Protein 3IQ1 (pdb70)

Secondary structure (DSSP, 8-state):
-B-TTSSBHHHHHHHHHHHHHHHHHHHHH--HHHHHHH--STTHHHHHHHHHHHHHHHHHHHHHHHHHHHHTT-----HHHHHHH-SSPP-----STTT--HHHHHHHHHHHHHHHHHHHHHHHT-HHHHH--HHHHHHHHHH--HHHH-/----B-TTSSBHHHHHHHHHHHHHHHHHHHHH--HHHHHHH--STTHHHHHHHHHHHHHHHHHHHHHHHHHHHHTT-----HHHHHHH-SSPP-----STTT--HHHHHHHHHHHHHHHHHHHHHHHT-HHHHH--HHHHHHHHHH--HHHH-/--B-TTSSBHHHHHHHHHHHHHHHHHHHHH--HHHHHHH--STTHHHHHHHHHHHHHHHHHHHHHHHHHHHHTT-----HHHHHHH-SSPP-----STTT--HHHHHHHHHHHHHHHHHHHHHHHT-HHHHH--HHHHHHHHHH--TTTT-/----B-TTSSBHHHHHHHHHHHHHHHHHHHHH--HHHHHHH--STTHHHHHHHHHHHHHHHHHHHHHHHHHHHHTT-----HHHHHHH-SSPP-----STTT--HHHHHHHHHHHHHHHHHHHHHHHT-HHHHH--HHHHHHHHHH--HHHH-

Sequence (607 aa):
ATNLIGLDTTQQSQKLANALNNLLANYQVFYNTRGYHWNIQGKEFFEELHAKFEEIYTDLQLKIDELAERILTLSARPHSFSGYLKAAQIKEHTDSIDGRSSQGLVDGFSSILLHQQQRDILELAGETGDEGTSSALSDYIREQEKLVWLNAWLKSNAATNLIGLDTTQSQKKLANALNNLLANYQVFYNTRGYHWNIQGKEEFFELHAKFEEIYTDLQLKIDELAERILTLSARPHSFSSGYLKAAQIKEHTDSIDGRSSQGLVDGFSILLHQQRDILELAGETGDEGTSSALSDYIREQEKLVWLNAWLKAATNLLIGLDTTQSQKKLANNALNNLLANYQVFYNTRGYHWNIQGKEFFELHAKFEEIYTDLQLKIDDELAERILTLSARPHSFSGYLKAAQIKEHTDSIDGRSSSQGLVDGFSILLHQQRDILELAGEETGDEGTSSALSDYIREQEKLVWLNNAWLKSNAATNLIGLDTTQSQQKKLANNALNNLLANYQVFYNTRGYHWNIQGKEEFFELHAKFEEIYTDLQLKIDDEELAERILTLSARPHSFSGYLKAAQIKEHTDSIDGRSSSQGLVDGFSILLHQQRDILLELAGETGDEGTSSALSDYIREQEKLVWLNNAWLK

CATH classification: 1.20.1260.10

B-factor: mean 11.02, std 6.68, range [2.0, 85.85]

Nearest PDB structures (foldseek):
  2vxx-assembly1_B  TM=9.257E-01  e=6.513E-07  Synechococcus elongatus
  1moj-assembly1_A  TM=9.254E-01  e=8.373E-07  Halobacterium salinarum
  6lkp-assembly1_C  TM=9.364E-01  e=1.077E-06  Leptolyngbya sp. O-77
  4cyb-assembly1_H  TM=9.209E-01  e=8.451E-06  Streptomyces coelicolor
  4dyu-assembly1_K  TM=8.733E-01  e=7.714E-05  Yersinia pestis KIM10+

Foldseek 3Di:
DPDPVRFRLVLLVVLLVLLLLLLLLLVLLCLLVQQLVQADDPCNVVSVVVSCVVNVVSVVLSVVSQVVSVVSVHHHDDNVVSCVRYPLDRDHNDHYLLVSVSLLVSLVVSLVSLVVSLVSCVVRVVVVSNVSCVSNVVSVVVSVSVVVVD/DDDAADPVGAGLVLLVVLLVLLQLLLLLLVLLCLLVQQLVQADDPCNVVSVVVSVVVNVVSVVLSVVSQVSSVVSVHHHDDPVVSVVRYPLDRDHNDHYDLVSVSLLVSLVVSLVSLVVSLVSCVVRVVVVSNVSCVSNVVSVVVSCSVVVND/DQADPVGAGLVLLVVLLVLLQLLLLLLVLLCLLVQQLVQADDPCNVVSVVVSVVVNVVSVVLSVVSQVSSVVSVHHHDDNVVSCVRYPLDRDHDDHYLLVSVSLLVSLVVSLVSLVVSLVSCVVRVVVVSNVSVVSNVVSVVVSCSVVVND/DDDAADPVGAGLVLLVVLLVLLQLLLLLLVLLCLLVQQLVQADDPCNVVSVVVSVVVNVVSVVLSVVSCVSSVVSVHHHDDNVVSCVRYPLDHDHNPHYDLVSVSLLVSLVVSLVSLVVSLVSCVVRVVVVSNVSCVSNVVSVVVSVSVVVND

Solvent-accessible surface area: 30563 Å² total

Radius of gyration: 36.98 Å; Cα contacts (8 Å, |Δi|>4): 720; chains: 4; bounding box: 99×73×89 Å

Structure (mmCIF, N/CA/C/O backbone):
data_3IQ1
#
_entry.id   3IQ1
#
_cell.length_a   93.816
_cell.length_b   93.816
_cell.length_c   225.561
_cell.angle_alpha   90.00
_cell.angle_beta   90.00
_cell.angle_gamma   120.00
#
_symmetry.space_group_name_H-M   'H 3'
#
loop_
_entity.id
_entity.type
_entity.pdbx_description
1 polymer 'DPS family protein'
2 non-polymer 'CHLORIDE ION'
3 water water
#
loop_
_atom_site.group_PDB
_atom_site.id
_atom_site.type_symbol
_atom_site.label_atom_id
_atom_site.label_alt_id
_atom_site.label_comp_id
_atom_site.label_asym_id
_atom_site.label_entity_id
_atom_site.label_seq_id
_atom_site.pdbx_PDB_ins_code
_atom_site.Cartn_x
_atom_site.Cartn_y
_atom_site.Cartn_z
_atom_site.occupancy
_atom_site.B_iso_or_equiv
_atom_site.auth_seq_id
_atom_site.auth_comp_id
_atom_site.auth_asym_id
_atom_site.auth_atom_id
_atom_site.pdbx_PDB_model_num
ATOM 9 N N . ALA A 1 5 ? 94.223 42.371 248.433 1.00 28.93 2 ALA A N 1
ATOM 10 C CA . ALA A 1 5 ? 94.188 42.763 249.825 1.00 26.59 2 ALA A CA 1
ATOM 11 C C . ALA A 1 5 ? 92.938 42.315 250.651 1.00 24.72 2 ALA A C 1
ATOM 12 O O . ALA A 1 5 ? 92.826 42.617 251.855 1.00 26.38 2 ALA A O 1
ATOM 14 N N . THR A 1 6 ? 91.986 41.674 250.008 1.00 18.31 3 THR A N 1
ATOM 15 C CA . THR A 1 6 ? 90.724 41.313 250.682 1.00 14.45 3 THR A CA 1
ATOM 16 C C . THR A 1 6 ? 90.393 39.878 250.388 1.00 11.95 3 THR A C 1
ATOM 17 O O . THR A 1 6 ? 90.952 39.272 249.472 1.00 10.48 3 THR A O 1
ATOM 21 N N . ASN A 1 7 ? 89.400 39.356 251.102 1.00 9.82 4 ASN A N 1
ATOM 22 C CA . ASN A 1 7 ? 88.935 37.993 250.868 1.00 9.12 4 ASN A CA 1
ATOM 23 C C . ASN A 1 7 ? 87.977 37.968 249.639 1.00 8.04 4 ASN A C 1
ATOM 24 O O . ASN A 1 7 ? 87.780 38.971 248.924 1.00 8.09 4 ASN A O 1
ATOM 29 N N . LEU A 1 8 ? 87.368 36.814 249.402 1.00 9.44 5 LEU A N 1
ATOM 30 C CA . LEU A 1 8 ? 86.572 36.615 248.207 1.00 9.69 5 LEU A CA 1
ATOM 31 C C . LEU A 1 8 ? 85.453 37.641 248.091 1.00 10.47 5 LEU A C 1
ATOM 32 O O . LEU A 1 8 ? 85.149 38.114 246.975 1.00 10.89 5 LEU A O 1
ATOM 37 N N . ILE A 1 9 ? 84.824 37.962 249.212 1.00 9.69 6 ILE A N 1
ATOM 38 C CA . ILE A 1 9 ? 83.704 38.921 249.195 1.00 10.04 6 ILE A CA 1
ATOM 39 C C . ILE A 1 9 ? 84.119 40.384 249.335 1.00 9.58 6 ILE A C 1
ATOM 40 O O . ILE A 1 9 ? 83.253 41.262 249.363 1.00 10.13 6 ILE A O 1
ATOM 45 N N . GLY A 1 10 ? 85.419 40.674 249.393 1.00 8.68 7 GLY A N 1
ATOM 46 C CA . GLY A 1 10 ? 85.891 42.059 249.366 1.00 9.05 7 GLY A CA 1
ATOM 47 C C . GLY A 1 10 ? 86.072 42.700 250.715 1.00 8.95 7 GLY A C 1
ATOM 48 O O . GLY A 1 10 ? 86.218 43.920 250.815 1.00 9.61 7 GLY A O 1
ATOM 49 N N . LEU A 1 11 ? 86.101 41.870 251.761 1.00 8.46 8 LEU A N 1
ATOM 50 C CA . LEU A 1 11 ? 86.355 42.366 253.102 1.00 9.27 8 LEU A CA 1
ATOM 51 C C . LEU A 1 11 ? 87.812 42.065 253.557 1.00 9.76 8 LEU A C 1
ATOM 52 O O . LEU A 1 11 ? 88.479 41.184 253.023 1.00 9.28 8 LEU A O 1
ATOM 57 N N . ASP A 1 12 ? 88.262 42.763 254.603 1.00 10.27 9 ASP A N 1
ATOM 58 C CA . ASP A 1 12 ? 89.579 42.532 255.182 1.00 10.85 9 ASP A CA 1
ATOM 59 C C . ASP A 1 12 ? 89.659 41.114 255.734 1.00 11.59 9 ASP A C 1
ATOM 60 O O . ASP A 1 12 ? 88.764 40.664 256.423 1.00 9.12 9 ASP A O 1
ATOM 65 N N . THR A 1 13 ? 90.728 40.402 255.368 1.00 10.38 10 THR A N 1
ATOM 66 C CA . THR A 1 13 ? 90.894 39.024 255.805 1.00 11.50 10 THR A CA 1
ATOM 67 C C . THR A 1 13 ? 91.063 38.860 257.316 1.00 9.50 10 THR A C 1
ATOM 68 O O . THR A 1 13 ? 90.387 38.039 257.937 1.00 9.90 10 THR A O 1
ATOM 72 N N . THR A 1 14 ? 91.958 39.634 257.919 1.00 8.11 11 THR A N 1
ATOM 73 C CA . THR A 1 14 ? 92.172 39.528 259.347 1.00 8.19 11 THR A CA 1
ATOM 74 C C . THR A 1 14 ? 90.915 39.843 260.148 1.00 9.00 11 THR A C 1
ATOM 75 O O . THR A 1 14 ? 90.549 39.085 261.099 1.00 8.94 11 THR A O 1
ATOM 79 N N . GLN A 1 15 ? 90.216 40.906 259.747 1.00 8.74 12 GLN A N 1
ATOM 80 C CA A GLN A 1 15 ? 88.978 41.313 260.415 0.50 9.00 12 GLN A CA 1
ATOM 81 C CA B GLN A 1 15 ? 89.008 41.247 260.484 0.50 9.40 12 GLN A CA 1
ATOM 82 C C . GLN A 1 15 ? 87.909 40.253 260.239 1.00 9.60 12 GLN A C 1
ATOM 83 O O . GLN A 1 15 ? 87.130 39.974 261.159 1.00 9.69 12 GLN A O 1
ATOM 94 N N . SER A 1 16 ? 87.842 39.690 259.035 1.00 8.32 13 SER A N 1
ATOM 95 C CA . SER A 1 16 ? 86.866 38.650 258.774 1.00 8.35 13 SER A CA 1
ATOM 96 C C . SER A 1 16 ? 87.125 37.362 259.564 1.00 9.90 13 SER A C 1
ATOM 97 O O . SER A 1 16 ? 86.167 36.701 260.040 1.00 8.67 13 SER A O 1
ATOM 100 N N . GLN A 1 17 ? 88.394 36.998 259.709 1.00 9.55 14 GLN A N 1
ATOM 101 C CA . GLN A 1 17 ? 88.719 35.827 260.517 1.00 10.84 14 GLN A CA 1
ATOM 102 C C . GLN A 1 17 ? 88.350 36.075 261.997 1.00 8.89 14 GLN A C 1
ATOM 103 O O . GLN A 1 17 ? 87.877 35.152 262.682 1.00 9.28 14 GLN A O 1
ATOM 109 N N . LYS A 1 18 ? 88.531 37.303 262.477 1.00 7.87 15 LYS A N 1
ATOM 110 C CA . LYS A 1 18 ? 88.210 37.622 263.871 1.00 8.78 15 LYS A CA 1
ATOM 111 C C . LYS A 1 18 ? 86.698 37.505 264.062 1.00 8.10 15 LYS A C 1
ATOM 112 O O . LYS A 1 18 ? 86.228 36.897 265.019 1.00 7.81 15 LYS A O 1
ATOM 118 N N . LEU A 1 19 ? 85.935 38.094 263.142 1.00 8.78 16 LEU A N 1
ATOM 119 C CA . LEU A 1 19 ? 84.473 37.970 263.175 1.00 8.58 16 LEU A CA 1
ATOM 120 C C . LEU A 1 19 ? 84.031 36.512 263.037 1.00 9.19 16 LEU A C 1
ATOM 121 O O . LEU A 1 19 ? 83.127 36.057 263.751 1.00 8.07 16 LEU A O 1
ATOM 126 N N . ALA A 1 20 ? 84.684 35.757 262.159 1.00 8.79 17 ALA A N 1
ATOM 127 C CA . ALA A 1 20 ? 84.285 34.363 261.985 1.00 8.84 17 ALA A CA 1
ATOM 128 C C . ALA A 1 20 ? 84.494 33.552 263.273 1.00 8.67 17 ALA A C 1
ATOM 129 O O . ALA A 1 20 ? 83.674 32.692 263.595 1.00 8.37 17 ALA A O 1
ATOM 131 N N . ASN A 1 21 ? 85.578 33.820 263.992 1.00 8.65 18 ASN A N 1
ATOM 132 C CA . ASN A 1 21 ? 85.840 33.171 265.249 1.00 8.29 18 ASN A CA 1
ATOM 133 C C . ASN A 1 21 ? 84.726 33.452 266.267 1.00 8.03 18 ASN A C 1
ATOM 134 O O . ASN A 1 21 ? 84.269 32.539 266.965 1.00 9.13 18 ASN A O 1
ATOM 139 N N . ALA A 1 22 ? 84.300 34.710 266.365 1.00 8.01 19 ALA A N 1
ATOM 140 C CA . ALA A 1 22 ? 83.254 35.101 267.292 1.00 7.27 19 ALA A CA 1
ATOM 141 C C . ALA A 1 22 ? 81.942 34.447 266.872 1.00 7.34 19 ALA A C 1
ATOM 142 O O . ALA A 1 22 ? 81.130 34.046 267.702 1.00 6.42 19 ALA A O 1
ATOM 144 N N . LEU A 1 23 ? 81.695 34.396 265.579 1.00 6.63 20 LEU A N 1
ATOM 145 C CA . LEU A 1 23 ? 80.458 33.795 265.089 1.00 5.37 20 LEU A CA 1
ATOM 146 C C . LEU A 1 23 ? 80.442 32.298 265.381 1.00 6.13 20 LEU A C 1
ATOM 147 O O . LEU A 1 23 ? 79.407 31.699 265.653 1.00 6.09 20 LEU A O 1
ATOM 152 N N . ASN A 1 24 ? 81.598 31.655 265.304 1.00 5.21 21 ASN A N 1
ATOM 153 C CA . ASN A 1 24 ? 81.703 30.244 265.630 1.00 5.13 21 ASN A CA 1
ATOM 154 C C . ASN A 1 24 ? 81.406 30.031 267.086 1.00 6.98 21 ASN A C 1
ATOM 155 O O . ASN A 1 24 ? 80.729 29.070 267.418 1.00 8.54 21 ASN A O 1
ATOM 160 N N . ASN A 1 25 ? 81.928 30.897 267.986 1.00 6.68 22 ASN A N 1
ATOM 161 C CA . ASN A 1 25 ? 81.566 30.748 269.392 1.00 6.75 22 ASN A CA 1
ATOM 162 C C . ASN A 1 25 ? 80.068 30.931 269.596 1.00 6.48 22 ASN A C 1
ATOM 163 O O . ASN A 1 25 ? 79.451 30.218 270.407 1.00 7.71 22 ASN A O 1
ATOM 168 N N . LEU A 1 26 ? 79.500 31.861 268.845 1.00 4.90 23 LEU A N 1
ATOM 169 C CA . LEU A 1 26 ? 78.035 32.054 268.887 1.00 4.56 23 LEU A CA 1
ATOM 170 C C . LEU A 1 26 ? 77.290 30.780 268.456 1.00 5.48 23 LEU A C 1
ATOM 171 O O . LEU A 1 26 ? 76.312 30.388 269.097 1.00 4.36 23 LEU A O 1
ATOM 176 N N . LEU A 1 27 ? 77.708 30.196 267.326 1.00 5.34 24 LEU A N 1
ATOM 177 C CA . LEU A 1 27 ? 77.170 28.959 266.807 1.00 5.57 24 LEU A CA 1
ATOM 178 C C . LEU A 1 27 ? 77.205 27.837 267.845 1.00 6.18 24 LEU A C 1
ATOM 179 O O . LEU A 1 27 ? 76.232 27.142 267.987 1.00 5.61 24 LEU A O 1
ATOM 184 N N . ALA A 1 28 ? 78.293 27.739 268.617 1.00 6.25 25 ALA A N 1
ATOM 185 C CA . ALA A 1 28 ? 78.418 26.693 269.633 1.00 7.18 25 ALA A CA 1
ATOM 186 C C . ALA A 1 28 ? 77.338 26.884 270.665 1.00 6.60 25 ALA A C 1
ATOM 187 O O . ALA A 1 28 ? 76.706 25.897 271.141 1.00 6.54 25 ALA A O 1
ATOM 189 N N . ASN A 1 29 ? 77.132 28.146 271.043 1.00 6.06 26 ASN A N 1
ATOM 190 C CA . ASN A 1 29 ? 76.092 28.450 272.027 1.00 6.55 26 ASN A CA 1
ATOM 191 C C . ASN A 1 29 ? 74.717 28.121 271.483 1.00 6.67 26 ASN A C 1
ATOM 192 O O . ASN A 1 29 ? 73.926 27.503 272.174 1.00 5.52 26 ASN A O 1
ATOM 197 N N . TYR A 1 30 ? 74.429 28.521 270.234 1.00 6.32 27 TYR A N 1
ATOM 198 C CA . TYR A 1 30 ? 73.142 28.166 269.647 1.00 6.37 27 TYR A CA 1
ATOM 199 C C . TYR A 1 30 ? 72.905 26.667 269.642 1.00 5.65 27 TYR A C 1
ATOM 200 O O . TYR A 1 30 ? 71.772 26.213 269.829 1.00 5.96 27 TYR A O 1
ATOM 209 N N . GLN A 1 31 ? 73.938 25.901 269.326 1.00 4.99 28 GLN A N 1
ATOM 210 C CA . GLN A 1 31 ? 73.769 24.461 269.162 1.00 4.32 28 GLN A CA 1
ATOM 211 C C . GLN A 1 31 ? 73.441 23.786 270.515 1.00 4.35 28 GLN A C 1
ATOM 212 O O . GLN A 1 31 ? 72.460 23.027 270.620 1.00 5.10 28 GLN A O 1
ATOM 218 N N . VAL A 1 32 ? 74.159 24.170 271.579 1.00 5.05 29 VAL A N 1
ATOM 219 C CA . VAL A 1 32 ? 73.865 23.637 272.918 1.00 5.11 29 VAL A CA 1
ATOM 220 C C . VAL A 1 32 ? 72.478 24.089 273.372 1.00 5.12 29 VAL A C 1
ATOM 221 O O . VAL A 1 32 ? 71.709 23.297 273.911 1.00 6.07 29 VAL A O 1
ATOM 225 N N . PHE A 1 33 ? 72.142 25.342 273.090 1.00 5.10 30 PHE A N 1
ATOM 226 C CA . PHE A 1 33 ? 70.832 25.872 273.429 1.00 5.28 30 PHE A CA 1
ATOM 227 C C . PHE A 1 33 ? 69.686 25.186 272.702 1.00 5.99 30 PHE A C 1
ATOM 228 O O . PHE A 1 33 ? 68.657 24.896 273.308 1.00 7.14 30 PHE A O 1
ATOM 236 N N . TYR A 1 34 ? 69.859 24.935 271.419 1.00 5.80 31 TYR A N 1
ATOM 237 C CA . TYR A 1 34 ? 68.895 24.200 270.645 1.00 6.78 31 TYR A CA 1
ATOM 238 C C . TYR A 1 34 ? 68.666 22.818 271.283 1.00 5.11 31 TYR A C 1
ATOM 239 O O . TYR A 1 34 ? 67.521 22.392 271.421 1.00 5.63 31 TYR A O 1
ATOM 256 N N . ASN A 1 36 ? 69.169 21.852 274.335 1.00 6.99 33 ASN A N 1
ATOM 257 C CA . ASN A 1 36 ? 68.479 22.029 275.578 1.00 6.35 33 ASN A CA 1
ATOM 258 C C . ASN A 1 36 ? 66.972 22.247 275.331 1.00 6.66 33 ASN A C 1
ATOM 259 O O . ASN A 1 36 ? 66.096 21.684 276.005 1.00 6.29 33 ASN A O 1
ATOM 264 N N . THR A 1 37 ? 66.658 23.008 274.282 1.00 7.12 34 THR A N 1
ATOM 265 C CA . THR A 1 37 ? 65.271 23.356 274.006 1.00 6.27 34 THR A CA 1
ATOM 266 C C . THR A 1 37 ? 64.527 22.143 273.451 1.00 6.86 34 THR A C 1
ATOM 267 O O . THR A 1 37 ? 63.347 21.959 273.753 1.00 7.45 34 THR A O 1
ATOM 271 N N . ARG A 1 38 ? 65.202 21.291 272.682 1.00 6.35 35 ARG A N 1
ATOM 272 C CA . ARG A 1 38 ? 64.615 19.991 272.280 1.00 6.86 35 ARG A CA 1
ATOM 273 C C . ARG A 1 38 ? 64.248 19.173 273.492 1.00 7.58 35 ARG A C 1
ATOM 274 O O . ARG A 1 38 ? 63.125 18.631 273.596 1.00 7.97 35 ARG A O 1
ATOM 282 N N . GLY A 1 39 ? 65.151 19.131 274.456 1.00 7.89 36 GLY A N 1
ATOM 283 C CA . GLY A 1 39 ? 64.864 18.461 275.689 1.00 8.56 36 GLY A CA 1
ATOM 284 C C . GLY A 1 39 ? 63.673 19.054 276.437 1.00 8.84 36 GLY A C 1
ATOM 285 O O . GLY A 1 39 ? 62.848 18.335 277.038 1.00 8.60 36 GLY A O 1
ATOM 286 N N . TYR A 1 40 ? 63.579 20.372 276.475 1.00 8.76 37 TYR A N 1
ATOM 287 C CA . TYR A 1 40 ? 62.421 21.008 277.120 1.00 8.12 37 TYR A CA 1
ATOM 288 C C . TYR A 1 40 ? 61.121 20.540 276.471 1.00 7.61 37 TYR A C 1
ATOM 289 O O . TYR A 1 40 ? 60.122 20.293 277.160 1.00 8.47 37 TYR A O 1
ATOM 298 N N . HIS A 1 41 ? 61.111 20.485 275.144 1.00 7.59 38 HIS A N 1
ATOM 299 C CA . HIS A 1 41 ? 59.971 20.019 274.341 1.00 7.29 38 HIS A CA 1
ATOM 300 C C . HIS A 1 41 ? 59.605 18.607 274.670 1.00 8.14 38 HIS A C 1
ATOM 301 O O . HIS A 1 41 ? 58.445 18.284 274.856 1.00 7.82 38 HIS A O 1
ATOM 308 N N . TRP A 1 42 ? 60.605 17.733 274.678 1.00 6.88 39 TRP A N 1
ATOM 309 C CA . TRP A 1 42 ? 60.345 16.307 274.959 1.00 7.89 39 TRP A CA 1
ATOM 310 C C . TRP A 1 42 ? 59.880 16.047 276.395 1.00 8.44 39 TRP A C 1
ATOM 311 O O . TRP A 1 42 ? 58.966 15.236 276.597 1.00 8.73 39 TRP A O 1
ATOM 322 N N . ASN A 1 43 ? 60.494 16.719 277.369 1.00 7.58 40 ASN A N 1
ATOM 323 C CA . ASN A 1 43 ? 60.369 16.312 278.764 1.00 8.96 40 ASN A CA 1
ATOM 324 C C . ASN A 1 43 ? 59.357 17.042 279.633 1.00 8.17 40 ASN A C 1
ATOM 325 O O . ASN A 1 43 ? 59.173 16.690 280.779 1.00 9.06 40 ASN A O 1
ATOM 330 N N . ILE A 1 44 ? 58.722 18.059 279.082 1.00 7.73 41 ILE A N 1
ATOM 331 C CA . ILE A 1 44 ? 57.708 18.813 279.808 1.00 6.92 41 ILE A CA 1
ATOM 332 C C . ILE A 1 44 ? 56.583 17.877 280.299 1.00 7.05 41 ILE A C 1
ATOM 333 O O . ILE A 1 44 ? 56.153 16.952 279.577 1.00 7.28 41 ILE A O 1
ATOM 338 N N . GLN A 1 45 ? 56.131 18.129 281.528 1.00 7.45 42 GLN A N 1
ATOM 339 C CA . GLN A 1 45 ? 55.004 17.416 282.136 1.00 8.21 42 GLN A CA 1
ATOM 340 C C . GLN A 1 45 ? 54.094 18.442 282.795 1.00 8.00 42 GLN A C 1
ATOM 341 O O . GLN A 1 45 ? 54.506 19.572 283.056 1.00 8.53 42 GLN A O 1
ATOM 347 N N . GLY A 1 46 ? 52.881 18.021 283.077 1.00 7.31 43 GLY A N 1
ATOM 348 C CA . GLY A 1 46 ? 51.949 18.885 283.747 1.00 8.42 43 GLY A CA 1
ATOM 349 C C . GLY A 1 46 ? 50.972 19.554 282.820 1.00 8.17 43 GLY A C 1
ATOM 350 O O . GLY A 1 46 ? 51.003 19.329 281.608 1.00 6.23 43 GLY A O 1
ATOM 351 N N . LYS A 1 47 ? 50.119 20.398 283.396 1.00 8.31 44 LYS A N 1
ATOM 352 C CA . LYS A 1 47 ? 48.988 20.958 282.631 1.00 9.13 44 LYS A CA 1
ATOM 353 C C . LYS A 1 47 ? 49.424 21.916 281.572 1.00 10.07 44 LYS A C 1
ATOM 354 O O . LYS A 1 47 ? 48.633 22.273 280.705 1.00 12.10 44 LYS A O 1
ATOM 360 N N . GLU A 1 48 ? 50.688 22.343 281.629 1.00 10.30 45 GLU A N 1
ATOM 361 C CA . GLU A 1 48 ? 51.265 23.117 280.519 1.00 12.03 45 GLU A CA 1
ATOM 362 C C . GLU A 1 48 ? 51.765 22.266 279.361 1.00 10.09 45 GLU A C 1
ATOM 363 O O . GLU A 1 48 ? 52.285 22.829 278.397 1.00 10.54 45 GLU A O 1
ATOM 369 N N . PHE A 1 49 ? 51.584 20.931 279.410 1.00 8.83 46 PHE A N 1
ATOM 370 C CA . PHE A 1 49 ? 52.116 20.062 278.392 1.00 8.31 46 PHE A CA 1
ATOM 371 C C . PHE A 1 49 ? 51.853 20.518 276.939 1.00 9.75 46 PHE A C 1
ATOM 372 O O . PHE A 1 49 ? 52.791 20.632 276.182 1.00 10.04 46 PHE A O 1
ATOM 380 N N . PHE A 1 50 ? 50.607 20.679 276.542 1.00 9.87 47 PHE A N 1
ATOM 381 C CA . PHE A 1 50 ? 50.322 20.933 275.118 1.00 10.34 47 PHE A CA 1
ATOM 382 C C . PHE A 1 50 ? 50.846 22.286 274.695 1.00 10.04 47 PHE A C 1
ATOM 383 O O . PHE A 1 50 ? 51.453 22.432 273.622 1.00 10.25 47 PHE A O 1
ATOM 391 N N . GLU A 1 51 ? 50.628 23.274 275.540 1.00 9.45 48 GLU A N 1
ATOM 392 C CA A GLU A 1 51 ? 51.028 24.613 275.169 0.50 9.55 48 GLU A CA 1
ATOM 393 C CA B GLU A 1 51 ? 51.037 24.660 275.263 0.50 9.69 48 GLU A CA 1
ATOM 394 C C . GLU A 1 51 ? 52.538 24.740 275.072 1.00 9.32 48 GLU A C 1
ATOM 395 O O . GLU A 1 51 ? 53.034 25.328 274.094 1.00 9.49 48 GLU A O 1
ATOM 406 N N . LEU A 1 52 ? 53.237 24.221 276.053 1.00 8.27 49 LEU A N 1
ATOM 407 C CA . LEU A 1 52 ? 54.696 24.308 276.037 1.00 9.33 49 LEU A CA 1
ATOM 408 C C . LEU A 1 52 ? 55.360 23.309 275.093 1.00 9.47 49 LEU A C 1
ATOM 409 O O . LEU A 1 52 ? 56.379 23.630 274.489 1.00 9.23 49 LEU A O 1
ATOM 414 N N . HIS A 1 53 ? 54.797 22.120 274.891 1.00 9.82 50 HIS A N 1
ATOM 415 C CA . HIS A 1 53 ? 55.363 21.199 273.908 1.00 10.60 50 HIS A CA 1
ATOM 416 C C . HIS A 1 53 ? 55.358 21.951 272.556 1.00 10.52 50 HIS A C 1
ATOM 417 O O . HIS A 1 53 ? 56.346 21.956 271.810 1.00 12.15 50 HIS A O 1
ATOM 424 N N . ALA A 1 54 ? 54.274 22.670 272.275 1.00 10.06 51 ALA A N 1
ATOM 425 C CA . ALA A 1 54 ? 54.184 23.412 271.022 1.00 10.43 51 ALA A CA 1
ATOM 426 C C . ALA A 1 54 ? 55.111 24.623 271.005 1.00 10.91 51 ALA A C 1
ATOM 427 O O . ALA A 1 54 ? 55.774 24.891 269.995 1.00 10.41 51 ALA A O 1
ATOM 429 N N . LYS A 1 55 ? 55.128 25.384 272.100 1.00 10.87 52 LYS A N 1
ATOM 430 C CA . LYS A 1 55 ? 55.912 26.617 272.172 1.00 9.68 52 LYS A CA 1
ATOM 431 C C . LYS A 1 55 ? 57.425 26.332 272.082 1.00 8.95 52 LYS A C 1
ATOM 432 O O . LYS A 1 55 ? 58.157 27.023 271.371 1.00 8.64 52 LYS A O 1
ATOM 438 N N . PHE A 1 56 ? 57.865 25.273 272.751 1.00 7.25 53 PHE A N 1
ATOM 439 C CA . PHE A 1 56 ? 59.273 24.889 272.694 1.00 7.53 53 PHE A CA 1
ATOM 440 C C . PHE A 1 56 ? 59.660 24.474 271.263 1.00 6.67 53 PHE A C 1
ATOM 441 O O . PHE A 1 56 ? 60.782 24.796 270.805 1.00 6.19 53 PHE A O 1
ATOM 449 N N . GLU A 1 57 ? 58.757 23.787 270.554 1.00 5.78 54 GLU A N 1
ATOM 450 C CA . GLU A 1 57 ? 59.023 23.419 269.188 1.00 6.77 54 GLU A CA 1
ATOM 451 C C . GLU A 1 57 ? 59.158 24.692 268.306 1.00 6.20 54 GLU A C 1
ATOM 452 O O . GLU A 1 57 ? 60.028 24.779 267.443 1.00 6.23 54 GLU A O 1
ATOM 458 N N . GLU A 1 58 ? 58.253 25.643 268.486 1.00 6.67 55 GLU A N 1
ATOM 459 C CA . GLU A 1 58 ? 58.344 26.894 267.743 1.00 6.65 55 GLU A CA 1
ATOM 460 C C . GLU A 1 58 ? 59.721 27.560 267.955 1.00 6.97 55 GLU A C 1
ATOM 461 O O . GLU A 1 58 ? 60.362 27.999 267.000 1.00 7.50 55 GLU A O 1
ATOM 467 N N . ILE A 1 59 ? 60.169 27.568 269.208 1.00 7.41 56 ILE A N 1
ATOM 468 C CA . ILE A 1 59 ? 61.403 28.247 269.608 1.00 6.01 56 ILE A CA 1
ATOM 469 C C . ILE A 1 59 ? 62.580 27.498 269.006 1.00 7.24 56 ILE A C 1
ATOM 470 O O . ILE A 1 59 ? 63.411 28.132 268.363 1.00 7.91 56 ILE A O 1
ATOM 475 N N . TYR A 1 60 ? 62.636 26.156 269.100 1.00 6.95 57 TYR A N 1
ATOM 476 C CA . TYR A 1 60 ? 63.791 25.454 268.540 1.00 7.15 57 TYR A CA 1
ATOM 477 C C . TYR A 1 60 ? 63.791 25.462 267.013 1.00 8.03 57 TYR A C 1
ATOM 478 O O . TYR A 1 60 ? 64.865 25.409 266.424 1.00 8.71 57 TYR A O 1
ATOM 487 N N . THR A 1 61 ? 62.617 25.530 266.400 1.00 7.40 58 THR A N 1
ATOM 488 C CA . THR A 1 61 ? 62.520 25.622 264.959 1.00 8.23 58 THR A CA 1
ATOM 489 C C . THR A 1 61 ? 63.206 26.916 264.465 1.00 8.89 58 THR A C 1
ATOM 490 O O . THR A 1 61 ? 63.951 26.909 263.455 1.00 10.00 58 THR A O 1
ATOM 494 N N . ASP A 1 62 ? 62.903 28.022 265.127 1.00 8.91 59 ASP A N 1
ATOM 495 C CA . ASP A 1 62 ? 63.503 29.307 264.816 1.00 9.82 59 ASP A CA 1
ATOM 496 C C . ASP A 1 62 ? 65.021 29.272 265.088 1.00 9.56 59 ASP A C 1
ATOM 497 O O . ASP A 1 62 ? 65.821 29.805 264.296 1.00 11.53 59 ASP A O 1
ATOM 502 N N . LEU A 1 63 ? 65.430 28.653 266.202 1.00 7.56 60 LEU A N 1
ATOM 503 C CA . LEU A 1 63 ? 66.888 28.496 266.444 1.00 7.51 60 LEU A CA 1
ATOM 504 C C . LEU A 1 63 ? 67.567 27.736 265.330 1.00 8.64 60 LEU A C 1
ATOM 505 O O . LEU A 1 63 ? 68.707 28.072 264.948 1.00 9.33 60 LEU A O 1
ATOM 510 N N . GLN A 1 64 ? 66.933 26.701 264.805 1.00 9.01 61 GLN A N 1
ATOM 511 C CA . GLN A 1 64 ? 67.550 25.888 263.755 1.00 10.29 61 GLN A CA 1
ATOM 512 C C . GLN A 1 64 ? 67.814 26.721 262.504 1.00 9.76 61 GLN A C 1
ATOM 513 O O . GLN A 1 64 ? 68.864 26.565 261.848 1.00 10.78 61 GLN A O 1
ATOM 519 N N . LEU A 1 65 ? 66.860 27.579 262.176 1.00 8.84 62 LEU A N 1
ATOM 520 C CA . LEU A 1 65 ? 67.009 28.476 261.038 1.00 9.15 62 LEU A CA 1
ATOM 521 C C . LEU A 1 65 ? 68.225 29.380 261.234 1.00 9.19 62 LEU A C 1
ATOM 522 O O . LEU A 1 65 ? 68.983 29.590 260.290 1.00 9.32 62 LEU A O 1
ATOM 527 N N . LYS A 1 66 ? 68.386 29.892 262.442 1.00 7.46 63 LYS A N 1
ATOM 528 C CA . LYS A 1 66 ? 69.506 30.794 262.767 1.00 6.62 63 LYS A CA 1
ATOM 529 C C . LYS A 1 66 ? 70.823 30.055 262.701 1.00 5.01 63 LYS A C 1
ATOM 530 O O . LYS A 1 66 ? 71.851 30.621 262.266 1.00 5.28 63 LYS A O 1
ATOM 536 N N . ILE A 1 67 ? 70.842 28.817 263.182 1.00 5.88 64 ILE A N 1
ATOM 537 C CA . ILE A 1 67 ? 72.026 27.985 263.097 1.00 6.49 64 ILE A CA 1
ATOM 538 C C . ILE A 1 67 ? 72.517 27.852 261.632 1.00 8.11 64 ILE A C 1
ATOM 539 O O . ILE A 1 67 ? 73.756 27.989 261.337 1.00 7.95 64 ILE A O 1
ATOM 544 N N . ASP A 1 68 ? 71.558 27.578 260.727 1.00 8.16 65 ASP A N 1
ATOM 545 C CA . ASP A 1 68 ? 71.883 27.401 259.320 1.00 9.65 65 ASP A CA 1
ATOM 546 C C . ASP A 1 68 ? 72.509 28.701 258.776 1.00 8.76 65 ASP A C 1
ATOM 547 O O . ASP A 1 68 ? 73.548 28.699 258.063 1.00 8.43 65 ASP A O 1
ATOM 552 N N . GLU A 1 69 ? 71.847 29.798 259.081 1.00 7.11 66 GLU A N 1
ATOM 553 C CA . GLU A 1 69 ? 72.329 31.122 258.599 1.00 8.42 66 GLU A CA 1
ATOM 554 C C . GLU A 1 69 ? 73.672 31.477 259.181 1.00 8.43 66 GLU A C 1
ATOM 555 O O . GLU A 1 69 ? 74.518 32.091 258.509 1.00 9.31 66 GLU A O 1
ATOM 561 N N . LEU A 1 70 ? 73.889 31.136 260.439 1.00 7.57 67 LEU A N 1
ATOM 562 C CA . LEU A 1 70 ? 75.194 31.428 261.066 1.00 8.47 67 LEU A CA 1
ATOM 563 C C . LEU A 1 70 ? 76.307 30.672 260.402 1.00 7.00 67 LEU A C 1
ATOM 564 O O . LEU A 1 70 ? 77.366 31.247 260.050 1.00 7.20 67 LEU A O 1
ATOM 569 N N . ALA A 1 71 ? 76.105 29.374 260.192 1.00 7.33 68 ALA A N 1
ATOM 570 C CA . ALA A 1 71 ? 77.115 28.568 259.587 1.00 6.96 68 ALA A CA 1
ATOM 571 C C . ALA A 1 71 ? 77.438 29.123 258.204 1.00 6.51 68 ALA A C 1
ATOM 572 O O . ALA A 1 71 ? 78.609 29.159 257.785 1.00 7.12 68 ALA A O 1
ATOM 574 N N . GLU A 1 72 ? 76.400 29.558 257.504 1.00 6.70 69 GLU A N 1
ATOM 575 C CA . GLU A 1 72 ? 76.567 30.060 256.139 1.00 7.04 69 GLU A CA 1
ATOM 576 C C . GLU A 1 72 ? 77.259 31.391 256.136 1.00 6.26 69 GLU A C 1
ATOM 577 O O . GLU A 1 72 ? 78.018 31.628 255.243 1.00 6.71 69 GLU A O 1
ATOM 583 N N . ARG A 1 73 ? 77.050 32.205 257.164 1.00 5.91 70 ARG A N 1
ATOM 584 C CA . ARG A 1 73 ? 77.766 33.480 257.259 1.00 4.96 70 ARG A CA 1
ATOM 585 C C . ARG A 1 73 ? 79.251 33.226 257.497 1.00 5.39 70 ARG A C 1
ATOM 586 O O . ARG A 1 73 ? 80.102 33.878 256.910 1.00 4.71 70 ARG A O 1
ATOM 594 N N . ILE A 1 74 ? 79.569 32.219 258.337 1.00 4.10 71 ILE A N 1
ATOM 595 C CA . ILE A 1 74 ? 80.950 31.848 258.579 1.00 4.32 71 ILE A CA 1
ATOM 596 C C . ILE A 1 74 ? 81.639 31.428 257.282 1.00 3.44 71 ILE A C 1
ATOM 597 O O . ILE A 1 74 ? 82.779 31.831 257.026 1.00 4.62 71 ILE A O 1
ATOM 602 N N . LEU A 1 75 ? 80.968 30.570 256.506 1.00 4.73 72 LEU A N 1
ATOM 603 C CA . LEU A 1 75 ? 81.429 30.124 255.217 1.00 3.90 72 LEU A CA 1
ATOM 604 C C . LEU A 1 75 ? 81.607 31.296 254.249 1.00 4.23 72 LEU A C 1
ATOM 605 O O . LEU A 1 75 ? 82.582 31.331 253.482 1.00 5.17 72 LEU A O 1
ATOM 610 N N . THR A 1 76 ? 80.709 32.247 254.328 1.00 2.68 73 THR A N 1
ATOM 611 C CA . THR A 1 76 ? 80.710 33.429 253.467 1.00 3.62 73 THR A CA 1
ATOM 612 C C . THR A 1 76 ? 81.930 34.286 253.752 1.00 5.16 73 THR A C 1
ATOM 613 O O . THR A 1 76 ? 82.460 34.950 252.819 1.00 4.06 73 THR A O 1
ATOM 617 N N . LEU A 1 77 ? 82.393 34.256 255.006 1.00 4.10 74 LEU A N 1
ATOM 618 C CA . LEU A 1 77 ? 83.598 34.988 255.431 1.00 3.85 74 LEU A CA 1
ATOM 619 C C . LEU A 1 77 ? 84.879 34.178 255.155 1.00 3.70 74 LEU A C 1
ATOM 620 O O . LEU A 1 77 ? 85.939 34.522 255.642 1.00 4.82 74 LEU A O 1
ATOM 625 N N . SER A 1 78 ? 84.770 33.098 254.398 1.00 5.36 75 SER A N 1
ATOM 626 C CA . SER A 1 78 ? 85.875 32.213 254.066 1.00 5.71 75 SER A CA 1
ATOM 627 C C . SER A 1 78 ? 86.455 31.524 255.297 1.00 5.96 75 SER A C 1
ATOM 628 O O . SER A 1 78 ? 87.672 31.383 255.417 1.00 7.11 75 SER A O 1
ATOM 631 N N . ALA A 1 79 ? 85.594 31.143 256.242 1.00 5.26 76 ALA A N 1
ATOM 632 C CA . ALA A 1 79 ? 86.047 30.438 257.419 1.00 5.55 76 ALA A CA 1
ATOM 633 C C . ALA A 1 79 ? 85.296 29.123 257.539 1.00 5.70 76 ALA A C 1
ATOM 634 O O . ALA A 1 79 ? 84.405 28.833 256.749 1.00 7.03 76 ALA A O 1
ATOM 636 N N . ARG A 1 80 ? 85.738 28.297 258.492 1.00 6.56 77 ARG A N 1
ATOM 637 C CA . ARG A 1 80 ? 85.190 26.959 258.696 1.00 7.09 77 ARG A CA 1
ATOM 638 C C . ARG A 1 80 ? 84.191 26.988 259.858 1.00 5.84 77 ARG A C 1
ATOM 639 O O . ARG A 1 80 ? 84.561 27.346 260.960 1.00 6.79 77 ARG A O 1
ATOM 647 N N . PRO A 1 81 ? 82.944 26.667 259.604 1.00 6.26 78 PRO A N 1
ATOM 648 C CA . PRO A 1 81 ? 81.997 26.594 260.689 1.00 7.59 78 PRO A CA 1
ATOM 649 C C . PRO A 1 81 ? 82.260 25.332 261.511 1.00 6.61 78 PRO A C 1
ATOM 650 O O . PRO A 1 81 ? 82.428 24.254 260.944 1.00 6.80 78 PRO A O 1
ATOM 662 N N . HIS A 1 83 ? 81.319 22.105 263.343 1.00 6.57 80 HIS A N 1
ATOM 663 C CA . HIS A 1 83 ? 80.304 21.157 262.864 1.00 6.23 80 HIS A CA 1
ATOM 664 C C . HIS A 1 83 ? 80.424 19.780 263.529 1.00 7.48 80 HIS A C 1
ATOM 665 O O . HIS A 1 83 ? 80.176 18.738 262.908 1.00 7.21 80 HIS A O 1
ATOM 672 N N . SER A 1 84 ? 80.771 19.797 264.804 1.00 7.20 81 SER A N 1
ATOM 673 C CA . SER A 1 84 ? 80.750 18.568 265.620 1.00 6.75 81 SER A CA 1
ATOM 674 C C . SER A 1 84 ? 80.256 18.938 267.028 1.00 7.65 81 SER A C 1
ATOM 675 O O . SER A 1 84 ? 80.578 20.016 267.533 1.00 7.61 81 SER A O 1
ATOM 678 N N . PHE A 1 85 ? 79.499 18.018 267.628 1.00 7.76 82 PHE A N 1
ATOM 679 C CA . PHE A 1 85 ? 79.128 18.123 269.042 1.00 7.79 82 PHE A CA 1
ATOM 680 C C . PHE A 1 85 ? 80.343 18.350 269.965 1.00 7.41 82 PHE A C 1
ATOM 681 O O . PHE A 1 85 ? 80.324 19.173 270.852 1.00 8.34 82 PHE A O 1
ATOM 689 N N . SER A 1 86 ? 81.443 17.638 269.717 1.00 7.78 83 SER A N 1
ATOM 690 C CA . SER A 1 86 ? 82.588 17.788 270.588 1.00 8.19 83 SER A CA 1
ATOM 691 C C . SER A 1 86 ? 83.178 19.186 270.472 1.00 8.71 83 SER A C 1
ATOM 692 O O . SER A 1 86 ? 83.564 19.732 271.475 1.00 8.85 83 SER A O 1
ATOM 695 N N . GLY A 1 87 ? 83.226 19.754 269.269 1.00 8.25 84 GLY A N 1
ATOM 696 C CA . GLY A 1 87 ? 83.654 21.143 269.115 1.00 8.35 84 GLY A CA 1
ATOM 697 C C . GLY A 1 87 ? 82.750 22.117 269.809 1.00 8.74 84 GLY A C 1
ATOM 698 O O . GLY A 1 87 ? 83.196 23.005 270.534 1.00 10.15 84 GLY A O 1
ATOM 699 N N . TYR A 1 88 ? 81.448 21.938 269.627 1.00 8.49 85 TYR A N 1
ATOM 700 C CA . TYR A 1 88 ? 80.509 22.823 270.299 1.00 9.05 85 TYR A CA 1
ATOM 701 C C . TYR A 1 88 ? 80.625 22.796 271.821 1.00 8.59 85 TYR A C 1
ATOM 702 O O . TYR A 1 88 ? 80.525 23.828 272.470 1.00 8.18 85 TYR A O 1
ATOM 711 N N . LEU A 1 89 ? 80.780 21.608 272.392 1.00 9.16 86 LEU A N 1
ATOM 712 C CA . LEU A 1 89 ? 80.839 21.484 273.848 1.00 9.43 86 LEU A CA 1
ATOM 713 C C . LEU A 1 89 ? 82.087 22.162 274.395 1.00 10.27 86 LEU A C 1
ATOM 714 O O . LEU A 1 89 ? 82.056 22.746 275.487 1.00 11.36 86 LEU A O 1
ATOM 719 N N . LYS A 1 90 ? 83.174 22.124 273.646 1.00 10.45 87 LYS A N 1
ATOM 720 C CA . LYS A 1 90 ? 84.390 22.830 274.058 1.00 11.91 87 LYS A CA 1
ATOM 721 C C . LYS A 1 90 ? 84.245 24.343 274.059 1.00 10.75 87 LYS A C 1
ATOM 722 O O . LYS A 1 90 ? 84.837 25.031 274.909 1.00 12.60 87 LYS A O 1
ATOM 728 N N . ALA A 1 91 ? 83.510 24.871 273.077 1.00 10.43 88 ALA A N 1
ATOM 729 C CA . ALA A 1 91 ? 83.393 26.306 272.859 1.00 9.83 88 ALA A CA 1
ATOM 730 C C . ALA A 1 91 ? 82.233 27.003 273.588 1.00 10.83 88 ALA A C 1
ATOM 731 O O . ALA A 1 91 ? 82.333 28.235 273.851 1.00 11.87 88 ALA A O 1
ATOM 733 N N . ALA A 1 92 ? 81.156 26.282 273.881 1.00 9.96 89 ALA A N 1
ATOM 734 C CA . ALA A 1 92 ? 79.942 26.904 274.388 1.00 9.77 89 ALA A CA 1
ATOM 735 C C . ALA A 1 92 ? 80.090 27.410 275.816 1.00 10.53 89 ALA A C 1
ATOM 736 O O . ALA A 1 92 ? 80.802 26.798 276.627 1.00 10.92 89 ALA A O 1
ATOM 738 N N . GLN A 1 93 ? 79.428 28.514 276.098 1.00 10.59 90 GLN A N 1
ATOM 739 C CA . GLN A 1 93 ? 79.217 29.009 277.437 1.00 10.61 90 GLN A CA 1
ATOM 740 C C . GLN A 1 93 ? 77.906 28.488 278.036 1.00 10.79 90 GLN A C 1
ATOM 741 O O . GLN A 1 93 ? 77.816 28.183 279.174 1.00 10.69 90 GLN A O 1
ATOM 747 N N . ILE A 1 94 ? 76.884 28.404 277.214 1.00 9.69 91 ILE A N 1
ATOM 748 C CA . ILE A 1 94 ? 75.602 27.829 277.662 1.00 9.30 91 ILE A CA 1
ATOM 749 C C . ILE A 1 94 ? 75.888 26.382 278.018 1.00 10.48 91 ILE A C 1
ATOM 750 O O . ILE A 1 94 ? 76.584 25.682 277.257 1.00 11.77 91 ILE A O 1
ATOM 755 N N . LYS A 1 95 ? 75.439 25.980 279.203 1.00 10.30 92 LYS A N 1
ATOM 756 C CA . LYS A 1 95 ? 75.656 24.638 279.710 1.00 11.66 92 LYS A CA 1
ATOM 757 C C . LYS A 1 95 ? 74.598 23.675 279.208 1.00 10.76 92 LYS A C 1
ATOM 758 O O . LYS A 1 95 ? 73.447 24.073 278.985 1.00 11.25 92 LYS A O 1
ATOM 764 N N . GLU A 1 96 ? 74.947 22.387 279.133 1.00 10.60 93 GLU A N 1
ATOM 765 C CA . GLU A 1 96 ? 73.908 21.364 278.863 1.00 9.81 93 GLU A CA 1
ATOM 766 C C . GLU A 1 96 ? 72.888 21.364 280.014 1.00 10.24 93 GLU A C 1
ATOM 767 O O . GLU A 1 96 ? 73.270 21.371 281.209 1.00 12.61 93 GLU A O 1
ATOM 773 N N . HIS A 1 97 ? 71.607 21.408 279.678 1.00 10.65 94 HIS A N 1
ATOM 774 C CA . HIS A 1 97 ? 70.548 21.404 280.682 1.00 10.43 94 HIS A CA 1
ATOM 775 C C . HIS A 1 97 ? 69.670 20.224 280.424 1.00 11.37 94 HIS A C 1
ATOM 776 O O . HIS A 1 97 ? 69.016 20.160 279.390 1.00 12.64 94 HIS A O 1
ATOM 783 N N . THR A 1 98 ? 69.737 19.239 281.318 1.00 10.35 95 THR A N 1
ATOM 784 C CA . THR A 1 98 ? 68.983 17.985 281.149 1.00 9.64 95 THR A CA 1
ATOM 785 C C . THR A 1 98 ? 67.946 17.859 282.241 1.00 9.89 95 THR A C 1
ATOM 786 O O . THR A 1 98 ? 68.107 18.424 283.333 1.00 9.46 95 THR A O 1
ATOM 790 N N . ASP A 1 99 ? 66.924 17.048 281.957 1.00 10.36 96 ASP A N 1
ATOM 791 C CA . ASP A 1 99 ? 65.888 16.656 282.884 1.00 10.48 96 ASP A CA 1
ATOM 792 C C . ASP A 1 99 ? 65.149 17.846 283.478 1.00 11.25 96 ASP A C 1
ATOM 793 O O . ASP A 1 99 ? 64.751 17.846 284.638 1.00 11.41 96 ASP A O 1
ATOM 798 N N . SER A 1 100 ? 64.913 18.844 282.632 1.00 10.62 97 SER A N 1
ATOM 799 C CA . SER A 1 100 ? 64.005 19.926 283.000 1.00 9.95 97 SER A CA 1
ATOM 800 C C . SER A 1 100 ? 62.581 19.522 282.539 1.00 10.34 97 SER A C 1
ATOM 801 O O . SER A 1 100 ? 62.290 19.467 281.338 1.00 11.33 97 SER A O 1
ATOM 804 N N . ILE A 1 101 ? 61.701 19.269 283.509 1.00 9.78 98 ILE A N 1
ATOM 805 C CA . ILE A 1 101 ? 60.368 18.707 283.231 1.00 10.20 98 ILE A CA 1
ATOM 806 C C . ILE A 1 101 ? 59.253 19.671 283.605 1.00 9.51 98 ILE A C 1
ATOM 807 O O . ILE A 1 101 ? 58.060 19.360 283.464 1.00 9.10 98 ILE A O 1
ATOM 812 N N . ASP A 1 102 ? 59.636 20.816 284.175 1.00 9.86 99 ASP A N 1
ATOM 813 C CA . ASP A 1 102 ? 58.713 21.804 284.717 1.00 10.64 99 ASP A CA 1
ATOM 814 C C . ASP A 1 102 ? 58.729 23.050 283.835 1.00 10.61 99 ASP A C 1
ATOM 815 O O . ASP A 1 102 ? 59.820 23.490 283.409 1.00 9.87 99 ASP A O 1
ATOM 820 N N . GLY A 1 103 ? 57.555 23.587 283.497 1.00 10.26 100 GLY A N 1
ATOM 821 C CA . GLY A 1 103 ? 57.464 24.791 282.678 1.00 9.60 100 GLY A CA 1
ATOM 822 C C . GLY A 1 103 ? 58.376 25.946 283.131 1.00 9.44 100 GLY A C 1
ATOM 823 O O . GLY A 1 103 ? 59.133 26.498 282.318 1.00 8.78 100 GLY A O 1
ATOM 824 N N . ARG A 1 104 ? 58.335 26.304 284.399 1.00 8.09 101 ARG A N 1
ATOM 825 C CA . ARG A 1 104 ? 59.138 27.443 284.845 1.00 9.01 101 ARG A CA 1
ATOM 826 C C . ARG A 1 104 ? 60.641 27.205 284.686 1.00 8.53 101 ARG A C 1
ATOM 827 O O . ARG A 1 104 ? 61.387 28.086 284.253 1.00 8.07 101 ARG A O 1
ATOM 835 N N . SER A 1 105 ? 61.112 26.003 285.028 1.00 7.66 102 SER A N 1
ATOM 836 C CA . SER A 1 105 ? 62.521 25.675 284.903 1.00 9.60 102 SER A CA 1
ATOM 837 C C . SER A 1 105 ? 63.007 25.814 283.449 1.00 8.57 102 SER A C 1
ATOM 838 O O . SER A 1 105 ? 64.061 26.417 283.160 1.00 9.36 102 SER A O 1
ATOM 841 N N . SER A 1 106 ? 62.207 25.290 282.552 1.00 6.82 103 SER A N 1
ATOM 842 C CA . SER A 1 106 ? 62.572 25.300 281.133 1.00 6.39 103 SER A CA 1
ATOM 843 C C . SER A 1 106 ? 62.491 26.727 280.588 1.00 6.11 103 SER A C 1
ATOM 844 O O . SER A 1 106 ? 63.362 27.160 279.841 1.00 7.25 103 SER A O 1
ATOM 855 N N . GLN A 1 108 ? 62.747 29.550 282.254 1.00 7.15 105 GLN A N 1
ATOM 856 C CA . GLN A 1 108 ? 63.863 30.322 282.844 1.00 7.67 105 GLN A CA 1
ATOM 857 C C . GLN A 1 108 ? 65.170 29.991 282.114 1.00 7.92 105 GLN A C 1
ATOM 858 O O . GLN A 1 108 ? 66.001 30.865 281.855 1.00 7.47 105 GLN A O 1
ATOM 864 N N . GLY A 1 109 ? 65.335 28.712 281.785 1.00 7.51 106 GLY A N 1
ATOM 865 C CA . GLY A 1 109 ? 66.469 28.258 281.019 1.00 6.98 106 GLY A CA 1
ATOM 866 C C . GLY A 1 109 ? 66.560 29.018 279.691 1.00 7.56 106 GLY A C 1
ATOM 867 O O . GLY A 1 109 ? 67.640 29.476 279.259 1.00 6.73 106 GLY A O 1
ATOM 868 N N . LEU A 1 110 ? 65.441 29.142 278.998 1.00 6.92 107 LEU A N 1
ATOM 869 C CA . LEU A 1 110 ? 65.396 29.923 277.767 1.00 6.31 107 LEU A CA 1
ATOM 870 C C . LEU A 1 110 ? 65.773 31.397 277.998 1.00 6.13 107 LEU A C 1
ATOM 871 O O . LEU A 1 110 ? 66.584 31.940 277.243 1.00 5.93 107 LEU A O 1
ATOM 876 N N . VAL A 1 111 ? 65.230 32.026 279.039 1.00 5.61 108 VAL A N 1
ATOM 877 C CA . VAL A 1 111 ? 65.575 33.406 279.337 1.00 6.63 108 VAL A CA 1
ATOM 878 C C . VAL A 1 111 ? 67.056 33.578 279.544 1.00 5.83 108 VAL A C 1
ATOM 879 O O . VAL A 1 111 ? 67.653 34.499 278.976 1.00 4.80 108 VAL A O 1
ATOM 883 N N . ASP A 1 112 ? 67.654 32.688 280.305 1.00 6.52 109 ASP A N 1
ATOM 884 C CA . ASP A 1 112 ? 69.065 32.795 280.618 1.00 6.71 109 ASP A CA 1
ATOM 885 C C . ASP A 1 112 ? 69.951 32.573 279.394 1.00 6.37 109 ASP A C 1
ATOM 886 O O . ASP A 1 112 ? 70.935 33.320 279.186 1.00 7.47 109 ASP A O 1
ATOM 891 N N . GLY A 1 113 ? 69.548 31.621 278.544 1.00 6.72 110 GLY A N 1
ATOM 892 C CA . GLY A 1 113 ? 70.286 31.321 277.331 1.00 6.96 110 GLY A CA 1
ATOM 893 C C . GLY A 1 113 ? 70.214 32.466 276.343 1.00 6.51 110 GLY A C 1
ATOM 894 O O . GLY A 1 113 ? 71.200 32.877 275.768 1.00 7.29 110 GLY A O 1
ATOM 895 N N . PHE A 1 114 ? 69.019 33.018 276.166 1.00 8.38 111 PHE A N 1
ATOM 896 C CA . PHE A 1 114 ? 68.885 34.158 275.252 1.00 7.95 111 PHE A CA 1
ATOM 897 C C . PHE A 1 114 ? 69.673 35.348 275.727 1.00 9.07 111 PHE A C 1
ATOM 898 O O . PHE A 1 114 ? 70.165 36.150 274.923 1.00 8.53 111 PHE A O 1
ATOM 906 N N A SER A 1 115 ? 69.825 35.485 277.060 0.50 9.01 112 SER A N 1
ATOM 907 N N B SER A 1 115 ? 69.797 35.516 277.030 0.50 8.85 112 SER A N 1
ATOM 908 C CA A SER A 1 115 ? 70.640 36.563 277.654 0.50 9.20 112 SER A CA 1
ATOM 909 C CA B SER A 1 115 ? 70.509 36.667 277.488 0.50 8.88 112 SER A CA 1
ATOM 910 C C A SER A 1 115 ? 72.030 36.529 277.074 0.50 7.68 112 SER A C 1
ATOM 911 C C B SER A 1 115 ? 72.021 36.549 277.095 0.50 7.52 112 SER A C 1
ATOM 912 O O A SER A 1 115 ? 72.593 37.553 276.671 0.50 7.23 112 SER A O 1
ATOM 913 O O B SER A 1 115 ? 72.640 37.564 276.754 0.50 7.20 112 SER A O 1
ATOM 918 N N . ILE A 1 116 ? 72.574 35.319 277.046 1.00 7.28 113 ILE A N 1
ATOM 919 C CA . ILE A 1 116 ? 73.915 35.054 276.477 1.00 6.72 113 ILE A CA 1
ATOM 920 C C . ILE A 1 116 ? 73.975 35.291 274.985 1.00 5.31 113 ILE A C 1
ATOM 921 O O . ILE A 1 116 ? 74.898 35.968 274.504 1.00 7.15 113 ILE A O 1
ATOM 926 N N . LEU A 1 117 ? 73.016 34.746 274.238 1.00 3.64 114 LEU A N 1
ATOM 927 C CA . LEU A 1 117 ? 72.994 35.025 272.782 1.00 3.85 114 LEU A CA 1
ATOM 928 C C . LEU A 1 117 ? 72.941 36.526 272.517 1.00 4.09 114 LEU A C 1
ATOM 929 O O . LEU A 1 117 ? 73.674 37.051 271.651 1.00 3.85 114 LEU A O 1
ATOM 934 N N . LEU A 1 118 ? 72.025 37.250 273.179 1.00 3.91 115 LEU A N 1
ATOM 935 C CA . LEU A 1 118 ? 71.911 38.693 272.956 1.00 4.14 115 LEU A CA 1
ATOM 936 C C . LEU A 1 118 ? 73.237 39.424 273.266 1.00 5.05 115 LEU A C 1
ATOM 937 O O . LEU A 1 118 ? 73.661 40.259 272.473 1.00 5.83 115 LEU A O 1
ATOM 942 N N . HIS A 1 119 ? 73.856 39.141 274.418 1.00 5.68 116 HIS A N 1
ATOM 943 C CA . HIS A 1 119 ? 75.140 39.744 274.779 1.00 7.56 116 HIS A CA 1
ATOM 944 C C . HIS A 1 119 ? 76.189 39.510 273.691 1.00 7.37 116 HIS A C 1
ATOM 945 O O . HIS A 1 119 ? 76.897 40.450 273.298 1.00 5.69 116 HIS A O 1
ATOM 952 N N . GLN A 1 120 ? 76.313 38.273 273.229 1.00 6.29 117 GLN A N 1
ATOM 953 C CA A GLN A 1 120 ? 77.330 37.906 272.241 0.50 6.03 117 GLN A CA 1
ATOM 954 C CA B GLN A 1 120 ? 77.363 37.921 272.258 0.50 5.51 117 GLN A CA 1
ATOM 955 C C . GLN A 1 120 ? 77.045 38.561 270.926 1.00 6.04 117 GLN A C 1
ATOM 956 O O . GLN A 1 120 ? 77.935 39.016 270.220 1.00 5.59 117 GLN A O 1
ATOM 967 N N . GLN A 1 121 ? 75.756 38.586 270.564 1.00 3.71 118 GLN A N 1
ATOM 968 C CA . GLN A 1 121 ? 75.341 39.190 269.301 1.00 3.73 118 GLN A CA 1
ATOM 969 C C . GLN A 1 121 ? 75.628 40.685 269.296 1.00 4.71 118 GLN A C 1
ATOM 970 O O . GLN A 1 121 ? 76.016 41.216 268.292 1.00 3.80 118 GLN A O 1
ATOM 976 N N . ARG A 1 122 ? 75.389 41.356 270.411 1.00 4.02 119 ARG A N 1
ATOM 977 C CA . ARG A 1 122 ? 75.659 42.796 270.495 1.00 4.03 119 ARG A CA 1
ATOM 978 C C . ARG A 1 122 ? 77.181 43.044 270.336 1.00 3.28 119 ARG A C 1
ATOM 979 O O . ARG A 1 122 ? 77.560 44.028 269.694 1.00 4.15 119 ARG A O 1
ATOM 987 N N . ASP A 1 123 ? 78.014 42.217 270.950 1.00 3.79 120 ASP A N 1
ATOM 988 C CA . ASP A 1 123 ? 79.475 42.377 270.810 1.00 4.65 120 ASP A CA 1
ATOM 989 C C . ASP A 1 123 ? 79.908 42.215 269.358 1.00 4.80 120 ASP A C 1
ATOM 990 O O . ASP A 1 123 ? 80.759 42.958 268.856 1.00 5.84 120 ASP A O 1
ATOM 995 N N . ILE A 1 124 ? 79.336 41.219 268.672 1.00 5.06 121 ILE A N 1
ATOM 996 C CA . ILE A 1 124 ? 79.673 40.949 267.271 1.00 5.01 121 ILE A CA 1
ATOM 997 C C . ILE A 1 124 ? 79.205 42.117 266.413 1.00 5.35 121 ILE A C 1
ATOM 998 O O . ILE A 1 124 ? 79.896 42.605 265.511 1.00 6.61 121 ILE A O 1
ATOM 1003 N N . LEU A 1 125 ? 77.999 42.597 266.698 1.00 5.80 122 LEU A N 1
ATOM 1004 C CA . LEU A 1 125 ? 77.470 43.761 265.974 1.00 5.67 122 LEU A CA 1
ATOM 1005 C C . LEU A 1 125 ? 78.410 44.958 266.091 1.00 6.31 122 LEU A C 1
ATOM 1006 O O . LEU A 1 125 ? 78.719 45.655 265.110 1.00 6.05 122 LEU A O 1
ATOM 1011 N N . GLU A 1 126 ? 78.916 45.188 267.298 1.00 6.56 123 GLU A N 1
ATOM 1012 C CA . GLU A 1 126 ? 79.787 46.313 267.502 1.00 6.24 123 GLU A CA 1
ATOM 1013 C C . GLU A 1 126 ? 81.064 46.164 266.708 1.00 7.37 123 GLU A C 1
ATOM 1014 O O . GLU A 1 126 ? 81.504 47.091 266.041 1.00 7.76 123 GLU A O 1
ATOM 1020 N N . LEU A 1 127 ? 81.652 44.983 266.766 1.00 7.33 124 LEU A N 1
ATOM 1021 C CA . LEU A 1 127 ? 82.894 44.758 266.021 1.00 7.50 124 LEU A CA 1
ATOM 1022 C C . LEU A 1 127 ? 82.682 44.858 264.518 1.00 8.06 124 LEU A C 1
ATOM 1023 O O . LEU A 1 127 ? 83.494 45.447 263.818 1.00 7.21 124 LEU A O 1
ATOM 1028 N N . ALA A 1 128 ? 81.593 44.264 264.020 1.00 7.38 125 ALA A N 1
ATOM 1029 C CA . ALA A 1 128 ? 81.314 44.320 262.587 1.00 7.08 125 ALA A CA 1
ATOM 1030 C C . ALA A 1 128 ? 81.115 45.758 262.136 1.00 8.74 125 ALA A C 1
ATOM 1031 O O . ALA A 1 128 ? 81.507 46.119 261.035 1.00 8.20 125 ALA A O 1
ATOM 1033 N N . GLY A 1 129 ? 80.445 46.557 262.953 1.00 8.56 126 GLY A N 1
ATOM 1034 C CA . GLY A 1 129 ? 80.241 47.954 262.631 1.00 9.63 126 GLY A CA 1
ATOM 1035 C C . GLY A 1 129 ? 81.536 48.719 262.552 1.00 10.92 126 GLY A C 1
ATOM 1036 O O . GLY A 1 129 ? 81.702 49.570 261.679 1.00 11.61 126 GLY A O 1
ATOM 1037 N N . GLU A 1 130 ? 82.438 48.414 263.469 1.00 11.46 127 GLU A N 1
ATOM 1038 C CA . GLU A 1 130 ? 83.746 49.051 263.538 1.00 11.98 127 GLU A CA 1
ATOM 1039 C C . GLU A 1 130 ? 84.555 48.828 262.274 1.00 11.36 127 GLU A C 1
ATOM 1040 O O . GLU A 1 130 ? 85.308 49.725 261.866 1.00 10.82 127 GLU A O 1
ATOM 1046 N N . THR A 1 131 ? 84.378 47.652 261.663 1.00 11.34 128 THR A N 1
ATOM 1047 C CA . THR A 1 131 ? 85.207 47.234 260.554 1.00 12.14 128 THR A CA 1
ATOM 1048 C C . THR A 1 131 ? 84.488 47.339 259.194 1.00 11.87 128 THR A C 1
ATOM 1049 O O . THR A 1 131 ? 85.095 47.054 258.176 1.00 14.01 128 THR A O 1
ATOM 1053 N N . GLY A 1 132 ? 83.219 47.753 259.201 1.00 8.59 129 GLY A N 1
ATOM 1054 C CA . GLY A 1 132 ? 82.396 47.892 258.008 1.00 9.67 129 GLY A CA 1
ATOM 1055 C C . GLY A 1 132 ? 81.843 46.595 257.421 1.00 9.41 129 GLY A C 1
ATOM 1056 O O . GLY A 1 132 ? 81.539 46.516 256.217 1.00 9.88 129 GLY A O 1
ATOM 1057 N N . ASP A 1 133 ? 81.761 45.545 258.236 1.00 8.25 130 ASP A N 1
ATOM 1058 C CA . ASP A 1 133 ? 81.192 44.295 257.777 1.00 6.58 130 ASP A CA 1
ATOM 1059 C C . ASP A 1 133 ? 79.669 44.409 257.935 1.00 6.73 130 ASP A C 1
ATOM 1060 O O . ASP A 1 133 ? 79.091 43.958 258.912 1.00 6.32 130 ASP A O 1
ATOM 1065 N N . GLU A 1 134 ? 79.022 45.018 256.945 1.00 6.80 131 GLU A N 1
ATOM 1066 C CA . GLU A 1 134 ? 77.596 45.237 256.998 1.00 7.87 131 GLU A CA 1
ATOM 1067 C C . GLU A 1 134 ? 76.755 43.958 256.969 1.00 7.13 131 GLU A C 1
ATOM 1068 O O . GLU A 1 134 ? 75.641 43.895 257.559 1.00 6.53 131 GLU A O 1
ATOM 1074 N N . GLY A 1 135 ? 77.218 42.982 256.207 1.00 5.72 132 GLY A N 1
ATOM 1075 C CA . GLY A 1 135 ? 76.487 41.700 256.111 1.00 5.88 132 GLY A CA 1
ATOM 1076 C C . GLY A 1 135 ? 76.388 41.007 257.444 1.00 6.25 132 GLY A C 1
ATOM 1077 O O . GLY A 1 135 ? 75.330 40.462 257.810 1.00 6.91 132 GLY A O 1
ATOM 1078 N N . THR A 1 136 ? 77.462 41.009 258.211 1.00 5.34 133 THR A N 1
ATOM 1079 C CA . THR A 1 136 ? 77.438 40.416 259.556 1.00 5.25 133 THR A CA 1
ATOM 1080 C C . THR A 1 136 ? 76.612 41.283 260.524 1.00 5.83 133 THR A C 1
ATOM 1081 O O . THR A 1 136 ? 75.833 40.777 261.343 1.00 5.50 133 THR A O 1
ATOM 1085 N N . SER A 1 137 ? 76.781 42.620 260.446 1.00 4.64 134 SER A N 1
ATOM 1086 C CA A SER A 1 137 ? 76.004 43.558 261.235 0.50 5.53 134 SER A CA 1
ATOM 1087 C CA B SER A 1 137 ? 76.021 43.529 261.284 0.50 5.83 134 SER A CA 1
ATOM 1088 C C . SER A 1 137 ? 74.527 43.312 261.069 1.00 5.46 134 SER A C 1
ATOM 1089 O O . SER A 1 137 ? 73.769 43.268 262.058 1.00 6.48 134 SER A O 1
ATOM 1094 N N . ALA A 1 138 ? 74.108 43.199 259.811 1.00 5.69 135 ALA A N 1
ATOM 1095 C CA . ALA A 1 138 ? 72.679 43.041 259.483 1.00 6.23 135 ALA A CA 1
ATOM 1096 C C . ALA A 1 138 ? 72.111 41.759 260.064 1.00 6.08 135 ALA A C 1
ATOM 1097 O O . ALA A 1 138 ? 70.986 41.750 260.552 1.00 7.71 135 ALA A O 1
ATOM 1099 N N . LEU A 1 139 ? 72.888 40.686 260.019 1.00 4.53 136 LEU A N 1
ATOM 1100 C CA . LEU A 1 139 ? 72.454 39.411 260.623 1.00 5.70 136 LEU A CA 1
ATOM 1101 C C . LEU A 1 139 ? 72.271 39.575 262.114 1.00 5.70 136 LEU A C 1
ATOM 1102 O O . LEU A 1 139 ? 71.266 39.129 262.683 1.00 4.82 136 LEU A O 1
ATOM 1115 N N . SER A 1 141 ? 71.716 42.292 263.791 1.00 5.27 138 SER A N 1
ATOM 1116 C CA . SER A 1 141 ? 70.612 43.190 264.011 1.00 5.55 138 SER A CA 1
ATOM 1117 C C . SER A 1 141 ? 69.277 42.417 263.997 1.00 6.06 138 SER A C 1
ATOM 1118 O O . SER A 1 141 ? 68.407 42.592 264.868 1.00 4.78 138 SER A O 1
ATOM 1121 N N . ASP A 1 142 ? 69.099 41.584 262.971 1.00 5.42 139 ASP A N 1
ATOM 1122 C CA . ASP A 1 142 ? 67.890 40.775 262.872 1.00 4.83 139 ASP A CA 1
ATOM 1123 C C . ASP A 1 142 ? 67.746 39.857 264.126 1.00 6.01 139 ASP A C 1
ATOM 1124 O O . ASP A 1 142 ? 66.663 39.730 264.713 1.00 6.04 139 ASP A O 1
ATOM 1129 N N . TYR A 1 143 ? 68.827 39.185 264.493 1.00 4.46 140 TYR A N 1
ATOM 1130 C CA . TYR A 1 143 ? 68.739 38.211 265.602 1.00 5.69 140 TYR A CA 1
ATOM 1131 C C . TYR A 1 143 ? 68.386 38.981 266.878 1.00 5.87 140 TYR A C 1
ATOM 1132 O O . TYR A 1 143 ? 67.593 38.513 267.693 1.00 6.27 140 TYR A O 1
ATOM 1141 N N . ILE A 1 144 ? 69.057 40.111 267.134 1.00 4.90 141 ILE A N 1
ATOM 1142 C CA . ILE A 1 144 ? 68.836 40.863 268.358 1.00 4.40 141 ILE A CA 1
ATOM 1143 C C . ILE A 1 144 ? 67.403 41.319 268.440 1.00 5.49 141 ILE A C 1
ATOM 1144 O O . ILE A 1 144 ? 66.750 41.178 269.475 1.00 4.57 141 ILE A O 1
ATOM 1149 N N . ARG A 1 145 ? 66.900 41.924 267.376 1.00 5.76 142 ARG A N 1
ATOM 1150 C CA . ARG A 1 145 ? 65.545 42.475 267.457 1.00 5.33 142 ARG A CA 1
ATOM 1151 C C . ARG A 1 145 ? 64.502 41.372 267.710 1.00 5.56 142 ARG A C 1
ATOM 1152 O O . ARG A 1 145 ? 63.550 41.589 268.496 1.00 5.14 142 ARG A O 1
ATOM 1160 N N . GLU A 1 146 ? 64.688 40.203 267.096 1.00 6.07 143 GLU A N 1
ATOM 1161 C CA . GLU A 1 146 ? 63.767 39.109 267.270 1.00 5.86 143 GLU A CA 1
ATOM 1162 C C . GLU A 1 146 ? 63.804 38.538 268.676 1.00 5.37 143 GLU A C 1
ATOM 1163 O O . GLU A 1 146 ? 62.760 38.285 269.307 1.00 5.31 143 GLU A O 1
ATOM 1169 N N . GLN A 1 147 ? 65.020 38.386 269.193 1.00 4.77 144 GLN A N 1
ATOM 1170 C CA . GLN A 1 147 ? 65.214 37.752 270.481 1.00 4.37 144 GLN A CA 1
ATOM 1171 C C . GLN A 1 147 ? 64.904 38.642 271.633 1.00 5.19 144 GLN A C 1
ATOM 1172 O O . GLN A 1 147 ? 64.499 38.158 272.680 1.00 5.59 144 GLN A O 1
ATOM 1178 N N . GLU A 1 148 ? 65.111 39.944 271.478 1.00 5.04 145 GLU A N 1
ATOM 1179 C CA . GLU A 1 148 ? 64.616 40.912 272.453 1.00 5.47 145 GLU A CA 1
ATOM 1180 C C . GLU A 1 148 ? 63.119 40.791 272.641 1.00 5.48 145 GLU A C 1
ATOM 1181 O O . GLU A 1 148 ? 62.664 40.706 273.780 1.00 5.18 145 GLU A O 1
ATOM 1187 N N . LYS A 1 149 ? 62.380 40.699 271.532 1.00 4.89 146 LYS A N 1
ATOM 1188 C CA . LYS A 1 149 ? 60.947 40.508 271.589 1.00 5.36 146 LYS A CA 1
ATOM 1189 C C . LYS A 1 149 ? 60.598 39.211 272.360 1.00 5.57 146 LYS A C 1
ATOM 1190 O O . LYS A 1 149 ? 59.698 39.185 273.200 1.00 4.49 146 LYS A O 1
ATOM 1196 N N . LEU A 1 150 ? 61.268 38.141 271.993 1.00 5.29 147 LEU A N 1
ATOM 1197 C CA . LEU A 1 150 ? 61.035 36.864 272.642 1.00 5.71 147 LEU A CA 1
ATOM 1198 C C . LEU A 1 150 ? 61.312 36.884 274.128 1.00 6.21 147 LEU A C 1
ATOM 1199 O O . LEU A 1 150 ? 60.533 36.333 274.919 1.00 5.72 147 LEU A O 1
ATOM 1204 N N . VAL A 1 151 ? 62.399 37.548 274.520 1.00 7.11 148 VAL A N 1
ATOM 1205 C CA . VAL A 1 151 ? 62.718 37.667 275.929 1.00 7.28 148 VAL A CA 1
ATOM 1206 C C . VAL A 1 151 ? 61.636 38.411 276.697 1.00 8.17 148 VAL A C 1
ATOM 1207 O O . VAL A 1 151 ? 61.275 38.018 277.825 1.00 8.89 148 VAL A O 1
ATOM 1211 N N . TRP A 1 152 ? 61.026 39.432 276.097 1.00 8.92 149 TRP A N 1
ATOM 1212 C CA . TRP A 1 152 ? 59.893 40.093 276.728 1.00 8.87 149 TRP A CA 1
ATOM 1213 C C . TRP A 1 152 ? 58.761 39.090 276.967 1.00 9.31 149 TRP A C 1
ATOM 1214 O O . TRP A 1 152 ? 58.217 38.972 278.091 1.00 8.80 149 TRP A O 1
ATOM 1233 N N . LEU A 1 154 ? 58.798 35.693 277.076 1.00 8.75 151 LEU A N 1
ATOM 1234 C CA . LEU A 1 154 ? 59.149 34.627 278.008 1.00 8.64 151 LEU A CA 1
ATOM 1235 C C . LEU A 1 154 ? 59.042 35.152 279.447 1.00 8.88 151 LEU A C 1
ATOM 1236 O O . LEU A 1 154 ? 58.508 34.499 280.331 1.00 8.55 151 LEU A O 1
ATOM 1241 N N . ASN A 1 155 ? 59.577 36.348 279.682 1.00 8.74 152 ASN A N 1
ATOM 1242 C CA . ASN A 1 155 ? 59.539 36.965 280.995 1.00 8.26 152 ASN A CA 1
ATOM 1243 C C . ASN A 1 155 ? 58.099 37.307 281.393 1.00 8.54 152 ASN A C 1
ATOM 1244 O O . ASN A 1 155 ? 57.774 37.273 282.590 1.00 9.45 152 ASN A O 1
ATOM 1249 N N . ALA A 1 156 ? 57.234 37.663 280.434 1.00 8.22 153 ALA A N 1
ATOM 1250 C CA . ALA A 1 156 ? 55.841 37.993 280.763 1.00 8.07 153 ALA A CA 1
ATOM 1251 C C . ALA A 1 156 ? 55.152 36.744 281.292 1.00 7.63 153 ALA A C 1
ATOM 1252 O O . ALA A 1 156 ? 54.418 36.793 282.290 1.00 7.50 153 ALA A O 1
ATOM 1254 N N . TRP A 1 157 ? 55.420 35.610 280.642 1.00 7.60 154 TRP A N 1
ATOM 1255 C CA . TRP A 1 157 ? 54.871 34.330 281.055 1.00 7.59 154 TRP A CA 1
ATOM 1256 C C . TRP A 1 157 ? 55.304 33.989 282.485 1.00 8.75 154 TRP A C 1
ATOM 1257 O O . TRP A 1 157 ? 54.526 33.438 283.270 1.00 9.96 154 TRP A O 1
ATOM 1268 N N . LEU A 1 158 ? 56.563 34.318 282.806 1.00 9.13 155 LEU A N 1
ATOM 1269 C CA . LEU A 1 158 ? 57.138 33.996 284.109 1.00 8.93 155 LEU A CA 1
ATOM 1270 C C . LEU A 1 158 ? 56.686 34.907 285.248 1.00 10.31 155 LEU A C 1
ATOM 1271 O O . LEU A 1 158 ? 56.986 34.641 286.431 1.00 8.97 155 LEU A O 1
ATOM 1276 N N . LYS A 1 159 ? 55.999 36.008 284.927 1.00 10.94 156 LYS A N 1
ATOM 1277 C CA . LYS A 1 159 ? 55.603 36.955 285.958 1.00 13.66 156 LYS A CA 1
ATOM 1278 C C . LYS A 1 159 ? 54.580 36.343 286.872 1.00 14.27 156 LYS A C 1
ATOM 1279 O O . LYS A 1 159 ? 54.536 36.758 288.031 1.00 17.85 156 LYS A O 1
ATOM 1286 N N . SER B 1 1 ? 32.986 59.049 213.311 1.00 23.26 -2 SER B N 1
ATOM 1287 C CA . SER B 1 1 ? 34.356 58.735 212.846 1.00 21.29 -2 SER B CA 1
ATOM 1288 C C . SER B 1 1 ? 34.276 58.456 211.347 1.00 20.48 -2 SER B C 1
ATOM 1289 O O . SER B 1 1 ? 33.299 57.840 210.851 1.00 20.80 -2 SER B O 1
ATOM 1291 N N . ASN B 1 2 ? 35.301 58.889 210.629 1.00 16.66 -1 ASN B N 1
ATOM 1292 C CA . ASN B 1 2 ? 35.409 58.584 209.203 1.00 15.50 -1 ASN B CA 1
ATOM 1293 C C . ASN B 1 2 ? 35.713 57.112 209.023 1.00 13.63 -1 ASN B C 1
ATOM 1294 O O . ASN B 1 2 ? 36.401 56.492 209.848 1.00 13.91 -1 ASN B O 1
ATOM 1299 N N . ALA B 1 3 ? 35.203 56.530 207.956 1.00 12.08 0 ALA B N 1
ATOM 1300 C CA . ALA B 1 3 ? 35.596 55.185 207.592 1.00 10.19 0 ALA B CA 1
ATOM 1301 C C . ALA B 1 3 ? 37.080 55.155 207.270 1.00 10.53 0 ALA B C 1
ATOM 1302 O O . ALA B 1 3 ? 37.631 56.123 206.739 1.00 8.00 0 ALA B O 1
ATOM 1312 N N . ALA B 1 5 ? 40.459 52.430 205.936 1.00 8.82 2 ALA B N 1
ATOM 1313 C CA . ALA B 1 5 ? 40.730 51.200 205.173 1.00 8.45 2 ALA B CA 1
ATOM 1314 C C . ALA B 1 5 ? 41.102 50.019 206.071 1.00 8.17 2 ALA B C 1
ATOM 1315 O O . ALA B 1 5 ? 40.805 48.867 205.768 1.00 7.15 2 ALA B O 1
ATOM 1317 N N . THR B 1 6 ? 41.821 50.348 207.146 1.00 8.86 3 THR B N 1
ATOM 1318 C CA . THR B 1 6 ? 42.245 49.340 208.146 1.00 8.29 3 THR B CA 1
ATOM 1319 C C . THR B 1 6 ? 41.769 49.758 209.502 1.00 8.31 3 THR B C 1
ATOM 1320 O O . THR B 1 6 ? 41.471 50.908 209.741 1.00 9.20 3 THR B O 1
ATOM 1324 N N . ASN B 1 7 ? 41.562 48.769 210.354 1.00 7.46 4 ASN B N 1
ATOM 1325 C CA . ASN B 1 7 ? 41.035 49.008 211.700 1.00 7.12 4 ASN B CA 1
ATOM 1326 C C . ASN B 1 7 ? 42.190 49.194 212.692 1.00 6.26 4 ASN B C 1
ATOM 1327 O O . ASN B 1 7 ? 43.349 49.175 212.309 1.00 5.96 4 ASN B O 1
ATOM 1332 N N . LEU B 1 8 ? 41.856 49.384 213.952 1.00 6.51 5 LEU B N 1
ATOM 1333 C CA . LEU B 1 8 ? 42.858 49.702 214.980 1.00 6.49 5 LEU B CA 1
ATOM 1334 C C . LEU B 1 8 ? 43.918 48.614 215.113 1.00 6.32 5 LEU B C 1
ATOM 1335 O O . LEU B 1 8 ? 45.099 48.914 215.409 1.00 6.87 5 LEU B O 1
ATOM 1340 N N . ILE B 1 9 ? 43.542 47.360 214.884 1.00 6.92 6 ILE B N 1
ATOM 1341 C CA . ILE B 1 9 ? 44.500 46.272 215.010 1.00 5.86 6 ILE B CA 1
ATOM 1342 C C . ILE B 1 9 ? 45.260 46.017 213.693 1.00 6.44 6 ILE B C 1
ATOM 1343 O O . ILE B 1 9 ? 46.086 45.098 213.626 1.00 8.10 6 ILE B O 1
ATOM 1348 N N . GLY B 1 10 ? 45.001 46.828 212.673 1.00 6.85 7 GLY B N 1
ATOM 1349 C CA . GLY B 1 10 ? 45.742 46.750 211.427 1.00 7.55 7 GLY B CA 1
ATOM 1350 C C . GLY B 1 10 ? 45.214 45.790 210.363 1.00 7.89 7 GLY B C 1
ATOM 1351 O O . GLY B 1 10 ? 45.911 45.541 209.361 1.00 9.76 7 GLY B O 1
ATOM 1352 N N . LEU B 1 11 ? 44.018 45.254 210.577 1.00 7.05 8 LEU B N 1
ATOM 1353 C CA . LEU B 1 11 ? 43.336 44.373 209.606 1.00 7.67 8 LEU B CA 1
ATOM 1354 C C . LEU B 1 11 ? 42.456 45.175 208.683 1.00 8.07 8 LEU B C 1
ATOM 1355 O O . LEU B 1 11 ? 42.109 46.332 208.974 1.00 10.41 8 LEU B O 1
ATOM 1360 N N . ASP B 1 12 ? 42.182 44.619 207.501 1.00 7.81 9 ASP B N 1
ATOM 1361 C CA . ASP B 1 12 ? 41.258 45.284 206.559 1.00 8.40 9 ASP B CA 1
ATOM 1362 C C . ASP B 1 12 ? 39.901 45.504 207.221 1.00 7.28 9 ASP B C 1
ATOM 1363 O O . ASP B 1 12 ? 39.280 44.585 207.796 1.00 8.42 9 ASP B O 1
ATOM 1368 N N . THR B 1 13 ? 39.385 46.706 207.092 1.00 6.82 10 THR B N 1
ATOM 1369 C CA . THR B 1 13 ? 38.119 47.029 207.738 1.00 6.92 10 THR B CA 1
ATOM 1370 C C . THR B 1 13 ? 36.927 46.207 207.206 1.00 7.73 10 THR B C 1
ATOM 1371 O O . THR B 1 13 ? 36.134 45.667 207.978 1.00 8.08 10 THR B O 1
ATOM 1375 N N . THR B 1 14 ? 36.775 46.139 205.895 1.00 7.94 11 THR B N 1
ATOM 1376 C CA . THR B 1 14 ? 35.637 45.427 205.312 1.00 8.14 11 THR B CA 1
ATOM 1377 C C . THR B 1 14 ? 35.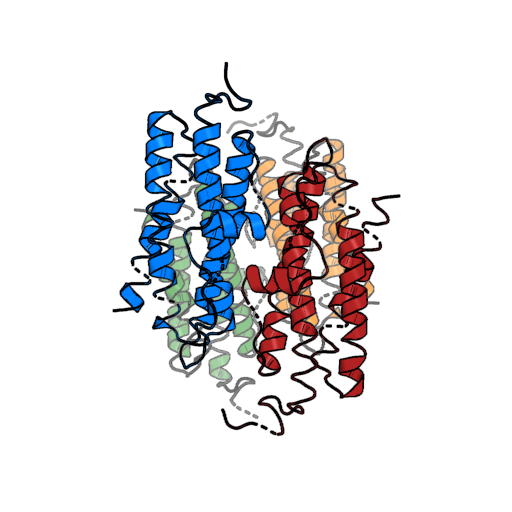635 43.968 205.659 1.00 8.06 11 THR B C 1
ATOM 1378 O O . THR B 1 14 ? 34.598 43.386 206.021 1.00 7.98 11 THR B O 1
ATOM 1382 N N . GLN B 1 15 ? 36.794 43.348 205.562 1.00 7.74 12 GLN B N 1
ATOM 1383 C CA . GLN B 1 15 ? 36.870 41.924 205.850 1.00 7.65 12 GLN B CA 1
ATOM 1384 C C . GLN B 1 15 ? 36.641 41.670 207.320 1.00 7.31 12 GLN B C 1
ATOM 1385 O O . GLN B 1 15 ? 36.016 40.677 207.700 1.00 7.42 12 GLN B O 1
ATOM 1391 N N . SER B 1 16 ? 37.114 42.582 208.170 1.00 6.54 13 SER B N 1
ATOM 1392 C CA . SER B 1 16 ? 36.945 42.434 209.589 1.00 6.31 13 SER B CA 1
ATOM 1393 C C . SER B 1 16 ? 35.469 42.571 209.966 1.00 6.88 13 SER B C 1
ATOM 1394 O O . SER B 1 16 ? 34.969 41.844 210.839 1.00 6.92 13 SER B O 1
ATOM 1397 N N . GLN B 1 17 ? 34.775 43.496 209.301 1.00 7.55 14 GLN B N 1
ATOM 1398 C CA . GLN B 1 17 ? 33.360 43.659 209.596 1.00 7.63 14 GLN B CA 1
ATOM 1399 C C . GLN B 1 17 ? 32.540 42.427 209.149 1.00 6.87 14 GLN B C 1
ATOM 1400 O O . GLN B 1 17 ? 31.587 42.027 209.828 1.00 6.11 14 GLN B O 1
ATOM 1406 N N . LYS B 1 18 ? 32.912 41.791 208.041 1.00 5.53 15 LYS B N 1
ATOM 1407 C CA A LYS B 1 18 ? 32.237 40.568 207.621 0.50 6.47 15 LYS B CA 1
ATOM 1408 C CA B LYS B 1 18 ? 32.231 40.568 207.621 0.50 6.55 15 LYS B CA 1
ATOM 1409 C C . LYS B 1 18 ? 32.442 39.475 208.659 1.00 6.41 15 LYS B C 1
ATOM 1410 O O . LYS B 1 18 ? 31.491 38.757 209.035 1.00 5.16 15 LYS B O 1
ATOM 1421 N N . LEU B 1 19 ? 33.691 39.338 209.109 1.00 5.51 16 LEU B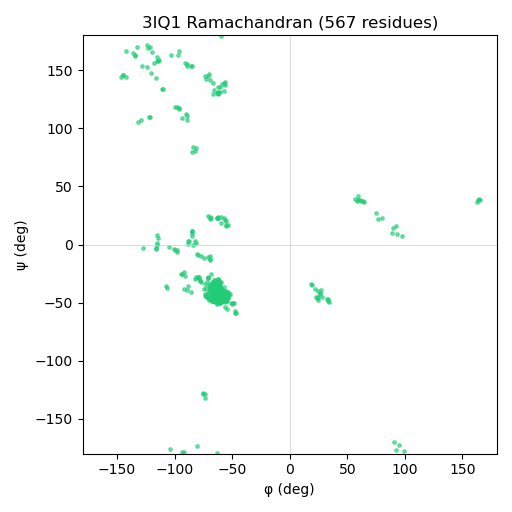 N 1
ATOM 1422 C CA . LEU B 1 19 ? 33.998 38.368 210.180 1.00 4.67 16 LEU B CA 1
ATOM 1423 C C . LEU B 1 19 ? 33.247 38.662 211.452 1.00 5.57 16 LEU B C 1
ATOM 1424 O O . LEU B 1 19 ? 32.701 37.751 212.073 1.00 5.92 16 LEU B O 1
ATOM 1429 N N . ALA B 1 20 ? 33.142 39.928 211.793 1.00 6.42 17 ALA B N 1
ATOM 1430 C CA . ALA B 1 20 ? 32.448 40.321 213.038 1.00 5.97 17 ALA B CA 1
ATOM 1431 C C . ALA B 1 20 ? 30.977 40.010 212.943 1.00 5.81 17 ALA B C 1
ATOM 1432 O O . ALA B 1 20 ? 30.387 39.554 213.928 1.00 7.20 17 ALA B O 1
ATOM 1434 N N . ASN B 1 21 ? 30.392 40.239 211.775 1.00 6.57 18 ASN B N 1
ATOM 1435 C CA . ASN B 1 21 ? 28.984 39.867 211.539 1.00 5.85 18 ASN B CA 1
ATOM 1436 C C . ASN B 1 21 ? 28.727 38.362 211.787 1.00 6.33 18 ASN B C 1
ATOM 1437 O O . ASN B 1 21 ? 27.756 37.979 212.503 1.00 7.00 18 ASN B O 1
ATOM 1442 N N . ALA B 1 22 ? 29.618 37.526 211.275 1.00 6.26 19 ALA B N 1
ATOM 1443 C CA . ALA B 1 22 ? 29.498 36.076 211.446 1.00 5.50 19 ALA B CA 1
ATOM 1444 C C . ALA B 1 22 ? 29.727 35.675 212.911 1.00 4.29 19 ALA B C 1
ATOM 1445 O O . ALA B 1 22 ? 29.001 34.807 213.447 1.00 5.79 19 ALA B O 1
ATOM 1447 N N . LEU B 1 23 ? 30.711 36.329 213.554 1.00 4.45 20 LEU B N 1
ATOM 1448 C CA . LEU B 1 23 ? 30.952 36.123 214.954 1.00 4.32 20 LEU B CA 1
ATOM 1449 C C . LEU B 1 23 ? 29.740 36.520 215.838 1.00 4.26 20 LEU B C 1
ATOM 1450 O O . LEU B 1 23 ? 29.470 35.897 216.857 1.00 5.00 20 LEU B O 1
ATOM 1455 N N . ASN B 1 24 ? 29.075 37.594 215.483 1.00 3.70 21 ASN B N 1
ATOM 1456 C CA . ASN B 1 24 ? 27.896 38.020 216.187 1.00 3.89 21 ASN B CA 1
ATOM 1457 C C . ASN B 1 24 ? 26.787 37.015 216.033 1.00 4.75 21 ASN B C 1
ATOM 1458 O O . ASN B 1 24 ? 26.057 36.748 217.013 1.00 4.30 21 ASN B O 1
ATOM 1463 N N . ASN B 1 25 ? 26.633 36.417 214.851 1.00 5.66 22 ASN B N 1
ATOM 1464 C CA . ASN B 1 25 ? 25.597 35.346 214.713 1.00 5.86 22 ASN B CA 1
ATOM 1465 C C . ASN B 1 25 ? 25.959 34.143 215.564 1.00 6.05 22 ASN B C 1
ATOM 1466 O O . ASN B 1 25 ? 25.132 33.501 216.180 1.00 6.03 22 ASN B O 1
ATOM 1471 N N . LEU B 1 26 ? 27.245 33.850 215.632 1.00 5.69 23 LEU B N 1
ATOM 1472 C CA . LEU B 1 26 ? 27.711 32.781 216.507 1.00 5.48 23 LEU B CA 1
ATOM 1473 C C . LEU B 1 26 ? 27.382 33.075 217.970 1.00 5.22 23 LEU B C 1
ATOM 1474 O O . LEU B 1 26 ? 26.941 32.196 218.697 1.00 4.83 23 LEU B O 1
ATOM 1479 N N . LEU B 1 27 ? 27.671 34.291 218.407 1.00 5.29 24 LEU B N 1
ATOM 1480 C CA . LEU B 1 27 ? 27.402 34.757 219.776 1.00 5.39 24 LEU B CA 1
ATOM 1481 C C . LEU B 1 27 ? 25.925 34.601 220.112 1.00 5.73 24 LEU B C 1
ATOM 1482 O O . LEU B 1 27 ? 25.596 34.131 221.192 1.00 5.37 24 LEU B O 1
ATOM 1487 N N . ALA B 1 28 ? 25.047 34.955 219.183 1.00 5.93 25 ALA B N 1
ATOM 1488 C CA . ALA B 1 28 ? 23.600 34.735 219.361 1.00 6.03 25 ALA B CA 1
ATOM 1489 C C . ALA B 1 28 ? 23.242 33.290 219.643 1.00 6.16 25 ALA B C 1
ATOM 1490 O O . ALA B 1 28 ? 22.452 33.002 220.544 1.00 6.33 25 ALA B O 1
ATOM 1492 N N . ASN B 1 29 ? 23.841 32.382 218.863 1.00 6.10 26 ASN B N 1
ATOM 1493 C CA . ASN B 1 29 ? 23.642 30.979 219.087 1.00 5.94 26 ASN B CA 1
ATOM 1494 C C . ASN B 1 29 ? 24.160 30.564 220.454 1.00 5.97 26 ASN B C 1
ATOM 1495 O O . ASN B 1 29 ? 23.502 29.801 221.154 1.00 5.79 26 ASN B O 1
ATOM 1500 N N . TYR B 1 30 ? 25.363 30.999 220.817 1.00 5.79 27 TYR B N 1
ATOM 1501 C CA . TYR B 1 30 ? 25.873 30.697 222.146 1.00 5.47 27 TYR B CA 1
ATOM 1502 C C . TYR B 1 30 ? 24.947 31.107 223.256 1.00 5.42 27 TYR B C 1
ATOM 1503 O O . TYR B 1 30 ? 24.808 30.396 224.267 1.00 5.41 27 TYR B O 1
ATOM 1512 N N . GLN B 1 31 ? 24.364 32.279 223.126 1.00 4.39 28 GLN B N 1
ATOM 1513 C CA . GLN B 1 31 ? 23.603 32.891 224.209 1.00 3.61 28 GLN B CA 1
ATOM 1514 C C . GLN B 1 31 ? 22.304 32.081 224.406 1.00 5.49 28 GLN B C 1
ATOM 1515 O O . GLN B 1 31 ? 21.967 31.717 225.551 1.00 5.21 28 GLN B O 1
ATOM 1521 N N . VAL B 1 32 ? 21.593 31.779 223.308 1.00 4.74 29 VAL B N 1
ATOM 1522 C CA . VAL B 1 32 ? 20.409 30.930 223.404 1.00 5.50 29 VAL B CA 1
ATOM 1523 C C . VAL B 1 32 ? 20.747 29.541 223.927 1.00 5.34 29 VAL B C 1
ATOM 1524 O O . VAL B 1 32 ? 20.052 29.008 224.801 1.00 5.89 29 VAL B O 1
ATOM 1528 N N . PHE B 1 33 ? 21.862 28.986 223.489 1.00 6.66 30 PHE B N 1
ATOM 1529 C CA . PHE B 1 33 ? 22.269 27.674 223.930 1.00 5.77 30 PHE B CA 1
ATOM 1530 C C . PHE B 1 33 ? 22.625 27.668 225.429 1.00 6.42 30 PHE B C 1
ATOM 1531 O O . PHE B 1 33 ? 22.297 26.709 226.149 1.00 6.47 30 PHE B O 1
ATOM 1539 N N . TYR B 1 34 ? 23.347 28.700 225.878 1.00 6.37 31 TYR B N 1
ATOM 1540 C CA . TYR B 1 34 ? 23.665 28.833 227.266 1.00 6.00 31 TYR B CA 1
ATOM 1541 C C . TYR B 1 34 ? 22.375 28.832 228.120 1.00 5.37 31 TYR B C 1
ATOM 1542 O O . TYR B 1 34 ? 22.287 28.134 229.154 1.00 5.82 31 TYR B O 1
ATOM 1559 N N . ASN B 1 36 ? 19.416 27.657 227.298 1.00 6.94 33 ASN B N 1
ATOM 1560 C CA . ASN B 1 36 ? 18.861 26.303 227.301 1.00 5.96 33 ASN B CA 1
ATOM 1561 C C . ASN B 1 36 ? 19.542 25.377 228.307 1.00 6.82 33 ASN B C 1
ATOM 1562 O O . ASN B 1 36 ? 18.888 24.585 228.999 1.00 6.61 33 ASN B O 1
ATOM 1567 N N . THR B 1 37 ? 20.874 25.473 228.394 1.00 6.01 34 THR B N 1
ATOM 1568 C CA . THR B 1 37 ? 21.678 24.645 229.268 1.00 6.49 34 THR B CA 1
ATOM 1569 C C . THR B 1 37 ? 21.443 25.003 230.742 1.00 4.72 34 THR B C 1
ATOM 1570 O O . THR B 1 37 ? 21.425 24.099 231.604 1.00 6.85 34 THR B O 1
ATOM 1574 N N . ARG B 1 38 ? 21.224 26.299 231.046 1.00 5.86 35 ARG B N 1
ATOM 1575 C CA . ARG B 1 38 ? 20.837 26.686 232.373 1.00 6.88 35 ARG B CA 1
ATOM 1576 C C . ARG B 1 38 ? 19.508 26.009 232.732 1.00 7.05 35 ARG B C 1
ATOM 1577 O O . ARG B 1 38 ? 19.357 25.474 233.846 1.00 6.48 35 ARG B O 1
ATOM 1585 N N . GLY B 1 39 ? 18.555 26.007 231.791 1.00 7.31 36 GLY B N 1
ATOM 1586 C CA . GLY B 1 39 ? 17.289 25.322 231.993 1.00 7.33 36 GLY B CA 1
ATOM 1587 C C . GLY B 1 39 ? 17.507 23.825 232.247 1.00 8.30 36 GLY B C 1
ATOM 1588 O O . GLY B 1 39 ? 16.870 23.211 233.094 1.00 8.25 36 GLY B O 1
ATOM 1589 N N . TYR B 1 40 ? 18.383 23.213 231.469 1.00 7.80 37 TYR B N 1
ATOM 1590 C CA . TYR B 1 40 ? 18.634 21.786 231.654 1.00 7.63 37 TYR B CA 1
ATOM 1591 C C . TYR B 1 40 ? 19.108 21.482 233.077 1.00 7.53 37 TYR B C 1
ATOM 1592 O O . TYR B 1 40 ? 18.684 20.471 233.683 1.00 9.45 37 TYR B O 1
ATOM 1601 N N . HIS B 1 41 ? 20.032 22.316 233.573 1.00 7.65 38 HIS B N 1
ATOM 1602 C CA . HIS B 1 41 ? 20.542 22.279 234.948 1.00 7.23 38 HIS B CA 1
ATOM 1603 C C . HIS B 1 41 ? 19.453 22.398 235.972 1.00 7.92 38 HIS B C 1
ATOM 1604 O O . HIS B 1 41 ? 19.374 21.608 236.895 1.00 8.31 38 HIS B O 1
ATOM 1611 N N . TRP B 1 42 ? 18.639 23.439 235.858 1.00 7.36 39 TRP B N 1
ATOM 1612 C CA . TRP B 1 42 ? 17.567 23.681 236.822 1.00 7.22 39 TRP B CA 1
ATOM 1613 C C . TRP B 1 42 ? 16.518 22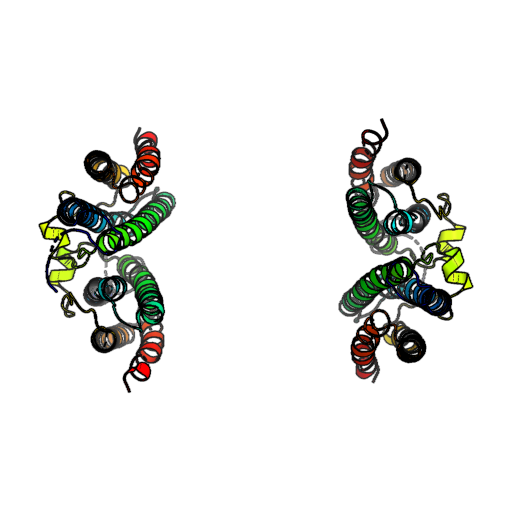.610 236.843 1.00 7.95 39 TRP B C 1
ATOM 1614 O O . TRP B 1 42 ? 16.011 22.264 237.932 1.00 8.16 39 TRP B O 1
ATOM 1625 N N . ASN B 1 43 ? 16.136 22.109 235.665 1.00 7.98 40 ASN B N 1
ATOM 1626 C CA . ASN B 1 43 ? 14.919 21.304 235.520 1.00 9.10 40 ASN B CA 1
ATOM 1627 C C . ASN B 1 43 ? 15.047 19.781 235.473 1.00 7.43 40 ASN B C 1
ATOM 1628 O O . ASN B 1 43 ? 14.040 19.077 235.438 1.00 8.15 40 ASN B O 1
ATOM 1633 N N . ILE B 1 44 ? 16.263 19.294 235.469 1.00 8.56 41 ILE B N 1
ATOM 1634 C CA . ILE B 1 44 ? 16.503 17.844 235.500 1.00 7.73 41 ILE B CA 1
ATOM 1635 C C . ILE B 1 44 ? 15.843 17.164 236.713 1.00 7.67 41 ILE B C 1
ATOM 1636 O O . ILE B 1 44 ? 15.845 17.699 237.806 1.00 7.32 41 ILE B O 1
ATOM 1641 N N . GLN B 1 45 ? 15.231 16.022 236.475 1.00 8.47 42 GLN B N 1
ATOM 1642 C CA . GLN B 1 45 ? 14.596 15.187 237.484 1.00 8.85 42 GLN B CA 1
ATOM 1643 C C . GLN B 1 45 ? 15.000 13.750 237.252 1.00 8.95 42 GLN B C 1
ATOM 1644 O O . GLN B 1 45 ? 15.414 13.377 236.137 1.00 9.34 42 GLN B O 1
ATOM 1650 N N . GLY B 1 46 ? 14.816 12.945 238.281 1.00 8.54 43 GLY B N 1
ATOM 1651 C CA . GLY B 1 46 ? 15.069 11.528 238.233 1.00 9.29 43 GLY B CA 1
ATOM 1652 C C . GLY B 1 46 ? 16.462 11.185 238.746 1.00 9.13 43 GLY B C 1
ATOM 1653 O O . GLY B 1 46 ? 17.195 12.046 239.243 1.00 8.09 43 GLY B O 1
ATOM 1654 N N . LYS B 1 47 ? 16.839 9.921 238.591 1.00 10.20 44 LYS B N 1
ATOM 1655 C CA . LYS B 1 47 ? 18.048 9.429 239.248 1.00 10.57 44 LYS B CA 1
ATOM 1656 C C . LYS B 1 47 ? 19.353 9.983 238.703 1.00 10.13 44 LYS B C 1
ATOM 1657 O O . LYS B 1 47 ? 20.384 9.830 239.342 1.00 10.65 44 LYS B O 1
ATOM 1663 N N . GLU B 1 48 ? 19.277 10.682 237.580 1.00 9.64 45 GLU B N 1
ATOM 1664 C CA A GLU B 1 48 ? 20.451 11.371 237.039 0.50 10.34 45 GLU B CA 1
ATOM 1665 C CA B GLU B 1 48 ? 20.390 11.379 236.982 0.50 10.41 45 GLU B CA 1
ATOM 1666 C C . GLU B 1 48 ? 20.621 12.733 237.635 1.00 9.09 45 GLU B C 1
ATOM 1667 O O . GLU B 1 48 ? 21.548 13.432 237.270 1.00 8.93 45 GLU B O 1
ATOM 1678 N N . PHE B 1 49 ? 19.745 13.121 238.573 1.00 9.07 46 PHE B N 1
ATOM 1679 C CA . PHE B 1 49 ? 19.747 14.464 239.090 1.00 8.01 46 PHE B CA 1
ATOM 1680 C C . PHE B 1 49 ? 21.113 15.037 239.497 1.00 7.93 46 PHE B C 1
ATOM 1681 O O . PHE B 1 49 ? 21.476 16.091 239.032 1.00 8.01 46 PHE B O 1
ATOM 1689 N N . PHE B 1 50 ? 21.815 14.380 240.400 1.00 8.88 47 PHE B N 1
ATOM 1690 C CA . PHE B 1 50 ? 23.044 14.938 240.901 1.00 9.26 47 PHE B CA 1
ATOM 1691 C C . PHE B 1 50 ? 24.102 14.998 239.829 1.00 10.01 47 PHE B C 1
ATOM 1692 O O . PHE B 1 50 ? 24.785 16.013 239.679 1.00 10.66 47 PHE B O 1
ATOM 1700 N N . GLU B 1 51 ? 24.215 13.924 239.079 1.00 9.39 48 GLU B N 1
ATOM 1701 C CA . GLU B 1 51 ? 25.214 13.797 238.043 1.00 9.81 48 GLU B CA 1
ATOM 1702 C C . GLU B 1 51 ? 25.057 14.877 236.971 1.00 7.78 48 GLU B C 1
ATOM 1703 O O . GLU B 1 51 ? 26.026 15.564 236.580 1.00 8.72 48 GLU B O 1
ATOM 1709 N N . LEU B 1 52 ? 23.841 15.013 236.472 1.00 7.23 49 LEU B N 1
ATOM 1710 C CA . LEU B 1 52 ? 23.592 15.946 235.382 1.00 6.32 49 LEU B CA 1
ATOM 1711 C C . LEU B 1 52 ? 23.398 17.378 235.845 1.00 7.21 49 LEU B C 1
ATOM 1712 O O . LEU B 1 52 ? 23.764 18.316 235.127 1.00 7.45 49 LEU B O 1
ATOM 1717 N N . HIS B 1 53 ? 22.887 17.597 237.058 1.00 7.91 50 HIS B N 1
ATOM 1718 C CA . HIS B 1 53 ? 22.844 18.959 237.635 1.00 8.87 50 HIS B CA 1
ATOM 1719 C C . HIS B 1 53 ? 24.274 19.491 237.608 1.00 10.12 50 HIS B C 1
ATOM 1720 O O . HIS B 1 53 ? 24.515 20.618 237.152 1.00 11.31 50 HIS B O 1
ATOM 1727 N N . ALA B 1 54 ? 25.217 18.646 237.995 1.00 9.41 51 ALA B N 1
ATOM 1728 C CA . ALA B 1 54 ? 26.617 19.045 238.019 1.00 9.20 51 ALA B CA 1
ATOM 1729 C C . ALA B 1 54 ? 27.216 19.142 236.596 1.00 8.62 51 ALA B C 1
ATOM 1730 O O . ALA B 1 54 ? 27.930 20.120 236.290 1.00 8.86 51 ALA B O 1
ATOM 1732 N N . LYS B 1 55 ? 26.911 18.171 235.730 1.00 9.14 52 LYS B N 1
ATOM 1733 C CA . LYS B 1 55 ? 27.439 18.199 234.352 1.00 7.13 52 LYS B CA 1
ATOM 1734 C C . LYS B 1 55 ? 26.975 19.402 233.549 1.00 7.38 52 LYS B C 1
ATOM 1735 O O . LYS B 1 55 ? 27.770 20.043 232.866 1.00 7.39 52 LYS B O 1
ATOM 1741 N N . PHE B 1 56 ? 25.690 19.707 233.645 1.00 5.74 53 PHE B N 1
ATOM 1742 C CA . PHE B 1 56 ? 25.116 20.846 232.928 1.00 5.47 53 PHE B CA 1
ATOM 1743 C C . PHE B 1 56 ? 25.756 22.143 233.413 1.00 6.67 53 PHE B C 1
ATOM 1744 O O . PHE B 1 56 ? 25.999 23.042 232.609 1.00 7.97 53 PHE B O 1
ATOM 1752 N N . GLU B 1 57 ? 25.993 22.268 234.719 1.00 6.56 54 GLU B N 1
ATOM 1753 C CA . GLU B 1 57 ? 26.711 23.426 235.235 1.00 6.19 54 GLU B CA 1
ATOM 1754 C C . GLU B 1 57 ? 28.137 23.540 234.672 1.00 5.94 54 GLU B C 1
ATOM 1755 O O . GLU B 1 57 ? 28.568 24.630 234.285 1.00 6.66 54 GLU B O 1
ATOM 1761 N N . GLU B 1 58 ? 28.862 22.427 234.598 1.00 7.45 55 GLU B N 1
ATOM 1762 C CA . GLU B 1 58 ? 30.184 22.434 233.978 1.00 8.02 55 GLU B CA 1
ATOM 1763 C C . GLU B 1 58 ? 30.090 22.965 232.549 1.00 6.52 55 GLU B C 1
ATOM 1764 O O . GLU B 1 58 ? 30.891 23.797 232.128 1.00 6.67 55 GLU B O 1
ATOM 1770 N N . ILE B 1 59 ? 29.110 22.469 231.828 1.00 6.10 56 ILE B N 1
ATOM 1771 C CA . ILE B 1 59 ? 28.942 22.800 230.418 1.00 6.24 56 ILE B CA 1
ATOM 1772 C C . ILE B 1 59 ? 28.577 24.281 230.229 1.00 6.43 56 ILE B C 1
ATOM 1773 O O . ILE B 1 59 ? 29.234 24.973 229.442 1.00 6.18 56 ILE B O 1
ATOM 1778 N N . TYR B 1 60 ? 27.586 24.791 230.974 1.00 6.70 57 TYR B N 1
ATOM 1779 C CA . TYR B 1 60 ? 27.269 26.215 230.817 1.00 6.33 57 TYR B CA 1
ATOM 1780 C C . TYR B 1 60 ? 28.345 27.191 231.333 1.00 6.46 57 TYR B C 1
ATOM 1781 O O . TYR B 1 60 ? 28.488 28.297 230.788 1.00 7.91 57 TYR B O 1
ATOM 1790 N N . THR B 1 61 ? 29.159 26.756 232.295 1.00 6.27 58 THR B N 1
ATOM 1791 C CA . THR B 1 61 ? 30.277 27.536 232.802 1.00 7.52 58 THR B CA 1
ATOM 1792 C C . THR B 1 61 ? 31.313 27.723 231.680 1.00 7.18 58 THR B C 1
ATOM 1793 O O . THR B 1 61 ? 31.856 28.826 231.498 1.00 7.61 58 THR B O 1
ATOM 1797 N N . ASP B 1 62 ? 31.605 26.643 230.974 1.00 7.90 59 ASP B N 1
ATOM 1798 C CA . ASP B 1 62 ? 32.555 26.653 229.840 1.00 8.24 59 ASP B CA 1
ATOM 1799 C C . ASP B 1 62 ? 31.955 27.511 228.687 1.00 9.13 59 ASP B C 1
ATOM 1800 O O . ASP B 1 62 ? 32.653 28.309 228.066 1.00 10.51 59 ASP B O 1
ATOM 1805 N N . LEU B 1 63 ? 30.636 27.413 228.438 1.00 7.34 60 LEU B N 1
ATOM 1806 C CA . LEU B 1 63 ? 30.012 28.272 227.415 1.00 6.84 60 LEU B CA 1
ATOM 1807 C C . LEU B 1 63 ? 30.129 29.750 227.742 1.00 7.25 60 LEU B C 1
ATOM 1808 O O . LEU B 1 63 ? 30.354 30.580 226.853 1.00 8.50 60 LEU B O 1
ATOM 1813 N N . GLN B 1 64 ? 30.016 30.069 229.040 1.00 5.61 61 GLN B N 1
ATOM 1814 C CA . GLN B 1 64 ? 30.059 31.449 229.492 1.00 7.20 61 GLN B CA 1
ATOM 1815 C C . GLN B 1 64 ? 31.452 32.013 229.230 1.00 7.03 61 GLN B C 1
ATOM 1816 O O . GLN B 1 64 ? 31.558 33.155 228.754 1.00 8.82 61 GLN B O 1
ATOM 1822 N N . LEU B 1 65 ? 32.475 31.209 229.479 1.00 7.21 62 LEU B N 1
ATOM 1823 C CA . LEU B 1 65 ? 33.860 31.625 229.168 1.00 7.01 62 LEU B CA 1
ATOM 1824 C C . LEU B 1 65 ? 33.972 31.989 227.676 1.00 8.00 62 LEU B C 1
ATOM 1825 O O . LEU B 1 65 ? 34.581 32.999 227.308 1.00 8.85 62 LEU B O 1
ATOM 1830 N N . LYS B 1 66 ? 33.385 31.159 226.834 1.00 6.53 63 LYS B N 1
ATOM 1831 C CA . LYS B 1 66 ? 33.459 31.342 225.368 1.00 6.03 63 LYS B CA 1
ATOM 1832 C C . LYS B 1 66 ? 32.695 32.539 224.922 1.00 5.34 63 LYS B C 1
ATOM 1833 O O . LYS B 1 66 ? 33.149 33.257 224.045 1.00 6.25 63 LYS B O 1
ATOM 1839 N N . ILE B 1 67 ? 31.536 32.796 225.521 1.00 5.16 64 ILE B N 1
ATOM 1840 C CA . ILE B 1 67 ? 30.738 33.958 225.234 1.00 5.06 64 ILE B CA 1
ATOM 1841 C C . ILE B 1 67 ? 31.531 35.240 225.512 1.00 6.18 64 ILE B C 1
ATOM 1842 O O . ILE B 1 67 ? 31.553 36.164 224.686 1.00 4.98 64 ILE B O 1
ATOM 1847 N N . ASP B 1 68 ? 32.231 35.232 226.643 1.00 5.85 65 ASP B N 1
ATOM 1848 C CA . ASP B 1 68 ? 33.064 36.386 227.061 1.00 7.87 65 ASP B CA 1
ATOM 1849 C C . ASP B 1 68 ? 34.150 36.656 225.988 1.00 6.40 65 ASP B C 1
ATOM 1850 O O . ASP B 1 68 ? 34.307 37.786 225.503 1.00 6.12 65 ASP B O 1
ATOM 1855 N N . GLU B 1 69 ? 34.838 35.602 225.600 1.00 5.81 66 GLU B N 1
ATOM 1856 C CA . GLU B 1 69 ? 35.964 35.680 224.657 1.00 5.88 66 GLU B CA 1
ATOM 1857 C C . GLU B 1 69 ? 35.486 36.068 223.255 1.00 6.34 66 GLU B C 1
ATOM 1858 O O . GLU B 1 69 ? 36.155 36.757 222.535 1.00 4.66 66 GLU B O 1
ATOM 1864 N N . LEU B 1 70 ? 34.310 35.592 222.894 1.00 6.71 67 LEU B N 1
ATOM 1865 C CA . LEU B 1 70 ? 33.740 35.918 221.606 1.00 8.37 67 LEU B CA 1
ATOM 1866 C C . LEU B 1 70 ? 33.307 37.377 221.489 1.00 8.30 67 LEU B C 1
ATOM 1867 O O . LEU B 1 70 ? 33.641 38.057 220.519 1.00 7.10 67 LEU B O 1
ATOM 1872 N N . ALA B 1 71 ? 32.606 37.906 222.502 1.00 8.39 68 ALA B N 1
ATOM 1873 C CA . ALA B 1 71 ? 32.260 39.315 222.501 1.00 8.89 68 ALA B CA 1
ATOM 1874 C C . ALA B 1 71 ? 33.527 40.187 222.456 1.00 7.81 68 ALA B C 1
ATOM 1875 O O . ALA B 1 71 ? 33.538 41.169 221.705 1.00 9.18 68 ALA B O 1
ATOM 1877 N N . GLU B 1 72 ? 34.559 39.795 223.188 1.00 8.26 69 GLU B N 1
ATOM 1878 C CA . GLU B 1 72 ? 35.850 40.536 223.199 1.00 7.82 69 GLU B CA 1
ATOM 1879 C C . GLU B 1 72 ? 36.519 40.481 221.810 1.00 7.35 69 GLU B C 1
ATOM 1880 O O . GLU B 1 72 ? 37.125 41.467 221.380 1.00 6.95 69 GLU B O 1
ATOM 1886 N N . ARG B 1 73 ? 36.434 39.353 221.123 1.00 7.15 70 ARG B N 1
ATOM 1887 C CA . ARG B 1 73 ? 36.999 39.260 219.754 1.00 5.27 70 ARG B CA 1
ATOM 1888 C C . ARG B 1 73 ? 36.269 40.229 218.808 1.00 6.72 70 ARG B C 1
ATOM 1889 O O . ARG B 1 73 ? 36.876 40.869 217.998 1.00 6.31 70 ARG B O 1
ATOM 1897 N N . ILE B 1 74 ? 34.947 40.312 218.915 1.00 6.12 71 ILE B N 1
ATOM 1898 C CA . ILE B 1 74 ? 34.150 41.246 218.120 1.00 6.54 71 ILE B CA 1
ATOM 1899 C C . ILE B 1 74 ? 34.588 42.677 218.387 1.00 5.87 71 ILE B C 1
ATOM 1900 O O . ILE B 1 74 ? 34.818 43.475 217.454 1.00 6.84 71 ILE B O 1
ATOM 1905 N N . LEU B 1 75 ? 34.759 43.013 219.660 1.00 5.35 72 LEU B N 1
ATOM 1906 C CA . LEU B 1 75 ? 35.240 44.359 220.041 1.00 5.22 72 LEU B CA 1
ATOM 1907 C C . LEU B 1 75 ? 36.659 44.601 219.469 1.00 6.44 72 LEU B C 1
ATOM 1908 O O . LEU B 1 75 ? 37.000 45.705 219.077 1.00 6.49 72 LEU B O 1
ATOM 1913 N N . THR B 1 76 ? 37.473 43.564 219.467 1.00 4.65 73 THR B N 1
ATOM 1914 C CA . THR B 1 76 ? 38.854 43.601 219.032 1.00 5.05 73 THR B CA 1
ATOM 1915 C C . THR B 1 76 ? 38.920 43.911 217.539 1.00 5.28 73 THR B C 1
ATOM 1916 O O . THR B 1 76 ? 39.818 44.622 217.110 1.00 5.08 73 THR B O 1
ATOM 1920 N N . LEU B 1 77 ? 37.907 43.483 216.813 1.00 4.81 74 LEU B N 1
ATOM 1921 C CA . LEU B 1 77 ? 37.741 43.745 215.384 1.00 4.67 74 LEU B CA 1
ATOM 1922 C C . LEU B 1 77 ? 37.068 45.100 215.112 1.00 6.87 74 LEU B C 1
ATOM 1923 O O . LEU B 1 77 ? 36.709 45.384 213.973 1.00 6.99 74 LEU B O 1
ATOM 1928 N N . SER B 1 78 ? 36.917 45.924 216.156 1.00 8.02 75 SER B N 1
ATOM 1929 C CA . SER B 1 78 ? 36.250 47.256 216.079 1.00 8.17 75 SER B CA 1
ATOM 1930 C C . SER B 1 78 ? 34.821 47.132 215.598 1.00 9.71 75 SER B C 1
ATOM 1931 O O . SER B 1 78 ? 34.347 47.928 214.804 1.00 11.57 75 SER B O 1
ATOM 1934 N N . ALA B 1 79 ? 34.142 46.131 216.105 1.00 8.68 76 ALA B N 1
ATOM 1935 C CA . ALA B 1 79 ? 32.753 45.928 215.818 1.00 9.45 76 ALA B CA 1
ATOM 1936 C C . ALA B 1 79 ? 31.945 45.887 217.125 1.00 11.04 76 ALA B C 1
ATOM 1937 O O . ALA B 1 79 ? 32.496 45.796 218.217 1.00 11.34 76 ALA B O 1
ATOM 1939 N N . ARG B 1 80 ? 30.614 45.937 216.986 1.00 11.28 77 ARG B N 1
ATOM 1940 C CA . ARG B 1 80 ? 29.709 45.960 218.120 1.00 10.97 77 ARG B CA 1
ATOM 1941 C C . ARG B 1 80 ? 29.180 44.571 218.474 1.00 9.70 77 ARG B C 1
ATOM 1942 O O . ARG B 1 80 ? 28.488 43.998 217.669 1.00 10.20 77 ARG B O 1
ATOM 1950 N N . PRO B 1 81 ? 29.467 44.062 219.669 1.00 9.65 78 PRO B N 1
ATOM 1951 C CA . PRO B 1 81 ? 28.852 42.765 219.995 1.00 10.55 78 PRO B CA 1
ATOM 1952 C C . PRO B 1 81 ? 27.374 42.931 220.323 1.00 8.80 78 PRO B C 1
ATOM 1953 O O . PRO B 1 81 ? 27.024 43.826 221.095 1.00 9.96 78 PRO B O 1
ATOM 1965 N N . HIS B 1 83 ? 24.229 42.530 222.343 1.00 8.48 80 HIS B N 1
ATOM 1966 C CA . HIS B 1 83 ? 24.170 42.557 223.794 1.00 8.83 80 HIS B CA 1
ATOM 1967 C C . HIS B 1 83 ? 22.762 42.766 224.309 1.00 10.07 80 HIS B C 1
ATOM 1968 O O . HIS B 1 83 ? 22.539 43.407 225.320 1.00 10.50 80 HIS B O 1
ATOM 1975 N N . SER B 1 84 ? 21.796 42.153 223.632 1.00 9.21 81 SER B N 1
ATOM 1976 C CA . SER B 1 84 ? 20.419 42.099 224.120 1.00 8.68 81 SER B CA 1
ATOM 1977 C C . SER B 1 84 ? 19.775 40.770 223.758 1.00 8.76 81 SER B C 1
ATOM 1978 O O . SER B 1 84 ? 20.036 40.212 222.696 1.00 9.85 81 SER B O 1
ATOM 1981 N N . PHE B 1 85 ? 18.908 40.325 224.660 1.00 8.33 82 PHE B N 1
ATOM 1982 C CA . PHE B 1 85 ? 18.067 39.116 224.438 1.00 8.52 82 PHE B CA 1
ATOM 1983 C C . PHE B 1 85 ? 17.304 39.269 223.138 1.00 9.02 82 PHE B C 1
ATOM 1984 O O . PHE B 1 85 ? 17.199 38.341 222.366 1.00 9.65 82 PHE B O 1
ATOM 1992 N N . SER B 1 86 ? 16.711 40.443 222.870 1.00 8.40 83 SER B N 1
ATOM 1993 C CA A SER B 1 86 ? 15.930 40.624 221.632 0.50 9.51 83 SER B CA 1
ATOM 1994 C CA B SER B 1 86 ? 15.907 40.581 221.653 0.50 8.59 83 SER B CA 1
ATOM 1995 C C . SER B 1 86 ? 16.794 40.392 220.412 1.00 9.50 83 SER B C 1
ATOM 1996 O O . SER B 1 86 ? 16.389 39.725 219.474 1.00 9.67 83 SER B O 1
ATOM 2001 N N . GLY B 1 87 ? 17.990 40.972 220.446 1.00 9.26 84 GLY B N 1
ATOM 2002 C CA . GLY B 1 87 ? 18.944 40.825 219.340 1.00 9.91 84 GLY B CA 1
ATOM 2003 C C . GLY B 1 87 ? 19.322 39.374 219.121 1.00 9.79 84 GLY B C 1
ATOM 2004 O O . GLY B 1 87 ? 19.303 38.891 217.995 1.00 10.61 84 GLY B O 1
ATOM 2005 N N . TYR B 1 88 ? 19.639 38.670 220.195 1.00 9.16 85 TYR B N 1
ATOM 2006 C CA . TYR B 1 88 ? 20.001 37.266 220.088 1.00 8.83 85 TYR B CA 1
ATOM 2007 C C . TYR B 1 88 ? 18.851 36.414 219.556 1.00 8.04 85 TYR B C 1
ATOM 2008 O O . TYR B 1 88 ? 19.078 35.545 218.719 1.00 8.80 85 TYR B O 1
ATOM 2017 N N . LEU B 1 89 ? 17.619 36.646 220.002 1.00 7.64 86 LEU B N 1
ATOM 2018 C CA . LEU B 1 89 ? 16.495 35.867 219.504 1.00 8.32 86 LEU B CA 1
ATOM 2019 C C . LEU B 1 89 ? 16.244 36.088 218.002 1.00 8.34 86 LEU B C 1
ATOM 2020 O O . LEU B 1 89 ? 15.794 35.163 217.318 1.00 11.36 86 LEU B O 1
ATOM 2025 N N . LYS B 1 90 ? 16.486 37.303 217.513 1.00 8.86 87 LYS B N 1
ATOM 2026 C CA . LYS B 1 90 ? 16.366 37.595 216.087 1.00 9.97 87 LYS B CA 1
ATOM 2027 C C . LYS B 1 90 ? 17.396 36.856 215.256 1.00 8.52 87 LYS B C 1
ATOM 2028 O O . LYS B 1 90 ? 17.099 36.431 214.143 1.00 11.40 87 LYS B O 1
ATOM 2034 N N . ALA B 1 91 ? 18.602 36.737 215.771 1.00 7.86 88 ALA B N 1
ATOM 2035 C CA . ALA B 1 91 ? 19.757 36.202 215.000 1.00 6.48 88 ALA B CA 1
ATOM 2036 C C . ALA B 1 91 ? 20.007 34.714 215.142 1.00 7.63 88 ALA B C 1
ATOM 2037 O O . ALA B 1 91 ? 20.626 34.126 214.250 1.00 9.47 88 ALA B O 1
ATOM 2039 N N . ALA B 1 92 ? 19.594 34.086 216.237 1.00 8.12 89 ALA B N 1
ATOM 2040 C CA . ALA B 1 92 ? 19.994 32.705 216.521 1.00 7.62 89 ALA B CA 1
ATOM 2041 C C . ALA B 1 92 ? 19.283 31.684 215.645 1.00 8.91 89 ALA B C 1
ATOM 2042 O O . ALA B 1 92 ? 18.102 31.877 215.304 1.00 9.32 89 ALA B O 1
ATOM 2044 N N . GLN B 1 93 ? 19.994 30.628 215.294 1.00 6.67 90 GLN B N 1
ATOM 2045 C CA . GLN B 1 93 ? 19.450 29.430 214.683 1.00 7.70 90 GLN B CA 1
ATOM 2046 C C . GLN B 1 93 ? 19.029 28.433 215.754 1.00 6.81 90 GLN B C 1
ATOM 204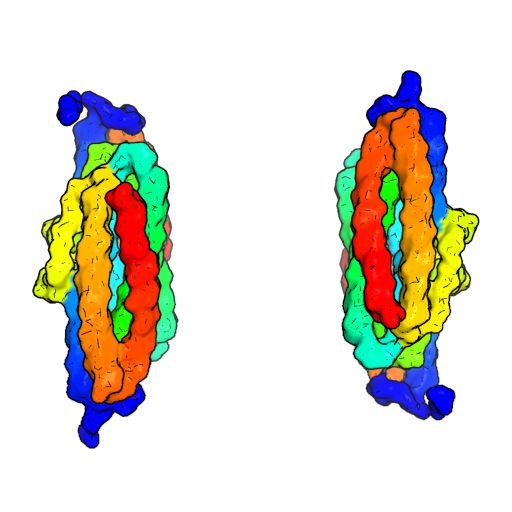7 O O . GLN B 1 93 ? 18.043 27.802 215.638 1.00 7.45 90 GLN B O 1
ATOM 2053 N N . ILE B 1 94 ? 19.815 28.317 216.809 1.00 5.41 91 ILE B N 1
ATOM 2054 C CA . ILE B 1 94 ? 19.429 27.435 217.914 1.00 5.61 91 ILE B CA 1
ATOM 2055 C C . ILE B 1 94 ? 18.115 27.955 218.533 1.00 6.53 91 ILE B C 1
ATOM 2056 O O . ILE B 1 94 ? 17.987 29.155 218.791 1.00 7.31 91 ILE B O 1
ATOM 2061 N N . LYS B 1 95 ? 17.141 27.063 218.712 1.00 6.07 92 LYS B N 1
ATOM 2062 C CA . LYS B 1 95 ? 15.845 27.441 219.261 1.00 7.61 92 LYS B CA 1
ATOM 2063 C C . LYS B 1 95 ? 15.848 27.428 220.783 1.00 6.91 92 LYS B C 1
ATOM 2064 O O . LYS B 1 95 ? 16.532 26.611 221.413 1.00 7.50 92 LYS B O 1
ATOM 2070 N N . GLU B 1 96 ? 14.983 28.233 221.360 1.00 7.20 93 GLU B N 1
ATOM 2071 C CA . GLU B 1 96 ? 14.718 28.114 222.818 1.00 6.95 93 GLU B CA 1
ATOM 2072 C C . GLU B 1 96 ? 14.131 26.738 223.122 1.00 7.06 93 GLU B C 1
ATOM 2073 O O . GLU B 1 96 ? 13.202 26.269 222.438 1.00 8.92 93 GLU B O 1
ATOM 2079 N N . HIS B 1 97 ? 14.702 26.048 224.108 1.00 6.97 94 HIS B N 1
ATOM 2080 C CA . HIS B 1 97 ? 14.299 24.701 224.485 1.00 6.65 94 HIS B CA 1
ATOM 2081 C C . HIS B 1 97 ? 13.927 24.801 225.936 1.00 7.69 94 HIS B C 1
ATOM 2082 O O . HIS B 1 97 ? 14.791 25.054 226.780 1.00 9.82 94 HIS B O 1
ATOM 2089 N N . THR B 1 98 ? 12.648 24.684 226.220 1.00 7.78 95 THR B N 1
ATOM 2090 C CA . THR B 1 98 ? 12.147 24.840 227.585 1.00 7.65 95 THR B CA 1
ATOM 2091 C C . THR B 1 98 ? 11.490 23.536 228.063 1.00 8.21 95 THR B C 1
ATOM 2092 O O . THR B 1 98 ? 11.053 22.689 227.274 1.00 7.14 95 THR B O 1
ATOM 2096 N N . ASP B 1 99 ? 11.449 23.382 229.375 1.00 6.70 96 ASP B N 1
ATOM 2097 C CA . ASP B 1 99 ? 10.816 22.229 230.030 1.00 7.53 96 ASP B CA 1
ATOM 2098 C C . ASP B 1 99 ? 11.371 20.883 229.641 1.00 7.19 96 ASP B C 1
ATOM 2099 O O . ASP B 1 99 ? 10.637 19.895 229.513 1.00 8.70 96 ASP B O 1
ATOM 2104 N N . SER B 1 100 ? 12.689 20.859 229.463 1.00 8.72 97 SER B N 1
ATOM 2105 C CA . SER B 1 100 ? 13.423 19.625 229.288 1.00 8.09 97 SER B CA 1
ATOM 2106 C C . SER B 1 100 ? 13.823 19.150 230.689 1.00 8.80 97 SER B C 1
ATOM 2107 O O . SER B 1 100 ? 14.743 19.729 231.322 1.00 9.64 97 SER B O 1
ATOM 2110 N N . ILE B 1 101 ? 13.194 18.051 231.111 1.00 9.57 98 ILE B N 1
ATOM 2111 C CA . ILE B 1 101 ? 13.344 17.548 232.482 1.00 9.71 98 ILE B CA 1
ATOM 2112 C C . ILE B 1 101 ? 14.004 16.168 232.539 1.00 10.87 98 ILE B C 1
ATOM 2113 O O . ILE B 1 101 ? 14.188 15.570 233.633 1.00 8.99 98 ILE B O 1
ATOM 2118 N N . ASP B 1 102 ? 14.280 15.584 231.380 1.00 11.37 99 ASP B N 1
ATOM 2119 C CA . ASP B 1 102 ? 14.884 14.269 231.371 1.00 11.38 99 ASP B CA 1
ATOM 2120 C C . ASP B 1 102 ? 16.276 14.314 230.746 1.00 9.81 99 ASP B C 1
ATOM 2121 O O . ASP B 1 102 ? 16.545 15.100 229.816 1.00 8.59 99 ASP B O 1
ATOM 2126 N N . GLY B 1 103 ? 17.166 13.509 231.305 1.00 8.09 100 GLY B N 1
ATOM 2127 C CA . GLY B 1 103 ? 18.528 13.462 230.874 1.00 8.13 100 GLY B CA 1
ATOM 2128 C C . GLY B 1 103 ? 18.716 13.320 229.375 1.00 8.48 100 GLY B C 1
ATOM 2129 O O . GLY B 1 103 ? 19.517 14.047 228.783 1.00 7.63 100 GLY B O 1
ATOM 2130 N N . ARG B 1 104 ? 18.042 12.350 228.755 1.00 8.97 101 ARG B N 1
ATOM 2131 C CA . ARG B 1 104 ? 18.268 12.125 227.340 1.00 9.06 101 ARG B CA 1
ATOM 2132 C C . ARG B 1 104 ? 17.840 13.325 226.490 1.00 9.10 101 ARG B C 1
ATOM 2133 O O . ARG B 1 104 ? 18.578 13.722 225.566 1.00 9.56 101 ARG B O 1
ATOM 2141 N N . SER B 1 105 ? 16.665 13.916 226.756 1.00 7.58 102 SER B N 1
ATOM 2142 C CA . SER B 1 105 ? 16.261 15.094 225.953 1.00 9.09 102 SER B CA 1
ATOM 2143 C C . SER B 1 105 ? 17.257 16.249 226.077 1.00 6.76 102 SER B C 1
ATOM 2144 O O . SER B 1 105 ? 17.561 16.916 225.084 1.00 7.97 102 SER B O 1
ATOM 2147 N N . SER B 1 106 ? 17.743 16.467 227.281 1.00 7.03 103 SER B N 1
ATOM 2148 C CA . SER B 1 106 ? 18.681 17.571 227.521 1.00 7.17 103 SER B CA 1
ATOM 2149 C C . SER B 1 106 ? 20.006 17.302 226.874 1.00 6.42 103 SER B C 1
ATOM 2150 O O . SER B 1 106 ? 20.522 18.154 226.161 1.00 7.06 103 SER B O 1
ATOM 2161 N N . GLN B 1 108 ? 20.624 15.233 224.337 1.00 5.74 105 GLN B N 1
ATOM 2162 C CA . GLN B 1 108 ? 20.452 15.343 222.867 1.00 7.38 105 GLN B CA 1
ATOM 2163 C C . GLN B 1 108 ? 20.396 16.794 222.399 1.00 6.72 105 GLN B C 1
ATOM 2164 O O . GLN B 1 108 ? 20.926 17.149 221.334 1.00 7.37 105 GLN B O 1
ATOM 2170 N N . GLY B 1 109 ? 19.748 17.636 223.202 1.00 8.31 106 GLY B N 1
ATOM 2171 C CA . GLY B 1 109 ? 19.708 19.102 222.947 1.00 6.89 106 GLY B CA 1
ATOM 2172 C C . GLY B 1 109 ? 21.105 19.672 222.844 1.00 7.99 106 GLY B C 1
ATOM 2173 O O . GLY B 1 109 ? 21.422 20.436 221.929 1.00 7.02 106 GLY B O 1
ATOM 2174 N N . LEU B 1 110 ? 21.946 19.231 223.742 1.00 7.75 107 LEU B N 1
ATOM 2175 C CA . LEU B 1 110 ? 23.343 19.680 223.750 1.00 6.42 107 LEU B CA 1
ATOM 2176 C C . LEU B 1 110 ? 24.033 19.212 222.497 1.00 6.51 107 LEU B C 1
ATOM 2177 O O . LEU B 1 110 ? 24.723 20.007 221.836 1.00 8.27 107 LEU B O 1
ATOM 2182 N N . VAL B 1 111 ? 23.901 17.926 222.153 1.00 6.69 108 VAL B N 1
ATOM 2183 C CA . VAL B 1 111 ? 24.546 17.419 220.948 1.00 7.45 108 VAL B CA 1
ATOM 2184 C C . VAL B 1 111 ? 24.128 18.250 219.730 1.00 6.58 108 VAL B C 1
ATOM 2185 O O . VAL B 1 111 ? 24.957 18.651 218.876 1.00 7.04 108 VAL B O 1
ATOM 2189 N N . ASP B 1 112 ? 22.832 18.468 219.592 1.00 6.47 109 ASP B N 1
ATOM 2190 C CA . ASP B 1 112 ? 22.332 19.153 218.411 1.00 6.60 109 ASP B CA 1
ATOM 2191 C C . ASP B 1 112 ? 22.801 20.615 218.352 1.00 7.18 109 ASP B C 1
ATOM 2192 O O . ASP B 1 112 ? 23.155 21.100 217.257 1.00 8.24 109 ASP B O 1
ATOM 2197 N N . GLY B 1 113 ? 22.831 21.274 219.498 1.00 6.69 110 GLY B N 1
ATOM 2198 C CA . GLY B 1 113 ? 23.283 22.668 219.608 1.00 7.32 110 GLY B CA 1
ATOM 2199 C C . GLY B 1 113 ? 24.772 22.775 219.278 1.00 7.00 110 GLY B C 1
ATOM 2200 O O . GLY B 1 113 ? 25.214 23.631 218.497 1.00 7.60 110 GLY B O 1
ATOM 2201 N N . PHE B 1 114 ? 25.580 21.888 219.861 1.00 8.97 111 PHE B N 1
ATOM 2202 C CA . PHE B 1 114 ? 27.009 21.878 219.561 1.00 8.98 111 PHE B CA 1
ATOM 2203 C C . PHE B 1 114 ? 27.266 21.589 218.093 1.00 9.39 111 PHE B C 1
ATOM 2204 O O . PHE B 1 114 ? 28.237 22.077 217.498 1.00 9.31 111 PHE B O 1
ATOM 2212 N N . SER B 1 115 ? 26.404 20.793 217.468 1.00 9.71 112 SER B N 1
ATOM 2213 C CA . SER B 1 115 ? 26.616 20.545 216.094 1.00 9.01 112 SER B CA 1
ATOM 2214 C C . SER B 1 115 ? 26.510 21.833 215.219 1.00 8.20 112 SER B C 1
ATOM 2215 O O . SER B 1 115 ? 27.294 22.011 214.281 1.00 8.00 112 SER B O 1
ATOM 2218 N N . ILE B 1 116 ? 25.586 22.732 215.558 1.00 7.06 113 ILE B N 1
ATOM 2219 C CA . ILE B 1 116 ? 25.450 24.078 214.969 1.00 6.68 113 ILE B CA 1
ATOM 2220 C C . ILE B 1 116 ? 26.663 24.971 215.288 1.00 6.18 113 ILE B C 1
ATOM 2221 O O . ILE B 1 116 ? 27.239 25.584 214.401 1.00 7.79 113 ILE B O 1
ATOM 2226 N N . LEU B 1 117 ? 27.076 25.027 216.542 1.00 6.37 114 LEU B N 1
ATOM 2227 C CA . LEU B 1 117 ? 28.260 25.807 216.880 1.00 5.56 114 LEU B CA 1
ATOM 2228 C C . LEU B 1 117 ? 29.459 25.326 216.057 1.00 5.79 114 LEU B C 1
ATOM 2229 O O . LEU B 1 117 ? 30.230 26.116 215.529 1.00 5.98 114 LEU B O 1
ATOM 2234 N N . LEU B 1 118 ? 29.688 24.015 216.007 1.00 6.18 115 LEU B N 1
ATOM 2235 C CA . LEU B 1 118 ? 30.865 23.516 215.294 1.00 5.47 115 LEU B CA 1
ATOM 2236 C C . LEU B 1 118 ? 30.812 23.898 213.831 1.00 7.00 115 LEU B C 1
ATOM 2237 O O . LEU B 1 118 ? 31.806 24.311 213.268 1.00 5.87 115 LEU B O 1
ATOM 2242 N N . HIS B 1 119 ? 29.644 23.727 213.213 1.00 7.39 116 HIS B N 1
ATOM 2243 C CA . HIS B 1 119 ? 29.458 24.014 211.792 1.00 8.31 116 HIS B CA 1
ATOM 2244 C C . HIS B 1 119 ? 29.770 25.491 211.546 1.00 7.84 116 HIS B C 1
ATOM 2245 O O . HIS B 1 119 ? 30.500 25.838 210.591 1.00 7.21 116 HIS B O 1
ATOM 2252 N N . GLN B 1 120 ? 29.235 26.369 212.384 1.00 8.15 117 GLN B N 1
ATOM 2253 C CA . GLN B 1 120 ? 29.418 27.833 212.200 1.00 6.89 117 GLN B CA 1
ATOM 2254 C C . GLN B 1 120 ? 30.855 28.235 212.461 1.00 7.51 117 GLN B C 1
ATOM 2255 O O . GLN B 1 120 ? 31.425 29.045 211.744 1.00 8.17 117 GLN B O 1
ATOM 2261 N N . GLN B 1 121 ? 31.482 27.602 213.471 1.00 5.82 118 GLN B N 1
ATOM 2262 C CA . GLN B 1 121 ? 32.891 27.882 213.782 1.00 4.99 118 GLN B CA 1
ATOM 2263 C C . GLN B 1 121 ? 33.819 27.440 212.655 1.00 6.35 118 GLN B C 1
ATOM 2264 O O . GLN B 1 121 ? 34.749 28.160 212.350 1.00 6.33 118 GLN B O 1
ATOM 2270 N N . ARG B 1 122 ? 33.552 26.309 211.990 1.00 5.89 119 ARG B N 1
ATOM 2271 C CA . ARG B 1 122 ? 34.342 25.885 210.858 1.00 4.76 119 ARG B CA 1
ATOM 2272 C C . ARG B 1 122 ? 34.216 26.867 209.661 1.00 5.05 119 ARG B C 1
ATOM 2273 O O . ARG B 1 122 ? 35.185 27.174 208.974 1.00 6.63 119 ARG B O 1
ATOM 2281 N N . ASP B 1 123 ? 33.007 27.382 209.471 1.00 5.56 120 ASP B N 1
ATOM 2282 C CA . ASP B 1 123 ? 32.815 28.366 208.411 1.00 5.67 120 ASP B CA 1
ATOM 2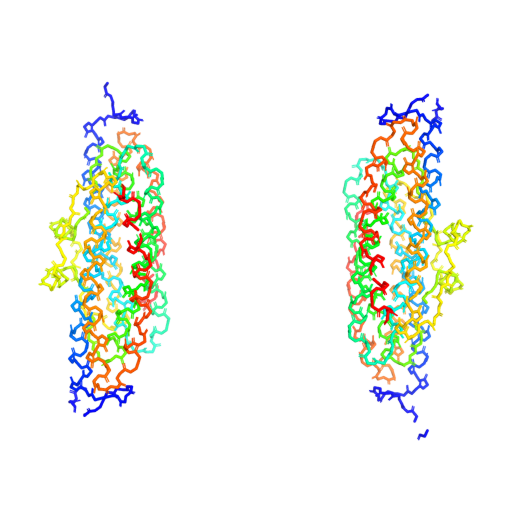283 C C . ASP B 1 123 ? 33.578 29.653 208.677 1.00 6.42 120 ASP B C 1
ATOM 2284 O O . ASP B 1 123 ? 34.236 30.168 207.779 1.00 6.60 120 ASP B O 1
ATOM 2289 N N . ILE B 1 124 ? 33.519 30.123 209.925 1.00 5.80 121 ILE B N 1
ATOM 2290 C CA . ILE B 1 124 ? 34.271 31.301 210.315 1.00 5.36 121 ILE B CA 1
ATOM 2291 C C . ILE B 1 124 ? 35.763 31.059 210.194 1.00 5.62 121 ILE B C 1
ATOM 2292 O O . ILE B 1 124 ? 36.528 31.928 209.734 1.00 6.98 121 ILE B O 1
ATOM 2297 N N . LEU B 1 125 ? 36.226 29.889 210.657 1.00 5.60 122 LEU B N 1
ATOM 2298 C CA . LEU B 1 125 ? 37.636 29.541 210.503 1.00 5.88 122 LEU B CA 1
ATOM 2299 C C . LEU B 1 125 ? 38.088 29.632 209.054 1.00 6.00 122 LEU B C 1
ATOM 2300 O O . LEU B 1 125 ? 39.155 30.172 208.751 1.00 6.05 122 LEU B O 1
ATOM 2305 N N . GLU B 1 126 ? 37.285 29.076 208.164 1.00 6.05 123 GLU B N 1
ATOM 2306 C CA . GLU B 1 126 ? 37.643 29.095 206.738 1.00 6.97 123 GLU B CA 1
ATOM 2307 C C . GLU B 1 126 ? 37.716 30.527 206.214 1.00 6.36 123 GLU B C 1
ATOM 2308 O O . GLU B 1 126 ? 38.655 30.891 205.507 1.00 7.55 123 GLU B O 1
ATOM 2314 N N . LEU B 1 127 ? 36.726 31.349 206.551 1.00 7.15 124 LEU B N 1
ATOM 2315 C CA . LEU B 1 127 ? 36.683 32.745 206.071 1.00 6.54 124 LEU B CA 1
ATOM 2316 C C . LEU B 1 127 ? 37.898 33.504 206.608 1.00 6.84 124 LEU B C 1
ATOM 2317 O O . LEU B 1 127 ? 38.558 34.264 205.898 1.00 7.57 124 LEU B O 1
ATOM 2322 N N . ALA B 1 128 ? 38.188 33.322 207.898 1.00 6.39 125 ALA B N 1
ATOM 2323 C CA . ALA B 1 128 ? 39.294 34.016 208.522 1.00 7.53 125 ALA B CA 1
ATOM 2324 C C . ALA B 1 128 ? 40.616 33.618 207.844 1.00 8.47 125 ALA B C 1
ATOM 2325 O O . ALA B 1 128 ? 41.501 34.437 207.649 1.00 8.49 125 ALA B O 1
ATOM 2327 N N . GLY B 1 129 ? 40.739 32.356 207.488 1.00 9.20 126 GLY B N 1
ATOM 2328 C CA . GLY B 1 129 ? 41.954 31.879 206.800 1.00 11.03 126 GLY B CA 1
ATOM 2329 C C . GLY B 1 129 ? 42.178 32.523 205.439 1.00 11.58 126 GLY B C 1
ATOM 2330 O O . GLY B 1 129 ? 43.327 32.820 205.029 1.00 13.72 126 GLY B O 1
ATOM 2331 N N . GLU B 1 130 ? 41.088 32.775 204.741 1.00 12.06 127 GLU B N 1
ATOM 2332 C CA . GLU B 1 130 ? 41.092 33.370 203.418 1.00 12.22 127 GLU B CA 1
ATOM 2333 C C . GLU B 1 130 ? 41.681 34.754 203.448 1.00 12.38 127 GLU B C 1
ATOM 2334 O O . GLU B 1 130 ? 42.253 35.176 202.456 1.00 11.59 127 GLU B O 1
ATOM 2340 N N . THR B 1 131 ? 41.553 35.476 204.566 1.00 11.38 128 THR B N 1
ATOM 2341 C CA . THR B 1 131 ? 42.124 36.812 204.626 1.00 12.97 128 THR B CA 1
ATOM 2342 C C . THR B 1 131 ? 43.260 36.994 205.608 1.00 12.57 128 THR B C 1
ATOM 2343 O O . THR B 1 131 ? 43.737 38.114 205.804 1.00 14.14 128 THR B O 1
ATOM 2347 N N . GLY B 1 132 ? 43.698 35.916 206.224 1.00 10.40 129 GLY B N 1
ATOM 2348 C CA . GLY B 1 132 ? 44.777 35.965 207.173 1.00 8.93 129 GLY B CA 1
ATOM 2349 C C . GLY B 1 132 ? 44.443 36.549 208.524 1.00 9.50 129 GLY B C 1
ATOM 2350 O O . GLY B 1 132 ? 45.314 37.124 209.191 1.00 9.71 129 GLY B O 1
ATOM 2351 N N . ASP B 1 133 ? 43.183 36.455 208.935 1.00 7.90 130 ASP B N 1
ATOM 2352 C CA . ASP B 1 133 ? 42.803 36.863 210.275 1.00 6.37 130 ASP B CA 1
ATOM 2353 C C . ASP B 1 133 ? 43.149 35.689 211.266 1.00 6.34 130 ASP B C 1
ATOM 2354 O O . ASP B 1 133 ? 42.304 34.906 211.708 1.00 6.24 130 ASP B O 1
ATOM 2359 N N . GLU B 1 134 ? 44.408 35.667 211.673 1.00 5.98 131 GLU B N 1
ATOM 2360 C CA . GLU B 1 134 ? 44.927 34.603 212.516 1.00 7.19 131 GLU B CA 1
ATOM 2361 C C . GLU B 1 134 ? 44.341 34.650 213.930 1.00 6.31 131 GLU B C 1
ATOM 2362 O O . GLU B 1 134 ? 44.093 33.606 214.517 1.00 6.91 131 GLU B O 1
ATOM 2368 N N . GLY B 1 135 ? 44.116 35.838 214.465 1.00 6.54 132 GLY B N 1
ATOM 2369 C CA . GLY B 1 135 ? 43.497 35.925 215.788 1.00 5.54 132 GLY B CA 1
ATOM 2370 C C . GLY B 1 135 ? 42.106 35.307 215.883 1.00 5.47 132 GLY B C 1
ATOM 2371 O O . GLY B 1 135 ? 41.771 34.615 216.834 1.00 6.68 132 GLY B O 1
ATOM 2372 N N . THR B 1 136 ? 41.312 35.522 214.838 1.00 4.64 133 THR B N 1
ATOM 2373 C CA . THR B 1 136 ? 39.990 34.925 214.760 1.00 4.38 133 THR B CA 1
ATOM 2374 C C . THR B 1 136 ? 40.100 33.455 214.489 1.00 5.70 133 THR B C 1
ATOM 2375 O O . THR B 1 136 ? 39.417 32.662 215.126 1.00 5.67 133 THR B O 1
ATOM 2379 N N . SER B 1 137 ? 40.996 33.067 213.566 1.00 5.57 134 SER B N 1
ATOM 2380 C CA A SER B 1 137 ? 41.219 31.651 213.275 0.50 5.36 134 SER B CA 1
ATOM 2381 C CA B SER B 1 137 ? 41.195 31.654 213.265 0.50 6.25 134 SER B CA 1
ATOM 2382 C C . SER B 1 137 ? 41.563 30.858 214.521 1.00 5.47 134 SER B C 1
ATOM 2383 O O . SER B 1 137 ? 41.033 29.765 214.740 1.00 6.18 134 SER B O 1
ATOM 2388 N N . ALA B 1 138 ? 42.479 31.392 215.307 1.00 5.26 135 ALA B N 1
ATOM 2389 C CA . ALA B 1 138 ? 43.002 30.724 216.479 1.00 5.93 135 ALA B CA 1
ATOM 2390 C C . ALA B 1 138 ? 41.883 30.499 217.468 1.00 6.18 135 ALA B C 1
ATOM 2391 O O . ALA B 1 138 ? 41.838 29.507 218.121 1.00 6.26 135 ALA B O 1
ATOM 2393 N N . LEU B 1 139 ? 41.002 31.482 217.632 1.00 5.50 136 LEU B N 1
ATOM 2394 C CA . LEU B 1 139 ? 39.857 31.323 218.538 1.00 5.23 136 LEU B CA 1
ATOM 2395 C C . LEU B 1 139 ? 38.939 30.200 218.089 1.00 4.48 136 LEU B C 1
ATOM 2396 O O . LEU B 1 139 ? 38.528 29.369 218.881 1.00 6.27 136 LEU B O 1
ATOM 2409 N N . SER B 1 141 ? 39.708 27.678 216.246 1.00 5.87 138 SER B N 1
ATOM 2410 C CA . SER B 1 141 ? 40.432 26.438 216.412 1.00 6.45 138 SER B CA 1
ATOM 2411 C C . SER B 1 141 ? 40.282 25.869 217.818 1.00 5.94 138 SER B C 1
ATOM 2412 O O . SER B 1 141 ? 39.993 24.676 218.016 1.00 5.05 138 SER B O 1
ATOM 2415 N N . ASP B 1 142 ? 40.466 26.747 218.786 1.00 6.52 139 ASP B N 1
ATOM 2416 C CA . ASP B 1 142 ? 40.298 26.376 220.189 1.00 6.08 139 ASP B CA 1
ATOM 2417 C C . ASP B 1 142 ? 38.878 25.857 220.420 1.00 5.88 139 ASP B C 1
ATOM 2418 O O . ASP B 1 142 ? 38.691 24.818 221.067 1.00 6.10 139 ASP B O 1
ATOM 2423 N N . TYR B 1 143 ? 37.869 26.583 219.951 1.00 4.50 140 TYR B N 1
ATOM 2424 C CA . TYR B 1 143 ? 36.500 26.198 220.201 1.00 4.93 140 TYR B CA 1
ATOM 2425 C C . TYR B 1 143 ? 36.144 24.867 219.560 1.00 5.52 140 TYR B C 1
ATOM 2426 O O . TYR B 1 143 ? 35.496 24.002 220.166 1.00 6.48 140 TYR B O 1
ATOM 2435 N N . ILE B 1 144 ? 36.604 24.674 218.321 1.00 6.39 141 ILE B N 1
ATOM 2436 C CA . ILE B 1 144 ? 36.312 23.455 217.569 1.00 5.35 141 ILE B CA 1
ATOM 2437 C C . ILE B 1 144 ? 36.934 22.261 218.270 1.00 5.57 141 ILE B C 1
ATOM 2438 O O . ILE B 1 144 ? 36.284 21.235 218.503 1.00 5.33 141 ILE B O 1
ATOM 2443 N N . ARG B 1 145 ? 38.187 22.368 218.676 1.00 5.38 142 ARG B N 1
ATOM 2444 C CA . ARG B 1 145 ? 38.842 21.175 219.188 1.00 4.99 142 ARG B CA 1
ATOM 2445 C C . ARG B 1 145 ? 38.192 20.760 220.532 1.00 5.80 142 ARG B C 1
ATOM 2446 O O . ARG B 1 145 ? 38.078 19.561 220.833 1.00 6.02 142 ARG B O 1
ATOM 2454 N N . GLU B 1 146 ? 37.833 21.747 221.351 1.00 5.39 143 GLU B N 1
ATOM 2455 C CA . GLU B 1 146 ? 37.237 21.481 222.631 1.00 5.61 143 GLU B CA 1
ATOM 2456 C C . GLU B 1 146 ? 35.848 20.858 222.464 1.00 5.00 143 GLU B C 1
ATOM 2457 O O . GLU B 1 146 ? 35.448 19.893 223.190 1.00 5.31 143 GLU B O 1
ATOM 2463 N N . GLN B 1 147 ? 35.102 21.395 221.504 1.00 5.13 144 GLN B N 1
ATOM 2464 C CA . GLN B 1 147 ? 33.699 21.006 221.380 1.0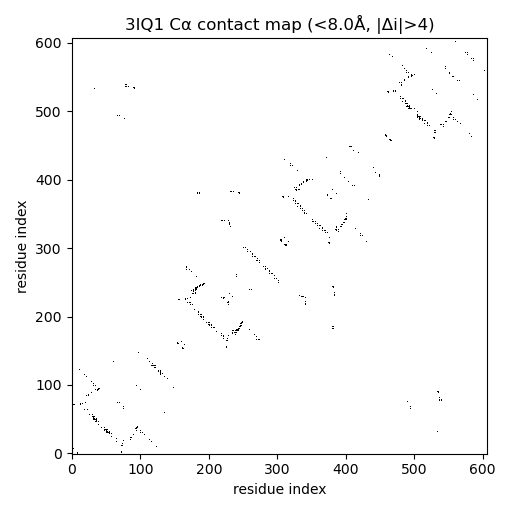0 5.14 144 GLN B CA 1
ATOM 2465 C C . GLN B 1 147 ? 33.559 19.708 220.654 1.00 5.00 144 GLN B C 1
ATOM 2466 O O . GLN B 1 147 ? 32.623 18.939 220.915 1.00 6.28 144 GLN B O 1
ATOM 2472 N N . GLU B 1 148 ? 34.500 19.383 219.777 1.00 5.29 145 GLU B N 1
ATOM 2473 C CA . GLU B 1 148 ? 34.537 18.043 219.182 1.00 5.53 145 GLU B CA 1
ATOM 2474 C C . GLU B 1 148 ? 34.700 16.973 220.271 1.00 5.57 145 GLU B C 1
ATOM 2475 O O . GLU B 1 148 ? 33.974 16.000 220.274 1.00 5.38 145 GLU B O 1
ATOM 2481 N N . LYS B 1 149 ? 35.599 17.210 221.214 1.00 6.26 146 LYS B N 1
ATOM 2482 C CA . LYS B 1 149 ? 35.845 16.301 222.322 1.00 4.66 146 LYS B CA 1
ATOM 2483 C C . LYS B 1 149 ? 34.542 16.145 223.112 1.00 4.79 146 LYS B C 1
ATOM 2484 O O . LYS B 1 149 ? 34.133 15.023 223.448 1.00 5.09 146 LYS B O 1
ATOM 2490 N N . LEU B 1 150 ? 33.881 17.261 223.396 1.00 4.97 147 LEU B N 1
ATOM 2491 C CA . LEU B 1 150 ? 32.672 17.211 224.200 1.00 5.24 147 LEU B CA 1
ATOM 2492 C C . LEU B 1 150 ? 31.593 16.453 223.480 1.00 6.97 147 LEU B C 1
ATOM 2493 O O . LEU B 1 150 ? 30.861 15.652 224.091 1.00 7.72 147 LEU B O 1
ATOM 2498 N N . VAL B 1 151 ? 31.471 16.696 222.178 1.00 6.52 148 VAL B N 1
ATOM 2499 C CA . VAL B 1 151 ? 30.463 15.976 221.401 1.00 7.23 148 VAL B CA 1
ATOM 2500 C C . VAL B 1 151 ? 30.704 14.461 221.454 1.00 6.56 148 VAL B C 1
ATOM 2501 O O . VAL B 1 151 ? 29.736 13.667 221.563 1.00 8.61 148 VAL B O 1
ATOM 2505 N N . TRP B 1 152 ? 31.952 14.011 221.374 1.00 7.48 149 TRP B N 1
ATOM 2506 C CA . TRP B 1 152 ? 32.273 12.600 221.586 1.00 8.81 149 TRP B CA 1
ATOM 2507 C C . TRP B 1 152 ? 31.718 12.089 222.928 1.00 8.52 149 TRP B C 1
ATOM 2508 O O . TRP B 1 152 ? 30.977 11.099 222.983 1.00 9.33 149 TRP B O 1
ATOM 2527 N N . LEU B 1 154 ? 29.333 13.404 225.034 1.00 6.86 151 LEU B N 1
ATOM 2528 C CA . LEU B 1 154 ? 27.891 13.460 225.120 1.00 7.09 151 LEU B CA 1
ATOM 2529 C C . LEU B 1 154 ? 27.283 12.283 224.359 1.00 7.77 151 LEU B C 1
ATOM 2530 O O . LEU B 1 154 ? 26.359 11.615 224.841 1.00 9.69 151 LEU B O 1
ATOM 2535 N N . ASN B 1 155 ? 27.751 12.051 223.138 1.00 7.29 152 ASN B N 1
ATOM 2536 C CA . ASN B 1 155 ? 27.258 10.896 222.322 1.00 6.83 152 ASN B CA 1
ATOM 2537 C C . ASN B 1 155 ? 27.578 9.540 222.966 1.00 7.54 152 ASN B C 1
ATOM 2538 O O . ASN B 1 155 ? 26.775 8.609 222.872 1.00 8.77 152 ASN B O 1
ATOM 2543 N N . ALA B 1 156 ? 28.703 9.458 223.674 1.00 8.55 153 ALA B N 1
ATOM 2544 C CA . ALA B 1 156 ? 29.068 8.229 224.400 1.00 8.06 153 ALA B CA 1
ATOM 2545 C C . ALA B 1 156 ? 28.008 7.956 225.470 1.00 7.59 153 ALA B C 1
ATOM 2546 O O . ALA B 1 156 ? 27.553 6.834 225.594 1.00 7.67 153 ALA B O 1
ATOM 2548 N N . TRP B 1 157 ? 27.626 8.987 226.225 1.00 7.85 154 TRP B N 1
ATOM 2549 C CA . TRP B 1 157 ? 26.644 8.872 227.291 1.00 7.24 154 TRP B CA 1
ATOM 2550 C C . TRP B 1 157 ? 25.307 8.385 226.729 1.00 7.29 154 TRP B C 1
ATOM 2551 O O . TRP B 1 157 ? 24.587 7.567 227.331 1.00 7.32 154 TRP B O 1
ATOM 2562 N N . LEU B 1 158 ? 24.988 8.865 225.530 1.00 7.60 155 LEU B N 1
ATOM 2563 C CA . LEU B 1 158 ? 23.705 8.562 224.895 1.00 8.11 155 LEU B CA 1
ATOM 2564 C C . LEU B 1 158 ? 23.629 7.214 224.232 1.00 9.09 155 LEU B C 1
ATOM 2565 O O . LEU B 1 158 ? 22.541 6.791 223.820 1.00 9.03 155 LEU B O 1
ATOM 2570 N N . LYS B 1 159 ? 24.744 6.512 224.126 1.00 9.75 156 LYS B N 1
ATOM 2571 C CA . LYS B 1 159 ? 24.756 5.186 223.461 1.00 12.38 156 LYS B CA 1
ATOM 2572 C C . LYS B 1 159 ? 24.054 4.103 224.250 1.00 12.73 156 LYS B C 1
ATOM 2573 O O . LYS B 1 159 ? 23.786 4.198 225.446 1.00 13.58 156 LYS B O 1
ATOM 2580 N N . ALA C 1 3 ? -4.422 16.072 248.102 1.00 21.45 0 ALA C N 1
ATOM 2581 C CA . ALA C 1 3 ? -4.897 15.660 249.451 1.00 21.34 0 ALA C CA 1
ATOM 2582 C C . ALA C 1 3 ? -4.354 16.529 250.589 1.00 20.82 0 ALA C C 1
ATOM 2583 O O . ALA C 1 3 ? -4.838 16.433 251.710 1.00 20.47 0 ALA C O 1
ATOM 2593 N N . ALA C 1 5 ? -2.817 20.631 251.703 1.00 18.21 2 ALA C N 1
ATOM 2594 C CA . ALA C 1 5 ? -2.786 22.021 251.345 1.00 16.52 2 ALA C CA 1
ATOM 2595 C C . ALA C 1 5 ? -1.345 22.487 251.299 1.00 15.69 2 ALA C C 1
ATOM 2596 O O . ALA C 1 5 ? -1.115 23.620 250.992 1.00 15.06 2 ALA C O 1
ATOM 2598 N N . THR C 1 6 ? -0.423 21.597 251.633 1.00 14.37 3 THR C N 1
ATOM 2599 C CA . THR C 1 6 ? 1.003 21.926 251.724 1.00 14.30 3 THR C CA 1
ATOM 2600 C C . THR C 1 6 ? 1.820 21.180 250.677 1.00 13.52 3 THR C C 1
ATOM 2601 O O . THR C 1 6 ? 1.376 20.179 250.108 1.00 14.07 3 THR C O 1
ATOM 2605 N N . ASN C 1 7 ? 3.026 21.687 250.415 1.00 10.70 4 ASN C N 1
ATOM 2606 C CA . ASN C 1 7 ? 3.846 21.216 249.323 1.00 10.54 4 ASN C CA 1
ATOM 2607 C C . ASN C 1 7 ? 4.969 20.326 249.886 1.00 9.36 4 ASN C C 1
ATOM 2608 O O . ASN C 1 7 ? 4.995 20.019 251.070 1.00 10.65 4 ASN C O 1
ATOM 2613 N N . LEU C 1 8 ? 5.840 19.894 249.017 1.00 9.95 5 LEU C N 1
ATOM 2614 C CA A LEU C 1 8 ? 6.895 19.001 249.379 0.50 8.97 5 LEU C CA 1
ATOM 2615 C CA B LEU C 1 8 ? 6.917 18.983 249.391 0.50 9.47 5 LEU C CA 1
ATOM 2616 C C . LEU C 1 8 ? 7.705 19.420 250.599 1.00 9.70 5 LEU C C 1
ATOM 2617 O O . LEU C 1 8 ? 8.087 18.581 251.373 1.00 9.57 5 LEU C O 1
ATOM 2626 N N . ILE C 1 9 ? 8.012 20.711 250.691 1.00 9.08 6 ILE C N 1
ATOM 2627 C CA . ILE C 1 9 ? 8.810 21.223 251.793 1.00 9.27 6 ILE C CA 1
ATOM 2628 C C . ILE C 1 9 ? 7.995 21.627 253.023 1.00 9.89 6 ILE C C 1
ATOM 2629 O O . ILE C 1 9 ? 8.557 22.104 254.015 1.00 11.05 6 ILE C O 1
ATOM 2634 N N . GLY C 1 10 ? 6.682 21.461 252.970 1.00 10.62 7 GLY C N 1
ATOM 2635 C CA . GLY C 1 10 ? 5.853 21.637 254.132 1.00 10.11 7 GLY C CA 1
ATOM 2636 C C . GLY C 1 10 ? 5.190 22.996 254.243 1.00 11.30 7 GLY C C 1
ATOM 2637 O O . GLY C 1 10 ? 4.584 23.262 255.262 1.00 11.92 7 GLY C O 1
ATOM 2638 N N . LEU C 1 11 ? 5.293 23.830 253.215 1.00 9.99 8 LEU C N 1
ATOM 2639 C CA . LEU C 1 11 ? 4.698 25.168 253.269 1.00 10.82 8 LEU C CA 1
ATOM 2640 C C . LEU C 1 11 ? 3.333 25.139 252.576 1.00 11.11 8 LEU C C 1
ATOM 2641 O O . LEU C 1 11 ? 3.052 24.267 251.725 1.00 12.33 8 LEU C O 1
ATOM 2646 N N . ASP C 1 12 ? 2.521 26.158 252.837 1.00 11.24 9 ASP C N 1
ATOM 2647 C CA . ASP C 1 12 ? 1.220 26.239 252.161 1.00 10.42 9 ASP C CA 1
ATOM 2648 C C . ASP C 1 12 ? 1.415 26.319 250.652 1.00 10.59 9 ASP C C 1
ATOM 2649 O O . ASP C 1 12 ? 2.224 27.126 250.179 1.00 11.58 9 ASP C O 1
ATOM 2654 N N . THR C 1 13 ? 0.688 25.496 249.895 1.00 11.67 10 THR C N 1
ATOM 2655 C CA . THR C 1 13 ? 0.886 25.431 248.437 1.00 11.58 10 THR C CA 1
ATOM 2656 C C . THR C 1 13 ? 0.448 26.766 247.792 1.00 11.32 10 THR C C 1
ATOM 2657 O O . THR C 1 13 ? 1.137 27.280 246.925 1.00 11.83 10 THR C O 1
ATOM 2661 N N . THR C 1 14 ? -0.707 27.311 248.194 1.00 9.69 11 THR C N 1
ATOM 2662 C CA . THR C 1 14 ? -1.180 28.546 247.560 1.00 9.98 11 THR C CA 1
ATOM 2663 C C . THR C 1 14 ? -0.217 29.696 247.776 1.00 9.68 11 THR C C 1
ATOM 2664 O O . THR C 1 14 ? 0.118 30.402 246.822 1.00 9.80 11 THR C O 1
ATOM 2668 N N . GLN C 1 15 ? 0.229 29.890 249.016 1.00 9.40 12 GLN C N 1
ATOM 2669 C CA . GLN C 1 15 ? 1.148 30.978 249.308 1.00 9.93 12 GLN C CA 1
ATOM 2670 C C . GLN C 1 15 ? 2.475 30.751 248.627 1.00 9.67 12 GLN C C 1
ATOM 2671 O O . GLN C 1 15 ? 3.113 31.687 248.149 1.00 9.51 12 GLN C O 1
ATOM 2677 N N . SER C 1 16 ? 2.895 29.501 248.570 1.00 9.50 13 SER C N 1
ATOM 2678 C CA . SER C 1 16 ? 4.153 29.177 247.885 1.00 8.55 13 SER C CA 1
ATOM 2679 C C . SER C 1 16 ? 4.114 29.479 246.386 1.00 8.33 13 SER C C 1
ATOM 2680 O O . SER C 1 16 ? 5.097 29.982 245.822 1.00 7.11 13 SER C O 1
ATOM 2683 N N . GLN C 1 17 ? 2.984 29.187 245.737 1.00 7.71 14 GLN C N 1
ATOM 2684 C CA . GLN C 1 17 ? 2.810 29.542 244.333 1.00 8.23 14 GLN C CA 1
ATOM 2685 C C . GLN C 1 17 ? 2.782 31.056 244.131 1.00 7.50 14 GLN C C 1
ATOM 2686 O O . GLN C 1 17 ? 3.371 31.533 243.178 1.00 8.33 14 GLN C O 1
ATOM 2692 N N . LYS C 1 18 ? 2.174 31.796 245.050 1.00 8.07 15 LYS C N 1
ATOM 2693 C CA A LYS C 1 18 ? 2.112 33.267 244.975 0.50 9.18 15 LYS C CA 1
ATOM 2694 C CA B LYS C 1 18 ? 2.121 33.261 244.945 0.50 8.57 15 LYS C CA 1
ATOM 2695 C C . LYS C 1 18 ? 3.518 33.838 245.085 1.00 8.82 15 LYS C C 1
ATOM 2696 O O . LYS C 1 18 ? 3.912 34.715 244.307 1.00 10.90 15 LYS C O 1
ATOM 2707 N N . LEU C 1 19 ? 4.281 33.326 246.048 1.00 8.25 16 LEU C N 1
ATOM 2708 C CA . LEU C 1 19 ? 5.655 33.756 246.233 1.00 9.04 16 LEU C CA 1
ATOM 2709 C C . LEU C 1 19 ? 6.520 33.358 245.037 1.00 9.58 16 LEU C C 1
ATOM 2710 O O . LEU C 1 19 ? 7.293 34.156 244.575 1.00 9.57 16 LEU C O 1
ATOM 2715 N N . ALA C 1 20 ? 6.356 32.139 244.531 1.00 9.11 17 ALA C N 1
ATOM 2716 C CA . ALA C 1 20 ? 7.125 31.693 243.351 1.00 8.30 17 ALA C CA 1
ATOM 2717 C C . ALA C 1 20 ? 6.853 32.601 242.132 1.00 8.51 17 ALA C C 1
ATOM 2718 O O . ALA C 1 20 ? 7.760 32.937 241.362 1.00 8.41 17 ALA C O 1
ATOM 2720 N N . ASN C 1 21 ? 5.611 33.002 241.946 1.00 8.18 18 ASN C N 1
ATOM 2721 C CA A ASN C 1 21 ? 5.255 33.910 240.849 0.50 8.49 18 ASN C CA 1
ATOM 2722 C CA B ASN C 1 21 ? 5.309 33.897 240.837 0.50 8.66 18 ASN C CA 1
ATOM 2723 C C . ASN C 1 21 ? 6.005 35.254 240.980 1.00 8.06 18 ASN C C 1
ATOM 2724 O O . ASN C 1 21 ? 6.563 35.776 240.008 1.00 9.72 18 ASN C O 1
ATOM 2733 N N . ALA C 1 22 ? 6.032 35.794 242.191 1.00 8.21 19 ALA C N 1
ATOM 2734 C CA . ALA C 1 22 ? 6.726 37.050 242.444 1.00 6.76 19 ALA C CA 1
ATOM 2735 C C . ALA C 1 22 ? 8.211 36.854 242.226 1.00 7.72 19 ALA C C 1
ATOM 2736 O O . ALA C 1 22 ? 8.888 37.753 241.712 1.00 6.74 19 ALA C O 1
ATOM 2738 N N . LEU C 1 23 ? 8.730 35.720 242.682 1.00 6.91 20 LEU C N 1
ATOM 2739 C CA . LEU C 1 23 ? 10.135 35.428 242.549 1.00 6.74 20 LEU C CA 1
ATOM 2740 C C . LEU C 1 23 ? 10.520 35.262 241.068 1.00 6.07 20 LEU C C 1
ATOM 2741 O O . LEU C 1 23 ? 11.626 35.624 240.664 1.00 6.95 20 LEU C O 1
ATOM 2746 N N . ASN C 1 24 ? 9.621 34.686 240.268 1.00 4.62 21 ASN C N 1
ATOM 2747 C CA . ASN C 1 24 ? 9.841 34.576 238.857 1.00 5.32 21 ASN C CA 1
ATOM 2748 C C . ASN C 1 24 ? 9.907 35.950 238.212 1.00 4.72 21 ASN C C 1
ATOM 2749 O O . ASN C 1 24 ? 10.701 36.183 237.299 1.00 6.33 21 ASN C O 1
ATOM 2754 N N . ASN C 1 25 ? 9.042 36.874 238.627 1.00 5.86 22 ASN C N 1
ATOM 2755 C CA . ASN C 1 25 ? 9.101 38.220 238.033 1.00 6.52 22 ASN C CA 1
ATOM 2756 C C . ASN C 1 25 ? 10.417 38.906 238.451 1.00 7.02 22 ASN C C 1
ATOM 2757 O O . ASN C 1 25 ? 11.001 39.678 237.673 1.00 7.96 22 ASN C O 1
ATOM 2762 N N . LEU C 1 26 ? 10.873 38.624 239.668 1.00 5.97 23 LEU C N 1
ATOM 2763 C CA . LEU C 1 26 ? 12.162 39.123 240.123 1.00 5.87 23 LEU C CA 1
ATOM 2764 C C . LEU C 1 26 ? 13.310 38.559 239.260 1.00 5.74 23 LEU C C 1
ATOM 2765 O O . LEU C 1 26 ? 14.210 39.282 238.829 1.00 4.84 23 LEU C O 1
ATOM 2770 N N . LEU C 1 27 ? 13.272 37.252 239.031 1.00 5.38 24 LEU C N 1
ATOM 2771 C CA . LEU C 1 27 ? 14.223 36.571 238.150 1.00 4.80 24 LEU C CA 1
ATOM 2772 C C . LEU C 1 27 ? 14.292 37.186 236.748 1.00 5.79 24 LEU C C 1
ATOM 2773 O O . LEU C 1 27 ? 15.376 37.390 236.234 1.00 5.09 24 LEU C O 1
ATOM 2778 N N . ALA C 1 28 ? 13.140 37.510 236.166 1.00 5.73 25 ALA C N 1
ATOM 2779 C CA . ALA C 1 28 ? 13.079 38.164 234.863 1.00 6.01 25 ALA C CA 1
ATOM 2780 C C . ALA C 1 28 ? 13.853 39.488 234.895 1.00 6.36 25 ALA C C 1
ATOM 2781 O O . ALA C 1 28 ? 14.606 39.795 233.966 1.00 5.91 25 ALA C O 1
ATOM 2783 N N . ASN C 1 29 ? 13.612 40.286 235.927 1.00 6.37 26 ASN C N 1
ATOM 2784 C CA . ASN C 1 29 ? 14.309 41.553 236.100 1.00 6.51 26 ASN C CA 1
ATOM 2785 C C . ASN C 1 29 ? 15.802 41.323 236.230 1.00 6.29 26 ASN C C 1
ATOM 2786 O O . ASN C 1 29 ? 16.604 42.027 235.574 1.00 5.45 26 ASN C O 1
ATOM 2791 N N . TYR C 1 30 ? 16.205 40.357 237.058 1.00 5.08 27 TYR C N 1
ATOM 2792 C CA . TYR C 1 30 ? 17.636 40.024 237.201 1.00 4.63 27 TYR C CA 1
ATOM 2793 C C . TYR C 1 30 ? 18.283 39.692 235.880 1.00 5.39 27 TYR C C 1
ATOM 2794 O O . TYR C 1 30 ? 19.439 40.083 235.629 1.00 4.81 27 TYR C O 1
ATOM 2803 N N . GLN C 1 31 ? 17.558 38.963 235.043 1.00 4.72 28 GLN C N 1
ATOM 2804 C CA . GLN C 1 31 ? 18.128 38.455 233.821 1.00 5.62 28 GLN C CA 1
ATOM 2805 C C . GLN C 1 31 ? 18.366 39.586 232.825 1.00 5.55 28 GLN C C 1
ATOM 2806 O O . GLN C 1 31 ? 19.457 39.684 232.244 1.00 4.74 28 GLN C O 1
ATOM 2812 N N . VAL C 1 32 ? 17.372 40.450 232.665 1.00 5.66 29 VAL C N 1
ATOM 2813 C CA . VAL C 1 32 ? 17.545 41.606 231.784 1.00 5.74 29 VAL C CA 1
ATOM 2814 C C . VAL C 1 32 ? 18.645 42.516 232.332 1.00 6.42 29 VAL C C 1
ATOM 2815 O O . VAL C 1 32 ? 19.509 42.984 231.577 1.00 6.11 29 VAL C O 1
ATOM 2819 N N . PHE C 1 33 ? 18.651 42.716 233.637 1.00 6.73 30 PHE C N 1
ATOM 2820 C CA . PHE C 1 33 ? 19.654 43.545 234.292 1.00 7.21 30 PHE C CA 1
ATOM 2821 C C . PHE C 1 33 ? 21.082 42.999 234.112 1.00 6.72 30 PHE C C 1
ATOM 2822 O O . PHE C 1 33 ? 22.027 43.767 233.817 1.00 7.14 30 PHE C O 1
ATOM 2830 N N . TYR C 1 34 ? 21.250 41.693 234.260 1.00 5.56 31 TYR C N 1
ATOM 2831 C CA . TYR C 1 34 ? 22.511 41.056 234.048 1.00 5.99 31 TYR C CA 1
ATOM 2832 C C . TYR C 1 34 ? 22.988 41.300 232.596 1.00 5.70 31 TYR C C 1
ATOM 2833 O O . TYR C 1 34 ? 24.136 41.663 232.351 1.00 6.31 31 TYR C O 1
ATOM 2850 N N . ASN C 1 36 ? 22.159 43.722 230.568 1.00 6.09 33 ASN C N 1
ATOM 2851 C CA . ASN C 1 36 ? 22.533 45.149 230.431 1.00 5.26 33 ASN C CA 1
ATOM 2852 C C . ASN C 1 36 ? 23.926 45.351 231.001 1.00 6.16 33 ASN C C 1
ATOM 2853 O O . ASN C 1 36 ? 24.753 46.065 230.414 1.00 6.53 33 ASN C O 1
ATOM 2858 N N . THR C 1 37 ? 24.198 44.728 232.148 1.00 5.50 34 THR C N 1
ATOM 2859 C CA . THR C 1 37 ? 25.492 44.880 232.813 1.00 5.07 34 THR C CA 1
ATOM 2860 C C . THR C 1 37 ? 26.648 44.264 232.007 1.00 6.03 34 THR C C 1
ATOM 2861 O O . THR C 1 37 ? 27.738 44.841 231.952 1.00 7.27 34 THR C O 1
ATOM 2865 N N . ARG C 1 38 ? 26.409 43.116 231.375 1.00 6.77 35 ARG C N 1
ATOM 2866 C CA . ARG C 1 38 ? 27.361 42.567 230.411 1.00 7.36 35 ARG C CA 1
ATOM 2867 C C . ARG C 1 38 ? 27.672 43.556 229.329 1.00 7.53 35 ARG C C 1
ATOM 2868 O O . ARG C 1 38 ? 28.848 43.737 228.952 1.00 7.52 35 ARG C O 1
ATOM 2876 N N . GLY C 1 39 ? 26.627 44.165 228.786 1.00 6.28 36 GLY C N 1
ATOM 2877 C CA . GLY C 1 39 ? 26.789 45.242 227.802 1.00 7.00 36 GLY C CA 1
ATOM 2878 C C . GLY C 1 39 ? 27.624 46.408 228.320 1.00 7.91 36 GLY C C 1
ATOM 2879 O O . GLY C 1 39 ? 28.512 46.949 227.639 1.00 7.88 36 GLY C O 1
ATOM 2880 N N . TYR C 1 40 ? 27.388 46.804 229.553 1.00 7.26 37 TYR C N 1
ATOM 2881 C CA . TYR C 1 40 ? 28.172 47.901 230.128 1.00 7.02 37 TYR C CA 1
ATOM 2882 C C . TYR C 1 40 ? 29.646 47.515 230.155 1.00 7.13 37 TYR C C 1
ATOM 2883 O O . TYR C 1 40 ? 30.528 48.337 229.825 1.00 7.78 37 TYR C O 1
ATOM 2892 N N . HIS C 1 41 ? 29.920 46.268 230.533 1.00 6.89 38 HIS C N 1
ATOM 2893 C CA . HIS C 1 41 ? 31.270 45.760 230.616 1.00 7.03 38 HIS C CA 1
ATOM 2894 C C . HIS C 1 41 ? 31.955 45.750 229.247 1.00 7.37 38 HIS C C 1
ATOM 2895 O O . HIS C 1 41 ? 33.098 46.190 229.106 1.00 8.15 38 HIS C O 1
ATOM 2902 N N . TRP C 1 42 ? 31.294 45.164 228.251 1.00 6.46 39 TRP C N 1
ATOM 2903 C CA . TRP C 1 42 ? 31.862 45.106 226.914 1.00 6.50 39 TRP C CA 1
ATOM 2904 C C . TRP C 1 42 ? 32.100 46.473 226.268 1.00 6.97 39 TRP C C 1
ATOM 2905 O O . TRP C 1 42 ? 33.106 46.651 225.567 1.00 7.89 39 TRP C O 1
ATOM 2916 N N . ASN C 1 43 ? 31.183 47.424 226.474 1.00 6.43 40 ASN C N 1
ATOM 2917 C CA . ASN C 1 43 ? 31.137 48.637 225.665 1.00 6.90 40 ASN C CA 1
ATOM 2918 C C . ASN C 1 43 ? 31.734 49.904 226.268 1.00 6.33 40 ASN C C 1
ATOM 2919 O O . ASN C 1 43 ? 31.802 50.931 225.616 1.00 6.44 40 ASN C O 1
ATOM 2924 N N . ILE C 1 44 ? 32.168 49.819 227.506 1.00 4.94 41 ILE C N 1
ATOM 2925 C CA . ILE C 1 44 ? 32.803 50.990 228.150 1.00 5.15 41 ILE C CA 1
ATOM 2926 C C . ILE C 1 44 ? 34.035 51.452 227.379 1.00 4.38 41 ILE C C 1
ATOM 2927 O O . ILE C 1 44 ? 34.808 50.636 226.839 1.00 3.89 41 ILE C O 1
ATOM 2932 N N . GLN C 1 45 ? 34.177 52.774 227.240 1.00 4.55 42 GLN C N 1
ATOM 2933 C CA . GLN C 1 45 ? 35.318 53.410 226.569 1.00 5.78 42 GLN C CA 1
ATOM 2934 C C . GLN C 1 45 ? 35.759 54.583 227.430 1.00 5.54 42 GLN C C 1
ATOM 2935 O O . GLN C 1 45 ? 34.981 55.045 228.283 1.00 6.88 42 GLN C O 1
ATOM 2941 N N . GLY C 1 46 ? 36.954 55.076 227.137 1.00 5.54 43 GLY C N 1
ATOM 2942 C CA . GLY C 1 46 ? 37.527 56.216 227.879 1.00 6.33 43 GLY C CA 1
ATOM 2943 C C . GLY C 1 46 ? 38.382 55.789 229.045 1.00 6.56 43 GLY C C 1
ATOM 2944 O O . GLY C 1 46 ? 38.668 54.606 229.242 1.00 5.44 43 GLY C O 1
ATOM 2945 N N . LYS C 1 47 ? 38.873 56.773 229.800 1.00 8.63 44 LYS C N 1
ATOM 2946 C CA . LYS C 1 47 ? 39.921 56.509 230.772 1.00 9.72 44 LYS C CA 1
ATOM 2947 C C . LYS C 1 47 ? 39.463 55.688 231.959 1.00 10.49 44 LYS C C 1
ATOM 2948 O O . LYS C 1 47 ? 40.309 55.220 232.715 1.00 12.29 44 LYS C O 1
ATOM 2954 N N . GLU C 1 48 ? 38.144 55.512 232.127 1.00 10.12 45 GLU C N 1
ATOM 2955 C CA . GLU C 1 48 ? 37.588 54.607 233.129 1.00 11.62 45 GLU C CA 1
ATOM 2956 C C . GLU C 1 48 ? 37.579 53.134 232.670 1.00 10.12 45 GLU C C 1
ATOM 2957 O O . GLU C 1 48 ? 37.134 52.224 233.398 1.00 9.86 45 GLU C O 1
ATOM 2963 N N . PHE C 1 49 ? 38.087 52.867 231.479 1.00 9.32 46 PHE C N 1
ATOM 2964 C CA . PHE C 1 49 ? 38.020 51.536 230.901 1.00 9.38 46 PHE C CA 1
ATOM 2965 C C . PHE C 1 49 ? 38.416 50.399 231.824 1.00 9.24 46 PHE C C 1
ATOM 2966 O O . PHE C 1 49 ? 37.646 49.464 232.007 1.00 9.42 46 PHE C O 1
ATOM 2974 N N . PHE C 1 50 ? 39.628 50.430 232.337 1.00 9.12 47 PHE C N 1
ATOM 2975 C CA . PHE C 1 50 ? 40.093 49.273 233.117 1.00 9.01 47 PHE C CA 1
ATOM 2976 C C . PHE C 1 50 ? 39.343 49.142 234.433 1.00 9.14 47 PHE C C 1
ATOM 2977 O O . PHE C 1 50 ? 38.952 48.022 234.855 1.00 8.85 47 PHE C O 1
ATOM 2985 N N . GLU C 1 51 ? 39.131 50.268 235.079 1.00 7.80 48 GLU C N 1
ATOM 2986 C CA . GLU C 1 51 ? 38.436 50.291 236.360 1.00 8.12 48 GLU C CA 1
ATOM 2987 C C . GLU C 1 51 ? 37.029 49.769 236.246 1.00 6.49 48 GLU C C 1
ATOM 2988 O O . GLU C 1 51 ? 36.627 48.907 237.046 1.00 8.08 48 GLU C O 1
ATOM 2994 N N . LEU C 1 52 ? 36.289 50.309 235.272 1.00 4.84 49 LEU C N 1
ATOM 2995 C CA . LEU C 1 52 ? 34.904 49.882 235.104 1.00 5.63 49 LEU C CA 1
ATOM 2996 C C . LEU C 1 52 ? 34.712 48.528 234.402 1.00 5.17 49 LEU C C 1
ATOM 2997 O O . LEU C 1 52 ? 33.752 47.815 234.674 1.00 6.70 49 LEU C O 1
ATOM 3002 N N . HIS C 1 53 ? 35.601 48.164 233.486 1.00 6.10 50 HIS C N 1
ATOM 3003 C CA . HIS C 1 53 ? 35.557 46.853 232.866 1.00 7.91 50 HIS C CA 1
ATOM 3004 C C . HIS C 1 53 ? 35.610 45.853 234.037 1.00 9.27 50 HIS C C 1
ATOM 3005 O O . HIS C 1 53 ? 34.787 44.948 234.112 1.00 10.38 50 HIS C O 1
ATOM 3012 N N . ALA C 1 54 ? 36.527 46.059 234.991 1.00 9.00 51 ALA C N 1
ATOM 3013 C CA . ALA C 1 54 ? 36.638 45.184 236.167 1.00 8.63 51 ALA C CA 1
ATOM 3014 C C . ALA C 1 54 ? 35.432 45.254 237.091 1.00 8.07 51 ALA C C 1
ATOM 3015 O O . ALA C 1 54 ? 34.901 44.225 237.500 1.00 9.76 51 ALA C O 1
ATOM 3017 N N . LYS C 1 55 ? 35.006 46.473 237.428 1.00 8.08 52 LYS C N 1
ATOM 3018 C CA . LYS C 1 55 ? 33.878 46.653 238.304 1.00 6.87 52 LYS C CA 1
ATOM 3019 C C . LYS C 1 55 ? 32.567 46.059 237.760 1.00 5.87 52 LYS C C 1
ATOM 3020 O O . LYS C 1 55 ? 31.834 45.360 238.464 1.00 6.27 52 LYS C O 1
ATOM 3026 N N . PHE C 1 56 ? 32.294 46.303 236.486 1.00 5.58 53 PHE C N 1
ATOM 3027 C CA . PHE C 1 56 ? 31.078 45.733 235.878 1.00 5.26 53 PHE C CA 1
ATOM 3028 C C . PHE C 1 56 ? 31.115 44.191 235.849 1.00 5.98 53 PHE C C 1
ATOM 3029 O O . PHE C 1 56 ? 30.104 43.558 236.101 1.00 6.66 53 PHE C O 1
ATOM 3037 N N . GLU C 1 57 ? 32.277 43.609 235.624 1.00 6.07 54 GLU C N 1
ATOM 3038 C CA . GLU C 1 57 ? 32.441 42.172 235.746 1.00 6.15 54 GLU C CA 1
ATOM 3039 C C . GLU C 1 57 ? 32.163 41.654 237.159 1.00 5.39 54 GLU C C 1
ATOM 3040 O O . GLU C 1 57 ? 31.448 40.628 237.310 1.00 5.93 54 GLU C O 1
ATOM 3046 N N . GLU C 1 58 ? 32.689 42.315 238.175 1.00 4.80 55 GLU C N 1
ATOM 3047 C CA . GLU C 1 58 ? 32.392 41.960 239.561 1.00 6.43 55 GLU C CA 1
ATOM 3048 C C . GLU C 1 58 ? 30.866 41.954 239.802 1.00 5.92 55 GLU C C 1
ATOM 3049 O O . GLU C 1 58 ? 30.326 41.036 240.381 1.00 6.24 55 GLU C O 1
ATOM 3055 N N . ILE C 1 59 ? 30.200 42.998 239.326 1.00 6.01 56 ILE C N 1
ATOM 3056 C CA . ILE C 1 59 ? 28.777 43.148 239.525 1.00 6.24 56 ILE C CA 1
ATOM 3057 C C . ILE C 1 59 ? 27.971 42.088 238.790 1.00 6.29 56 ILE C C 1
ATOM 3058 O O . ILE C 1 59 ? 27.086 41.446 239.398 1.00 7.03 56 ILE C O 1
ATOM 3063 N N . TYR C 1 60 ? 28.236 41.857 237.510 1.00 5.94 57 TYR C N 1
ATOM 3064 C CA . TYR C 1 60 ? 27.407 40.854 236.810 1.00 6.50 57 TYR C CA 1
ATOM 3065 C C . TYR C 1 60 ? 27.737 39.451 237.311 1.00 6.01 57 TYR C C 1
ATOM 3066 O O . TYR C 1 60 ? 26.894 38.589 237.284 1.00 6.41 57 TYR C O 1
ATOM 3075 N N . THR C 1 61 ? 28.973 39.231 237.756 1.00 6.98 58 THR C N 1
ATOM 3076 C CA . THR C 1 61 ? 29.316 37.924 238.374 1.00 7.68 58 THR C CA 1
ATOM 3077 C C . THR C 1 61 ? 28.442 37.612 239.602 1.00 8.81 58 THR C C 1
ATOM 3078 O O . THR C 1 61 ? 27.965 36.480 239.748 1.00 9.18 58 THR C O 1
ATOM 3082 N N . ASP C 1 62 ? 28.268 38.621 240.433 1.00 10.70 59 ASP C N 1
ATOM 3083 C CA . ASP C 1 62 ? 27.470 38.556 241.661 1.00 11.59 59 ASP C CA 1
ATOM 3084 C C . ASP C 1 62 ? 25.991 38.391 241.237 1.00 11.51 59 ASP C C 1
ATOM 3085 O O . ASP C 1 62 ? 25.237 37.558 241.803 1.00 10.91 59 ASP C O 1
ATOM 3090 N N . LEU C 1 63 ? 25.537 39.107 240.199 1.00 9.67 60 LEU C N 1
ATOM 3091 C CA . LEU C 1 63 ? 24.147 38.884 239.733 1.00 8.63 60 LEU C CA 1
ATOM 3092 C C . LEU C 1 63 ? 23.899 37.441 239.254 1.00 10.27 60 LEU C C 1
ATOM 3093 O O . LEU C 1 63 ? 22.804 36.878 239.423 1.00 10.57 60 LEU C O 1
ATOM 3098 N N . GLN C 1 64 ? 24.893 36.862 238.628 1.00 9.47 61 GLN C N 1
ATOM 3099 C CA . GLN C 1 64 ? 24.751 35.545 238.112 1.00 10.19 61 GLN C CA 1
ATOM 3100 C C . GLN C 1 64 ? 24.501 34.483 239.173 1.00 10.70 61 GLN C C 1
ATOM 3101 O O . GLN C 1 64 ? 23.799 33.548 238.958 1.00 11.07 61 GLN C O 1
ATOM 3107 N N . LEU C 1 65 ? 25.190 34.663 240.264 1.00 10.55 62 LEU C N 1
ATOM 3108 C CA . LEU C 1 65 ? 25.084 33.784 241.435 1.00 11.93 62 LEU C CA 1
ATOM 3109 C C . LEU C 1 65 ? 23.670 33.938 242.015 1.00 10.51 62 LEU C C 1
ATOM 3110 O O . LEU C 1 65 ? 23.055 32.966 242.431 1.00 11.30 62 LEU C O 1
ATOM 3115 N N . LYS C 1 66 ? 23.160 35.153 242.004 1.00 9.20 63 LYS C N 1
ATOM 3116 C CA . LYS C 1 66 ? 21.837 35.430 242.600 1.00 8.15 63 LYS C CA 1
ATOM 3117 C C . LYS C 1 66 ? 20.755 34.842 241.707 1.00 8.17 63 LYS C C 1
ATOM 3118 O O . LYS C 1 66 ? 19.743 34.291 242.170 1.00 7.38 63 LYS C O 1
ATOM 3124 N N . ILE C 1 67 ? 20.966 34.916 240.408 1.00 7.62 64 ILE C N 1
ATOM 3125 C CA . ILE C 1 67 ? 20.100 34.265 239.466 1.00 7.48 64 ILE C CA 1
ATOM 3126 C C . ILE C 1 67 ? 19.985 32.744 239.738 1.00 7.91 64 ILE C C 1
ATOM 3127 O O . ILE C 1 67 ? 18.882 32.198 239.747 1.00 8.35 64 ILE C O 1
ATOM 3132 N N . ASP C 1 68 ? 21.136 32.077 239.932 1.00 7.60 65 ASP C N 1
ATOM 3133 C CA A ASP C 1 68 ? 21.260 30.669 240.267 0.50 8.50 65 ASP C CA 1
ATOM 3134 C CA B ASP C 1 68 ? 21.045 30.656 240.135 0.50 8.16 65 ASP C CA 1
ATOM 3135 C C . ASP C 1 68 ? 20.347 30.365 241.469 1.00 7.56 65 ASP C C 1
ATOM 3136 O O . ASP C 1 68 ? 19.489 29.457 241.496 1.00 8.15 65 ASP C O 1
ATOM 3145 N N . GLU C 1 69 ? 20.601 31.147 242.506 1.00 6.94 66 GLU C N 1
ATOM 3146 C CA . GLU C 1 69 ? 19.911 30.889 243.793 1.00 8.62 66 GLU C CA 1
ATOM 3147 C C . GLU C 1 69 ? 18.415 31.151 243.726 1.00 7.72 66 GLU C C 1
ATOM 3148 O O . GLU C 1 69 ? 17.588 30.438 244.369 1.00 7.57 66 GLU C O 1
ATOM 3154 N N . LEU C 1 70 ? 18.027 32.160 242.957 1.00 7.94 67 LEU C N 1
ATOM 3155 C CA . LEU C 1 70 ? 16.607 32.470 242.767 1.00 7.00 67 LEU C CA 1
ATOM 3156 C C . LEU C 1 70 ? 15.874 31.361 242.060 1.00 7.53 67 LEU C C 1
ATOM 3157 O O . LEU C 1 70 ? 14.807 30.944 242.480 1.00 5.94 67 LEU C O 1
ATOM 3162 N N . ALA C 1 71 ? 16.470 30.853 240.987 1.00 7.03 68 ALA C N 1
ATOM 3163 C CA . ALA C 1 71 ? 15.857 29.797 240.215 1.00 6.62 68 ALA C CA 1
ATOM 3164 C C . ALA C 1 71 ? 15.677 28.582 241.114 1.00 4.92 68 ALA C C 1
ATOM 3165 O O . ALA C 1 71 ? 14.630 27.944 241.100 1.00 6.12 68 ALA C O 1
ATOM 3167 N N . GLU C 1 72 ? 16.709 28.272 241.891 1.00 6.06 69 GLU C N 1
ATOM 3168 C CA . GLU C 1 72 ? 16.653 27.143 242.812 1.00 6.88 69 GLU C CA 1
ATOM 3169 C C . GLU C 1 72 ? 15.640 27.353 243.928 1.00 5.85 69 GLU C C 1
ATOM 3170 O O . GLU C 1 72 ? 15.023 26.410 244.329 1.00 5.15 69 GLU C O 1
ATOM 3176 N N . ARG C 1 73 ? 15.482 28.575 244.380 1.00 5.87 70 ARG C N 1
ATOM 3177 C CA . ARG C 1 73 ? 14.412 28.855 245.383 1.00 4.70 70 ARG C CA 1
ATOM 3178 C C . ARG C 1 73 ? 13.037 28.616 244.793 1.00 5.24 70 ARG C C 1
ATOM 3179 O O . ARG C 1 73 ? 12.181 28.057 245.454 1.00 5.43 70 ARG C O 1
ATOM 3187 N N . ILE C 1 74 ? 12.832 29.004 243.534 1.00 5.56 71 ILE C N 1
ATOM 3188 C CA . ILE C 1 74 ? 11.578 28.758 242.832 1.00 6.36 71 ILE C CA 1
ATOM 3189 C C . ILE C 1 74 ? 11.311 27.245 242.731 1.00 5.60 71 ILE C C 1
ATOM 3190 O O . ILE C 1 74 ? 10.203 26.756 243.010 1.00 6.13 71 ILE C O 1
ATOM 3195 N N . LEU C 1 75 ? 12.321 26.488 242.344 1.00 6.16 72 LEU C N 1
ATOM 3196 C CA . LEU C 1 75 ? 12.253 25.017 242.302 1.00 7.11 72 LEU C CA 1
ATOM 3197 C C . LEU C 1 75 ? 11.912 24.414 243.688 1.00 6.77 72 LEU C C 1
ATOM 3198 O O . LEU C 1 75 ? 11.165 23.466 243.795 1.00 6.32 72 LEU C O 1
ATOM 3203 N N . THR C 1 76 ? 12.544 24.949 244.710 1.00 5.70 73 THR C N 1
ATOM 3204 C CA . THR C 1 76 ? 12.387 24.540 246.093 1.00 5.42 73 THR C CA 1
ATOM 3205 C C . THR C 1 76 ? 10.936 24.733 246.572 1.00 5.80 73 THR C C 1
ATOM 3206 O O . THR C 1 76 ? 10.461 23.943 247.360 1.00 6.48 73 THR C O 1
ATOM 3210 N N . LEU C 1 77 ? 10.249 25.746 246.029 1.00 6.05 74 LEU C N 1
ATOM 3211 C CA . LEU C 1 77 ? 8.844 25.996 246.301 1.00 6.42 74 LEU C CA 1
ATOM 3212 C C . LEU C 1 77 ? 7.920 25.164 245.395 1.00 6.73 74 LEU C C 1
ATOM 3213 O O . LEU C 1 77 ? 6.694 25.363 245.381 1.00 7.59 74 LEU C O 1
ATOM 3218 N N . SER C 1 78 ? 8.494 24.188 244.689 1.00 8.44 75 SER C N 1
ATOM 3219 C CA . SER C 1 78 ? 7.748 23.330 243.756 1.00 8.34 75 SER C CA 1
ATOM 3220 C C . SER C 1 78 ? 7.116 24.120 242.618 1.00 9.47 75 SER C C 1
ATOM 3221 O O . SER C 1 78 ? 5.970 23.853 242.232 1.00 11.70 75 SER C O 1
ATOM 3224 N N . ALA C 1 79 ? 7.818 25.131 242.141 1.00 9.41 76 ALA C N 1
ATOM 3225 C CA . ALA C 1 79 ? 7.359 25.923 241.023 1.00 9.64 76 ALA C CA 1
ATOM 3226 C C . ALA C 1 79 ? 8.366 25.875 239.894 1.00 9.33 76 ALA C C 1
ATOM 3227 O O . ALA C 1 79 ? 9.451 25.334 240.024 1.00 11.24 76 ALA C O 1
ATOM 3229 N N . ARG C 1 80 ? 7.948 26.391 238.740 1.00 10.79 77 ARG C N 1
ATOM 3230 C CA . ARG C 1 80 ? 8.767 26.375 237.521 1.00 11.50 77 ARG C CA 1
ATOM 3231 C C . ARG C 1 80 ? 9.471 27.704 237.335 1.00 10.11 77 ARG C C 1
ATOM 3232 O O . ARG C 1 80 ? 8.798 28.721 237.172 1.00 10.98 77 ARG C O 1
ATOM 3240 N N . PRO C 1 81 ? 10.787 27.697 237.329 1.00 9.17 78 PRO C N 1
ATOM 3241 C CA . PRO C 1 81 ? 11.524 28.941 237.076 1.00 10.24 78 PRO C CA 1
ATOM 3242 C C . PRO C 1 81 ? 11.477 29.298 235.604 1.00 8.86 78 PRO C C 1
ATOM 3243 O O . PRO C 1 81 ? 11.712 28.407 234.776 1.00 9.04 78 PRO C O 1
ATOM 3255 N N . HIS C 1 83 ? 12.878 30.244 232.198 1.00 8.22 80 HIS C N 1
ATOM 3256 C CA . HIS C 1 83 ? 14.176 29.869 231.715 1.00 7.05 80 HIS C CA 1
ATOM 3257 C C . HIS C 1 83 ? 14.336 30.075 230.219 1.00 8.18 80 HIS C C 1
ATOM 3258 O O . HIS C 1 83 ? 14.932 29.258 229.509 1.00 9.59 80 HIS C O 1
ATOM 3265 N N . SER C 1 84 ? 13.752 31.180 229.731 1.00 8.22 81 SER C N 1
ATOM 3266 C CA . SER C 1 84 ? 13.930 31.582 228.339 1.00 8.35 81 SER C CA 1
ATOM 3267 C C . SER C 1 84 ? 13.969 33.086 228.242 1.00 8.07 81 SER C C 1
ATOM 3268 O O . SER C 1 84 ? 13.266 33.783 228.996 1.00 7.54 81 SER C O 1
ATOM 3271 N N . PHE C 1 85 ? 14.785 33.571 227.294 1.00 8.15 82 PHE C N 1
ATOM 3272 C CA . PHE C 1 85 ? 14.841 35.015 226.987 1.00 7.57 82 PHE C CA 1
ATOM 3273 C C . PHE C 1 85 ? 13.469 35.557 226.652 1.00 8.52 82 PHE C C 1
ATOM 3274 O O . PHE C 1 85 ? 13.106 36.642 227.095 1.00 8.96 82 PHE C O 1
ATOM 3282 N N . SER C 1 86 ? 12.686 34.817 225.855 1.00 8.19 83 SER C N 1
ATOM 3283 C CA . SER C 1 86 ? 11.384 35.326 225.473 1.00 8.38 83 SER C CA 1
ATOM 3284 C C . SER C 1 86 ? 10.484 35.487 226.716 1.00 8.66 83 SER C C 1
ATOM 3285 O O . SER C 1 86 ? 9.714 36.445 226.820 1.00 9.39 83 SER C O 1
ATOM 3288 N N . GLY C 1 87 ? 10.570 34.536 227.627 1.00 7.48 84 GLY C N 1
ATOM 3289 C CA . GLY C 1 87 ? 9.813 34.618 228.884 1.00 7.83 84 GLY C CA 1
ATOM 3290 C C . GLY C 1 87 ? 10.249 35.802 229.726 1.00 8.81 84 GLY C C 1
ATOM 3291 O O . GLY C 1 87 ? 9.394 36.554 230.188 1.00 9.76 84 GLY C O 1
ATOM 3292 N N . TYR C 1 88 ? 11.544 35.992 229.870 1.00 8.88 85 TYR C N 1
ATOM 3293 C CA . TYR C 1 88 ? 12.040 37.117 230.673 1.00 8.47 85 TYR C CA 1
ATOM 3294 C C . TYR C 1 88 ? 11.631 38.446 230.087 1.00 8.90 85 TYR C C 1
ATOM 3295 O O . TYR C 1 88 ? 11.223 39.347 230.846 1.00 9.48 85 TYR C O 1
ATOM 3304 N N . LEU C 1 89 ? 11.726 38.603 228.750 1.00 8.61 86 LEU C N 1
ATOM 3305 C CA . LEU C 1 89 ? 11.336 39.889 228.146 1.00 9.31 86 LEU C CA 1
ATOM 3306 C C . LEU C 1 89 ? 9.830 40.190 228.343 1.00 9.82 86 LEU C C 1
ATOM 3307 O O . LEU C 1 89 ? 9.418 41.365 228.405 1.00 10.94 86 LEU C O 1
ATOM 3312 N N . LYS C 1 90 ? 9.000 39.172 228.360 1.00 9.62 87 LYS C N 1
ATOM 3313 C CA . LYS C 1 90 ? 7.583 39.409 228.593 1.00 11.08 87 LYS C CA 1
ATOM 3314 C C . LYS C 1 90 ? 7.311 39.863 230.035 1.00 10.74 87 LYS C C 1
ATOM 3315 O O . LYS C 1 90 ? 6.411 40.668 230.283 1.00 13.19 87 LYS C O 1
ATOM 3321 N N . ALA C 1 91 ? 8.048 39.315 230.997 1.00 9.90 88 ALA C N 1
ATOM 3322 C CA . ALA C 1 91 ? 7.786 39.574 232.428 1.00 8.83 88 ALA C CA 1
ATOM 3323 C C . ALA C 1 91 ? 8.546 40.736 233.068 1.00 9.22 88 ALA C C 1
ATOM 3324 O O . ALA C 1 91 ? 8.101 41.279 234.104 1.00 10.50 88 ALA C O 1
ATOM 3326 N N . ALA C 1 92 ? 9.693 41.116 232.498 1.00 9.68 89 ALA C N 1
ATOM 3327 C CA . ALA C 1 92 ? 10.593 42.092 233.149 1.00 9.45 89 ALA C CA 1
ATOM 3328 C C . ALA C 1 92 ? 10.026 43.488 233.088 1.00 10.46 89 ALA C C 1
ATOM 3329 O O . ALA C 1 92 ? 9.349 43.843 232.092 1.00 11.08 89 ALA C O 1
ATOM 3331 N N . GLN C 1 93 ? 10.231 44.232 234.170 1.00 11.21 90 GLN C N 1
ATOM 3332 C CA . GLN C 1 93 ? 10.040 45.675 234.237 1.00 12.71 90 GLN C CA 1
ATOM 3333 C C . GLN C 1 93 ? 11.273 46.462 233.780 1.00 11.92 90 GLN C C 1
ATOM 3334 O O . GLN C 1 93 ? 11.173 47.500 233.081 1.00 11.88 90 GLN C O 1
ATOM 3340 N N . ILE C 1 94 ? 12.452 45.987 234.174 1.00 10.86 91 ILE C N 1
ATOM 3341 C CA . ILE C 1 94 ? 13.707 46.570 233.716 1.00 9.70 91 ILE C CA 1
ATOM 3342 C C . ILE C 1 94 ? 13.792 46.396 232.197 1.00 10.50 91 ILE C C 1
ATOM 3343 O O . ILE C 1 94 ? 13.544 45.314 231.655 1.00 11.97 91 ILE C O 1
ATOM 3348 N N . LYS C 1 95 ? 14.091 47.493 231.525 1.00 10.19 92 LYS C N 1
ATOM 3349 C CA . LYS C 1 95 ? 14.147 47.521 230.072 1.00 10.51 92 LYS C CA 1
ATOM 3350 C C . LYS C 1 95 ? 15.528 47.174 229.560 1.00 10.19 92 LYS C C 1
ATOM 3351 O O . LYS C 1 95 ? 16.514 47.385 230.252 1.00 9.83 92 LYS C O 1
ATOM 3357 N N . GLU C 1 96 ? 15.595 46.646 228.350 1.00 9.74 93 GLU C N 1
ATOM 3358 C CA . GLU C 1 96 ? 16.897 46.449 227.727 1.00 10.51 93 GLU C CA 1
ATOM 3359 C C . GLU C 1 96 ? 17.590 47.790 227.589 1.00 10.07 93 GLU C C 1
ATOM 3360 O O . GLU C 1 96 ? 16.992 48.747 227.103 1.00 12.70 93 GLU C O 1
ATOM 3366 N N . HIS C 1 97 ? 18.869 47.835 227.931 1.00 11.08 94 HIS C N 1
ATOM 3367 C CA . HIS C 1 97 ? 19.634 49.085 227.844 1.00 11.76 94 HIS C CA 1
ATOM 3368 C C . HIS C 1 97 ? 20.894 48.738 227.064 1.00 12.36 94 HIS C C 1
ATOM 3369 O O . HIS C 1 97 ? 21.794 48.026 227.546 1.00 14.55 94 HIS C O 1
ATOM 3376 N N . THR C 1 98 ? 20.922 49.198 225.829 1.00 11.49 95 THR C N 1
ATOM 3377 C CA . THR C 1 98 ? 22.023 48.921 224.916 1.00 10.58 95 THR C CA 1
ATOM 3378 C C . THR C 1 98 ? 22.815 50.195 224.563 1.00 10.44 95 THR C C 1
ATOM 3379 O O . THR C 1 98 ? 22.313 51.339 224.683 1.00 9.70 95 THR C O 1
ATOM 3383 N N . ASP C 1 99 ? 24.050 49.992 224.117 1.00 9.76 96 ASP C N 1
ATOM 3384 C CA . ASP C 1 99 ? 24.935 51.021 223.600 1.00 11.04 96 ASP C CA 1
ATOM 3385 C C . ASP C 1 99 ? 25.273 52.105 224.610 1.00 11.20 96 ASP C C 1
ATOM 3386 O O . ASP C 1 99 ? 25.355 53.290 224.290 1.00 12.00 96 ASP C O 1
ATOM 3391 N N . SER C 1 100 ? 25.451 51.652 225.840 1.00 11.12 97 SER C N 1
ATOM 3392 C CA . SER C 1 100 ? 25.896 52.512 226.936 1.00 11.92 97 SER C CA 1
ATOM 3393 C C . SER C 1 100 ? 27.429 52.359 226.981 1.00 12.82 97 SER C C 1
ATOM 3394 O O . SER C 1 100 ? 27.958 51.285 227.363 1.00 13.52 97 SER C O 1
ATOM 3397 N N . ILE C 1 101 ? 28.137 53.420 226.565 1.00 12.71 98 ILE C N 1
ATOM 3398 C CA . ILE C 1 101 ? 29.614 53.371 226.416 1.00 12.70 98 ILE C CA 1
ATOM 3399 C C . ILE C 1 101 ? 30.371 54.319 227.378 1.00 12.73 98 ILE C C 1
ATOM 3400 O O . ILE C 1 101 ? 31.616 54.449 227.335 1.00 13.44 98 ILE C O 1
ATOM 3405 N N . ASP C 1 102 ? 29.597 55.042 228.179 1.00 12.12 99 ASP C N 1
ATOM 3406 C CA . ASP C 1 102 ? 30.078 56.075 229.073 1.00 12.93 99 ASP C CA 1
ATOM 3407 C C . ASP C 1 102 ? 29.903 55.596 230.515 1.00 11.57 99 ASP C C 1
ATOM 3408 O O . ASP C 1 102 ? 28.863 55.056 230.866 1.00 11.92 99 ASP C O 1
ATOM 3413 N N . GLY C 1 103 ? 30.919 55.756 231.334 1.00 10.44 100 GLY C N 1
ATOM 3414 C CA . GLY C 1 103 ? 30.857 55.334 232.727 1.00 10.77 100 GLY C CA 1
ATOM 3415 C C . GLY C 1 103 ? 29.653 55.835 233.500 1.00 11.46 100 GLY C C 1
ATOM 3416 O O . GLY C 1 103 ? 28.972 55.044 234.163 1.00 12.29 100 GLY C O 1
ATOM 3417 N N . ARG C 1 104 ? 29.386 57.136 233.447 1.00 10.65 101 ARG C N 1
ATOM 3418 C CA . ARG C 1 104 ? 28.227 57.667 234.209 1.00 10.00 101 ARG C CA 1
ATOM 3419 C C . ARG C 1 104 ? 26.887 57.074 233.756 1.00 8.79 101 ARG C C 1
ATOM 3420 O O . ARG C 1 104 ? 26.061 56.721 234.581 1.00 8.69 101 ARG C O 1
ATOM 3428 N N . SER C 1 105 ? 26.676 56.921 232.452 1.00 9.22 102 SER C N 1
ATOM 3429 C CA A SER C 1 105 ? 25.467 56.309 231.892 0.50 9.35 102 SER C CA 1
ATOM 3430 C CA B SER C 1 105 ? 25.418 56.352 231.981 0.50 9.63 102 SER C CA 1
ATOM 3431 C C . SER C 1 105 ? 25.266 54.903 232.470 1.00 9.10 102 SER C C 1
ATOM 3432 O O . SER C 1 105 ? 24.174 54.518 232.915 1.00 8.89 102 SER C O 1
ATOM 3437 N N . SER C 1 106 ? 26.326 54.126 232.401 1.00 8.69 103 SER C N 1
ATOM 3438 C CA . SER C 1 106 ? 26.270 52.741 232.796 1.00 8.20 103 SER C CA 1
ATOM 3439 C C . SER C 1 106 ? 26.078 52.634 234.310 1.00 7.38 103 SER C C 1
ATOM 3440 O O . SER C 1 106 ? 25.242 51.871 234.808 1.00 7.36 103 SER C O 1
ATOM 3451 N N . GLN C 1 108 ? 24.802 54.921 236.380 1.00 7.43 105 GLN C N 1
ATOM 3452 C CA . GLN C 1 108 ? 23.463 55.341 236.736 1.00 7.44 105 GLN C CA 1
ATOM 3453 C C . GLN C 1 108 ? 22.467 54.257 236.371 1.00 7.50 105 GLN C C 1
ATOM 3454 O O . GLN C 1 108 ? 21.480 54.063 237.095 1.00 7.38 105 GLN C O 1
ATOM 3460 N N . GLY C 1 109 ? 22.715 53.541 235.271 1.00 6.34 106 GLY C N 1
ATOM 3461 C CA . GLY C 1 109 ? 21.846 52.423 234.914 1.00 7.08 106 GLY C CA 1
ATOM 3462 C C . GLY C 1 109 ? 21.800 51.383 236.019 1.00 7.44 106 GLY C C 1
ATOM 3463 O O . GLY C 1 109 ? 20.751 50.797 236.299 1.00 6.87 106 GLY C O 1
ATOM 3464 N N . LEU C 1 110 ? 22.965 51.066 236.576 1.00 7.62 107 LEU C N 1
ATOM 3465 C CA . LEU C 1 110 ? 23.069 50.129 237.687 1.00 7.46 107 LEU C CA 1
ATOM 3466 C C . LEU C 1 110 ? 22.287 50.645 238.885 1.00 8.25 107 LEU C C 1
ATOM 3467 O O . LEU C 1 110 ? 21.526 49.873 239.500 1.00 8.21 107 LEU C O 1
ATOM 3472 N N . VAL C 1 111 ? 22.427 51.925 239.237 1.00 6.83 108 VAL C N 1
ATOM 3473 C CA . VAL C 1 111 ? 21.670 52.437 240.396 1.00 7.72 108 VAL C CA 1
ATOM 3474 C C . VAL C 1 111 ? 20.164 52.260 240.154 1.00 7.79 108 VAL C C 1
ATOM 3475 O O . VAL C 1 111 ? 19.394 51.868 241.057 1.00 7.52 108 VAL C O 1
ATOM 3479 N N . ASP C 1 112 ? 19.745 52.603 238.939 1.00 8.22 109 ASP C N 1
ATOM 3480 C CA . ASP C 1 112 ? 18.333 52.573 238.583 1.00 8.40 109 ASP C CA 1
ATOM 3481 C C . ASP C 1 112 ? 17.792 51.125 238.645 1.00 7.78 109 ASP C C 1
ATOM 3482 O O . ASP C 1 112 ? 16.685 50.916 239.138 1.00 9.69 109 ASP C O 1
ATOM 3487 N N . GLY C 1 113 ? 18.546 50.166 238.130 1.00 7.41 110 GLY C N 1
ATOM 3488 C CA . GLY C 1 113 ? 18.114 48.768 238.163 1.00 6.41 110 GLY C CA 1
ATOM 3489 C C . GLY C 1 113 ? 18.087 48.203 239.573 1.00 7.77 110 GLY C C 1
ATOM 3490 O O . GLY C 1 113 ? 17.108 47.560 239.952 1.00 7.86 110 GLY C O 1
ATOM 3491 N N . PHE C 1 114 ? 19.151 48.433 240.352 1.00 7.74 111 PHE C N 1
ATOM 3492 C CA . PHE C 1 114 ? 19.156 47.945 241.764 1.00 7.88 111 PHE C CA 1
ATOM 3493 C C . PHE C 1 114 ? 18.026 48.562 242.566 1.00 9.04 111 PHE C C 1
ATOM 3494 O O . PHE C 1 114 ? 17.453 47.894 243.409 1.00 8.72 111 PHE C O 1
ATOM 3502 N N . SER C 1 115 ? 17.650 49.817 242.273 1.00 8.93 112 SER C N 1
ATOM 3503 C CA . SER C 1 115 ? 16.513 50.409 242.954 1.00 9.27 112 SER C CA 1
ATOM 3504 C C . SER C 1 115 ? 15.222 49.638 242.729 1.00 8.45 112 SER C C 1
ATOM 3505 O O . SER C 1 115 ? 14.436 49.434 243.687 1.00 7.81 112 SER C O 1
ATOM 3508 N N . ILE C 1 116 ? 15.021 49.175 241.486 1.00 7.80 113 ILE C N 1
ATOM 3509 C CA . ILE C 1 116 ? 13.879 48.344 241.131 1.00 7.91 113 ILE C CA 1
ATOM 3510 C C . ILE C 1 116 ? 13.969 46.986 241.859 1.00 8.16 113 ILE C C 1
ATOM 3511 O O . ILE C 1 116 ? 12.993 46.530 242.461 1.00 8.90 113 ILE C O 1
ATOM 3516 N N . LEU C 1 117 ? 15.118 46.352 241.816 1.00 7.45 114 LEU C N 1
ATOM 3517 C CA . LEU C 1 117 ? 15.293 45.057 242.504 1.00 6.82 114 LEU C CA 1
ATOM 3518 C C . LEU C 1 117 ? 15.025 45.166 243.974 1.00 7.60 114 LEU C C 1
ATOM 3519 O O . LEU C 1 117 ? 14.316 44.321 244.566 1.00 8.09 114 LEU C O 1
ATOM 3524 N N . LEU C 1 118 ? 15.551 46.217 244.598 1.00 7.55 115 LEU C N 1
ATOM 3525 C CA . LEU C 1 118 ? 15.385 46.361 246.048 1.00 6.99 115 LEU C CA 1
ATOM 3526 C C . LEU C 1 118 ? 13.908 46.470 246.408 1.00 7.23 115 LEU C C 1
ATOM 3527 O O . LEU C 1 118 ? 13.459 45.844 247.359 1.00 7.62 115 LEU C O 1
ATOM 3532 N N . HIS C 1 119 ? 13.174 47.302 245.663 1.00 8.85 116 HIS C N 1
ATOM 3533 C CA . HIS C 1 119 ? 11.757 47.485 245.935 1.00 10.04 116 HIS C CA 1
ATOM 3534 C C . HIS C 1 119 ? 11.014 46.167 245.800 1.00 9.28 116 HIS C C 1
ATOM 3535 O O . HIS C 1 119 ? 10.168 45.843 246.629 1.00 9.30 116 HIS C O 1
ATOM 3542 N N . GLN C 1 120 ? 11.318 45.419 244.735 1.00 8.77 117 GLN C N 1
ATOM 3543 C CA . GLN C 1 120 ? 10.691 44.135 244.494 1.00 7.90 117 GLN C CA 1
ATOM 3544 C C . GLN C 1 120 ? 11.012 43.115 245.570 1.00 7.61 117 GLN C C 1
ATOM 3545 O O . GLN C 1 120 ? 10.157 42.335 246.024 1.00 7.39 117 GLN C O 1
ATOM 3551 N N . GLN C 1 121 ? 12.253 43.129 246.030 1.00 6.19 118 GLN C N 1
ATOM 3552 C CA . GLN C 1 121 ? 12.693 42.206 247.064 1.00 5.53 118 GLN C CA 1
ATOM 3553 C C . GLN C 1 121 ? 12.052 42.489 248.424 1.00 6.82 118 GLN C C 1
ATOM 3554 O O . GLN C 1 121 ? 11.749 41.553 249.192 1.00 6.54 118 GLN C O 1
ATOM 3560 N N . ARG C 1 122 ? 11.822 43.755 248.673 1.00 7.40 119 ARG C N 1
ATOM 3561 C CA . ARG C 1 122 ? 11.171 44.158 249.902 1.00 6.83 119 ARG C CA 1
ATOM 3562 C C . ARG C 1 122 ? 9.729 43.710 249.924 1.00 8.09 119 ARG C C 1
ATOM 3563 O O . ARG C 1 122 ? 9.268 43.293 250.908 1.00 8.38 119 ARG C O 1
ATOM 3571 N N . ASP C 1 123 ? 9.066 43.794 248.790 1.00 6.70 120 ASP C N 1
ATOM 3572 C CA . ASP C 1 123 ? 7.677 43.326 248.718 1.00 7.11 120 ASP C CA 1
ATOM 3573 C C . ASP C 1 123 ? 7.621 41.819 248.946 1.00 7.92 120 ASP C C 1
ATOM 3574 O O . ASP C 1 123 ? 6.706 41.341 249.617 1.00 8.75 120 ASP C O 1
ATOM 3579 N N . ILE C 1 124 ? 8.552 41.069 248.352 1.00 7.03 121 ILE C N 1
ATOM 3580 C CA . ILE C 1 124 ? 8.581 39.616 248.543 1.00 7.25 121 ILE C CA 1
ATOM 3581 C C . ILE C 1 124 ? 8.903 39.280 249.993 1.00 7.56 121 ILE C C 1
ATOM 3582 O O . ILE C 1 124 ? 8.300 38.367 250.592 1.00 8.92 121 ILE C O 1
ATOM 3587 N N . LEU C 1 125 ? 9.882 39.980 250.556 1.00 8.00 122 LEU C N 1
ATOM 3588 C CA . LEU C 1 125 ? 10.249 39.759 251.949 1.00 8.02 122 LEU C CA 1
ATOM 3589 C C . LEU C 1 125 ? 8.992 39.912 252.833 1.00 9.10 122 LEU C C 1
ATOM 3590 O O . LEU C 1 125 ? 8.749 39.113 253.729 1.00 8.32 122 LEU C O 1
ATOM 3595 N N . GLU C 1 126 ? 8.183 40.938 252.582 1.00 9.01 123 GLU C N 1
ATOM 3596 C CA . GLU C 1 126 ? 7.038 41.192 253.439 1.00 10.49 123 GLU C CA 1
ATOM 3597 C C . GLU C 1 126 ? 6.023 40.062 253.355 1.00 9.78 123 GLU C C 1
ATOM 3598 O O . GLU C 1 126 ? 5.492 39.634 254.387 1.00 9.63 123 GLU C O 1
ATOM 3604 N N . LEU C 1 127 ? 5.749 39.626 252.125 1.00 9.09 124 LEU C N 1
ATOM 3605 C CA . LEU C 1 127 ? 4.815 38.518 251.858 1.00 9.24 124 LEU C CA 1
ATOM 3606 C C . LEU C 1 127 ? 5.331 37.226 252.499 1.00 9.07 124 LEU C C 1
ATOM 3607 O O . LEU C 1 127 ? 4.584 36.497 253.126 1.00 8.06 124 LEU C O 1
ATOM 3612 N N . ALA C 1 128 ? 6.612 36.917 252.312 1.00 8.80 125 ALA C N 1
ATOM 3613 C CA . ALA C 1 128 ? 7.198 35.725 252.895 1.00 8.62 125 ALA C CA 1
ATOM 3614 C C . ALA C 1 128 ? 7.099 35.758 254.421 1.00 10.56 125 ALA C C 1
ATOM 3615 O O . ALA C 1 128 ? 6.792 34.757 255.051 1.00 10.57 125 ALA C O 1
ATOM 3617 N N . GLY C 1 129 ? 7.348 36.919 255.018 1.00 10.35 126 GLY C N 1
ATOM 3618 C CA . GLY C 1 129 ? 7.340 36.995 256.468 1.00 10.51 126 GLY C CA 1
ATOM 3619 C C . GLY C 1 129 ? 5.953 36.781 256.991 1.00 10.96 126 GLY C C 1
ATOM 3620 O O . GLY C 1 129 ? 5.765 36.121 258.008 1.00 10.99 126 GLY C O 1
ATOM 3621 N N A GLU C 1 130 ? 4.950 37.311 256.311 0.50 11.30 127 GLU C N 1
ATOM 3622 N N B GLU C 1 130 ? 4.979 37.326 256.271 0.50 11.15 127 GLU C N 1
ATOM 3623 C CA A GLU C 1 130 ? 3.605 37.209 256.857 0.50 11.31 127 GLU C CA 1
ATOM 3624 C CA B GLU C 1 130 ? 3.584 37.281 256.685 0.50 11.09 127 GLU C CA 1
ATOM 3625 C C A GLU C 1 130 ? 2.950 35.871 256.614 0.50 11.29 127 GLU C C 1
ATOM 3626 C C B GLU C 1 130 ? 2.990 35.886 256.627 0.50 11.14 127 GLU C C 1
ATOM 3627 O O A GLU C 1 130 ? 1.896 35.616 257.191 0.50 10.68 127 GLU C O 1
ATOM 3628 O O B GLU C 1 130 ? 2.020 35.612 257.336 0.50 10.53 127 GLU C O 1
ATOM 3639 N N . THR C 1 131 ? 3.540 35.039 255.759 1.00 10.34 128 THR C N 1
ATOM 3640 C CA . THR C 1 131 ? 3.037 33.714 255.543 1.00 11.35 128 THR C CA 1
ATOM 3641 C C . THR C 1 131 ? 3.928 32.662 256.190 1.00 11.53 128 THR C C 1
ATOM 3642 O O . THR C 1 131 ? 3.595 31.486 256.162 1.00 12.18 128 THR C O 1
ATOM 3646 N N . GLY C 1 132 ? 5.064 33.059 256.761 1.00 10.40 129 GLY C N 1
ATOM 3647 C CA . GLY C 1 132 ? 5.903 32.122 257.498 1.00 9.43 129 GLY C CA 1
ATOM 3648 C C . GLY C 1 132 ? 6.932 31.434 256.620 1.00 9.90 129 GLY C C 1
ATOM 3649 O O . GLY C 1 132 ? 7.564 30.478 257.041 1.00 9.83 129 GLY C O 1
ATOM 3650 N N . ASP C 1 133 ? 7.143 31.965 255.410 1.00 8.79 130 ASP C N 1
ATOM 3651 C CA . ASP C 1 133 ? 8.178 31.362 254.511 1.00 6.36 130 ASP C CA 1
ATOM 3652 C C . ASP C 1 133 ? 9.553 31.937 254.850 1.00 7.10 130 ASP C C 1
ATOM 3653 O O . ASP C 1 133 ? 10.046 32.880 254.206 1.00 6.26 130 ASP C O 1
ATOM 3658 N N . GLU C 1 134 ? 10.145 31.407 255.917 1.00 5.48 131 GLU C N 1
ATOM 3659 C CA . GLU C 1 134 ? 11.430 31.907 256.395 1.00 7.49 131 GLU C CA 1
ATOM 3660 C C . GLU C 1 134 ? 12.571 31.711 255.389 1.00 6.97 131 GLU C C 1
ATOM 3661 O O . GLU C 1 134 ? 13.438 32.568 255.276 1.00 6.65 131 GLU C O 1
ATOM 3667 N N . GLY C 1 135 ? 12.584 30.622 254.637 1.00 7.20 132 GLY C N 1
ATOM 3668 C CA . GLY C 1 135 ? 13.648 30.438 253.667 1.00 6.74 132 GLY C CA 1
ATOM 3669 C C . GLY C 1 135 ? 13.656 31.495 252.542 1.00 6.78 132 GLY C C 1
ATOM 3670 O O . GLY C 1 135 ? 14.727 31.946 252.105 1.00 7.62 132 GLY C O 1
ATOM 3671 N N . THR C 1 136 ? 12.468 31.915 252.095 1.00 5.44 133 THR C N 1
ATOM 3672 C CA . THR C 1 136 ? 12.359 32.952 251.094 1.00 5.23 133 THR C CA 1
ATOM 3673 C C . THR C 1 136 ? 12.735 34.298 251.731 1.00 5.88 133 THR C C 1
ATOM 3674 O O . THR C 1 136 ? 13.457 35.105 251.115 1.00 5.37 133 THR C O 1
ATOM 3678 N N . SER C 1 137 ? 12.216 34.560 252.938 1.00 6.21 134 SER C N 1
ATOM 3679 C CA A SER C 1 137 ? 12.521 35.785 253.669 0.50 6.04 134 SER C CA 1
ATOM 3680 C CA B SER C 1 137 ? 12.545 35.784 253.667 0.50 6.48 134 SER C CA 1
ATOM 3681 C C . SER C 1 137 ? 14.047 35.936 253.814 1.00 6.93 134 SER C C 1
ATOM 3682 O O . SER C 1 137 ? 14.587 36.980 253.576 1.00 6.79 134 SER C O 1
ATOM 3687 N N . ALA C 1 138 ? 14.708 34.859 254.207 1.00 6.79 135 ALA C N 1
ATOM 3688 C CA . ALA C 1 138 ? 16.142 34.897 254.433 1.00 8.18 135 ALA C CA 1
ATOM 3689 C C . ALA C 1 138 ? 16.910 35.242 253.169 1.00 7.72 135 ALA C C 1
ATOM 3690 O O . ALA C 1 138 ? 17.906 35.980 253.212 1.00 7.14 135 ALA C O 1
ATOM 3692 N N . LEU C 1 139 ? 16.474 34.684 252.045 1.00 6.05 136 LEU C N 1
ATOM 3693 C CA . LEU C 1 139 ? 17.135 34.972 250.747 1.00 6.31 136 LEU C CA 1
ATOM 3694 C C . LEU C 1 139 ? 16.990 36.443 250.437 1.00 5.69 136 LEU C C 1
ATOM 3695 O O . LEU C 1 139 ? 17.942 37.131 250.061 1.00 5.76 136 LEU C O 1
ATOM 3708 N N . SER C 1 141 ? 16.461 38.866 252.451 1.00 6.28 138 SER C N 1
ATOM 3709 C CA . SER C 1 141 ? 17.265 39.620 253.431 1.00 6.71 138 SER C CA 1
ATOM 3710 C C . SER C 1 141 ? 18.713 39.756 252.971 1.00 6.80 138 SER C C 1
ATOM 3711 O O . SER C 1 141 ? 19.279 40.879 252.966 1.00 6.61 138 SER C O 1
ATOM 3714 N N . ASP C 1 142 ? 19.309 38.634 252.572 1.00 6.79 139 ASP C N 1
ATOM 3715 C CA . ASP C 1 142 ? 20.688 38.655 252.044 1.00 6.71 139 ASP C CA 1
ATOM 3716 C C . ASP C 1 142 ? 20.818 39.575 250.835 1.00 7.40 139 ASP C C 1
ATOM 3717 O O . ASP C 1 142 ? 21.739 40.373 250.739 1.00 7.26 139 ASP C O 1
ATOM 3722 N N . TYR C 1 143 ? 19.882 39.501 249.914 1.00 5.81 140 TYR C N 1
ATOM 3723 C CA . TYR C 1 143 ? 19.984 40.296 248.692 1.00 6.05 140 TYR C CA 1
ATOM 3724 C C . TYR C 1 143 ? 19.851 41.781 249.003 1.00 6.57 140 TYR C C 1
ATOM 3725 O O . TYR C 1 143 ? 20.601 42.598 248.500 1.00 6.83 140 TYR C O 1
ATOM 3734 N N . ILE C 1 144 ? 18.902 42.117 249.855 1.00 6.37 141 ILE C N 1
ATOM 3735 C CA . ILE C 1 144 ? 18.653 43.501 250.201 1.00 4.79 141 ILE C CA 1
ATOM 3736 C C . ILE C 1 144 ? 19.855 44.103 250.886 1.00 6.19 141 ILE C C 1
ATOM 3737 O O . ILE C 1 144 ? 20.304 45.184 250.514 1.00 5.28 141 ILE C O 1
ATOM 3742 N N . ARG C 1 145 ? 20.413 43.408 251.861 1.00 4.67 142 ARG C N 1
ATOM 3743 C CA . ARG C 1 145 ? 21.516 44.011 252.608 1.00 5.41 142 ARG C CA 1
ATOM 3744 C C . ARG C 1 145 ? 22.739 44.224 251.736 1.00 6.00 142 ARG C C 1
ATOM 3745 O O . ARG C 1 145 ? 23.453 45.243 251.883 1.00 6.24 142 ARG C O 1
ATOM 3753 N N . GLU C 1 146 ? 22.986 43.288 250.821 1.00 6.50 143 GLU C N 1
ATOM 3754 C CA . GLU C 1 146 ? 24.133 43.404 249.933 1.00 5.45 143 GLU C CA 1
ATOM 3755 C C . GLU C 1 146 ? 23.948 44.511 248.915 1.00 6.78 143 GLU C C 1
ATOM 3756 O O . GLU C 1 146 ? 24.866 45.286 248.636 1.00 6.19 143 GLU C O 1
ATOM 3762 N N . GLN C 1 147 ? 22.741 44.625 248.385 1.00 6.03 144 GLN C N 1
ATOM 3763 C CA . GLN C 1 147 ? 22.470 45.598 247.343 1.00 4.88 144 GLN C CA 1
ATOM 3764 C C . GLN C 1 147 ? 22.274 47.019 247.863 1.00 5.77 144 GLN C C 1
ATOM 3765 O O . GLN C 1 147 ? 22.556 47.995 247.130 1.00 5.85 144 GLN C O 1
ATOM 3771 N N . GLU C 1 148 ? 21.806 47.193 249.093 1.00 5.41 145 GLU C N 1
ATOM 3772 C CA . GLU C 1 148 ? 21.812 48.500 249.703 1.00 5.39 145 GLU C CA 1
ATOM 3773 C C . GLU C 1 148 ? 23.253 49.033 249.787 1.00 6.70 145 GLU C C 1
ATOM 3774 O O . GLU C 1 148 ? 23.518 50.193 249.463 1.00 6.58 145 GLU C O 1
ATOM 3780 N N . LYS C 1 149 ? 24.166 48.177 250.222 1.00 7.25 146 LYS C N 1
ATOM 3781 C CA . LYS C 1 149 ? 25.578 48.583 250.333 1.00 7.39 146 LYS C CA 1
ATOM 3782 C C . LYS C 1 149 ? 26.128 48.983 248.951 1.00 7.35 146 LYS C C 1
ATOM 3783 O O . LYS C 1 149 ? 26.783 50.012 248.796 1.00 8.09 146 LYS C O 1
ATOM 3789 N N . LEU C 1 150 ? 25.813 48.187 247.940 1.00 7.40 147 LEU C N 1
ATOM 3790 C CA . LEU C 1 150 ? 26.278 48.425 246.577 1.00 7.29 147 LEU C CA 1
ATOM 3791 C C . LEU C 1 150 ? 25.720 49.746 246.036 1.00 8.42 147 LEU C C 1
ATOM 3792 O O . LEU C 1 150 ? 26.453 50.526 245.412 1.00 8.44 147 LEU C O 1
ATOM 3797 N N . VAL C 1 151 ? 24.428 49.999 246.275 1.00 7.03 148 VAL C N 1
ATOM 3798 C CA . VAL C 1 151 ? 23.804 51.252 245.820 1.00 7.70 148 VAL C CA 1
ATOM 3799 C C . VAL C 1 151 ? 24.475 52.480 246.480 1.00 7.77 148 VAL C C 1
ATOM 3800 O O . VAL C 1 151 ? 24.739 53.468 245.818 1.00 9.33 148 VAL C O 1
ATOM 3804 N N . TRP C 1 152 ? 24.836 52.378 247.746 1.00 7.29 149 TRP C N 1
ATOM 3805 C CA . TRP C 1 152 ? 25.658 53.423 248.418 1.00 7.88 149 TRP C CA 1
ATOM 3806 C C . TRP C 1 152 ? 26.971 53.689 247.665 1.00 8.36 149 TRP C C 1
ATOM 3807 O O . TRP C 1 152 ? 27.292 54.832 247.294 1.00 9.83 149 TRP C O 1
ATOM 3826 N N . LEU C 1 154 ? 27.868 52.840 244.455 1.00 8.65 151 LEU C N 1
ATOM 3827 C CA . LEU C 1 154 ? 27.668 53.296 243.088 1.00 8.79 151 LEU C CA 1
ATOM 3828 C C . LEU C 1 154 ? 27.324 54.772 243.099 1.00 9.14 151 LEU C C 1
ATOM 3829 O O . LEU C 1 154 ? 27.823 55.541 242.295 1.00 7.50 151 LEU C O 1
ATOM 3834 N N . ASN C 1 155 ? 26.410 55.144 244.000 1.00 9.22 152 ASN C N 1
ATOM 3835 C CA A ASN C 1 155 ? 25.976 56.549 244.169 0.50 8.70 152 ASN C CA 1
ATOM 3836 C CA B ASN C 1 155 ? 25.987 56.523 244.105 0.50 8.98 152 ASN C CA 1
ATOM 3837 C C . ASN C 1 155 ? 27.123 57.440 244.598 1.00 8.34 152 ASN C C 1
ATOM 3838 O O . ASN C 1 155 ? 27.221 58.585 244.180 1.00 9.31 152 ASN C O 1
ATOM 3847 N N . ALA C 1 156 ? 27.978 56.932 245.460 1.00 8.13 153 ALA C N 1
ATOM 3848 C CA . ALA C 1 156 ? 29.148 57.662 245.918 1.00 8.70 153 ALA C CA 1
ATOM 3849 C C . ALA C 1 156 ? 30.058 58.007 244.750 1.00 8.44 153 ALA C C 1
ATOM 3850 O O . ALA C 1 156 ? 30.608 59.115 244.683 1.00 8.54 153 ALA C O 1
ATOM 3852 N N . TRP C 1 157 ? 30.258 57.046 243.865 1.00 8.94 154 TRP C N 1
ATOM 3853 C CA . TRP C 1 157 ? 31.125 57.206 242.693 1.00 8.42 154 TRP C CA 1
ATOM 3854 C C . TRP C 1 157 ? 30.556 58.318 241.805 1.00 8.94 154 TRP C C 1
ATOM 3855 O O . TRP C 1 157 ? 31.313 59.075 241.159 1.00 10.72 154 TRP C O 1
ATOM 3866 N N . LEU C 1 158 ? 29.224 58.410 241.757 1.00 8.35 155 LEU C N 1
ATOM 3867 C CA . LEU C 1 158 ? 28.542 59.346 240.885 1.00 8.43 155 LEU C CA 1
ATOM 3868 C C . LEU C 1 158 ? 28.470 60.800 241.407 1.00 9.41 155 LEU C C 1
ATOM 3869 O O . LEU C 1 158 ? 28.022 61.710 240.689 1.00 9.17 155 LEU C O 1
ATOM 3874 N N . LYS C 1 159 ? 28.883 61.020 242.647 1.00 11.01 156 LYS C N 1
ATOM 3875 C CA . LYS C 1 159 ? 28.778 62.353 243.287 1.00 12.27 156 LYS C CA 1
ATOM 3876 C C . LYS C 1 159 ? 29.771 63.330 242.742 1.00 13.57 156 LYS C C 1
ATOM 3877 O O . LYS C 1 159 ? 30.767 62.972 242.132 1.00 13.88 156 LYS C O 1
ATOM 3884 N N . SER D 1 1 ? 56.408 6.837 290.678 1.00 22.54 -2 SER D N 1
ATOM 3885 C CA . SER D 1 1 ? 57.702 6.503 291.278 1.00 20.47 -2 SER D CA 1
ATOM 3886 C C . SER D 1 1 ? 57.791 5.102 291.923 1.00 18.85 -2 SER D C 1
ATOM 3887 O O . SER D 1 1 ? 58.884 4.585 291.922 1.00 18.55 -2 SER D O 1
ATOM 3889 N N . ASN D 1 2 ? 56.722 4.471 292.448 1.00 15.82 -1 ASN D N 1
ATOM 3890 C CA . ASN D 1 2 ? 56.848 2.993 292.706 1.00 13.92 -1 ASN D CA 1
ATOM 3891 C C . ASN D 1 2 ? 56.983 2.266 291.378 1.00 12.26 -1 ASN D C 1
ATOM 3892 O O . ASN D 1 2 ? 56.288 2.602 290.404 1.00 13.16 -1 ASN D O 1
ATOM 3897 N N . ALA D 1 3 ? 57.862 1.274 291.314 1.00 9.90 0 ALA D N 1
ATOM 3898 C CA . ALA D 1 3 ? 57.935 0.403 290.134 1.00 8.67 0 ALA D CA 1
ATOM 3899 C C . ALA D 1 3 ? 56.586 -0.288 289.926 1.00 9.68 0 ALA D C 1
ATOM 3900 O O . ALA D 1 3 ? 55.878 -0.689 290.885 1.00 6.46 0 ALA D O 1
ATOM 3910 N N . ALA D 1 5 ? 54.385 -3.140 287.251 1.00 7.50 2 ALA D N 1
ATOM 3911 C CA . ALA D 1 5 ? 54.501 -4.281 286.351 1.00 7.80 2 ALA D CA 1
ATOM 3912 C C . ALA D 1 5 ? 54.326 -3.901 284.872 1.00 6.32 2 ALA D C 1
ATOM 3913 O O . ALA D 1 5 ? 55.009 -4.430 284.013 1.00 6.99 2 ALA D O 1
ATOM 3915 N N . THR D 1 6 ? 53.412 -2.962 284.654 1.00 7.38 3 THR D N 1
ATOM 3916 C CA . THR D 1 6 ? 53.098 -2.506 283.300 1.00 7.74 3 THR D CA 1
ATOM 3917 C C . THR D 1 6 ? 53.202 -1.013 283.311 1.00 7.07 3 THR D C 1
ATOM 3918 O O . THR D 1 6 ? 53.042 -0.360 284.345 1.00 7.01 3 THR D O 1
ATOM 3922 N N . ASN D 1 7 ? 53.487 -0.470 282.144 1.00 6.10 4 ASN D N 1
ATOM 3923 C CA . ASN D 1 7 ? 53.617 0.974 282.009 1.00 6.24 4 ASN D CA 1
ATOM 3924 C C . ASN D 1 7 ? 52.302 1.600 281.588 1.00 5.42 4 ASN D C 1
ATOM 3925 O O . ASN D 1 7 ? 51.266 0.951 281.499 1.00 5.65 4 ASN D O 1
ATOM 3930 N N . LEU D 1 8 ? 52.327 2.907 281.403 1.00 5.27 5 LEU D N 1
ATOM 3931 C CA . LEU D 1 8 ? 51.109 3.650 281.187 1.00 5.60 5 LEU D CA 1
ATOM 3932 C C . LEU D 1 8 ? 50.385 3.207 279.915 1.00 5.38 5 LEU D C 1
ATOM 3933 O O . LEU D 1 8 ? 49.191 3.298 279.843 1.00 6.16 5 LEU D O 1
ATOM 3938 N N . ILE D 1 9 ? 51.120 2.785 278.903 1.00 6.52 6 ILE D N 1
ATOM 3939 C CA . ILE D 1 9 ? 50.469 2.288 277.669 1.00 7.17 6 ILE D CA 1
ATOM 3940 C C . ILE D 1 9 ? 50.060 0.821 277.744 1.00 7.44 6 ILE D C 1
ATOM 3941 O O . ILE D 1 9 ? 49.518 0.284 276.768 1.00 9.50 6 ILE D O 1
ATOM 3946 N N . GLY D 1 10 ? 50.332 0.173 278.870 1.00 8.87 7 GLY D N 1
ATOM 3947 C CA . GLY D 1 10 ? 49.844 -1.167 279.084 1.00 8.56 7 GLY D CA 1
ATOM 3948 C C . GLY D 1 10 ? 50.787 -2.272 278.681 1.00 8.81 7 GLY D C 1
ATOM 3949 O O . GLY D 1 10 ? 50.382 -3.429 278.686 1.00 11.79 7 GLY D O 1
ATOM 3950 N N . LEU D 1 11 ? 52.036 -1.955 278.348 1.00 9.23 8 LEU D N 1
ATOM 3951 C CA . LEU D 1 11 ? 53.009 -2.980 278.024 1.00 9.62 8 LEU D CA 1
ATOM 3952 C C . LEU D 1 11 ? 53.859 -3.327 279.248 1.00 9.91 8 LEU D C 1
ATOM 3953 O O . LEU D 1 11 ? 53.879 -2.624 280.245 1.00 11.55 8 LEU D O 1
ATOM 3958 N N . ASP D 1 12 ? 54.594 -4.443 279.161 1.00 9.91 9 ASP D N 1
ATOM 3959 C CA . ASP D 1 12 ? 55.403 -4.900 280.292 1.00 8.52 9 ASP D CA 1
ATOM 3960 C C . ASP D 1 12 ? 56.517 -3.872 280.526 1.00 7.97 9 ASP D C 1
ATOM 3961 O O . ASP D 1 12 ? 57.179 -3.417 279.574 1.00 8.39 9 ASP D O 1
ATOM 3966 N N . THR D 1 13 ? 56.713 -3.484 281.775 1.00 6.88 10 THR D N 1
ATOM 3967 C CA . THR D 1 13 ? 57.705 -2.421 282.115 1.00 8.03 10 THR D CA 1
ATOM 3968 C C . THR D 1 13 ? 59.137 -2.833 281.751 1.00 8.26 10 THR D C 1
ATOM 3969 O O . THR D 1 13 ? 59.869 -2.083 281.109 1.00 9.60 10 THR D O 1
ATOM 3973 N N . THR D 1 14 ? 59.543 -4.020 282.188 1.00 8.30 11 THR D N 1
ATOM 3974 C CA . THR D 1 14 ? 60.887 -4.520 281.924 1.00 8.90 11 THR D CA 1
ATOM 3975 C C . THR D 1 14 ? 61.236 -4.634 280.459 1.00 9.19 11 THR D C 1
ATOM 3976 O O . THR D 1 14 ? 62.303 -4.180 280.026 1.00 8.80 11 THR D O 1
ATOM 3980 N N . GLN D 1 15 ? 60.336 -5.231 279.685 1.00 7.77 12 GLN D N 1
ATOM 3981 C CA . GLN D 1 15 ? 60.566 -5.410 278.292 1.00 8.06 12 GLN D CA 1
ATOM 3982 C C . GLN D 1 15 ? 60.589 -4.047 277.596 1.00 8.39 12 GLN D C 1
ATOM 3983 O O . GLN D 1 15 ? 61.370 -3.830 276.690 1.00 8.26 12 GLN D O 1
ATOM 3989 N N . SER D 1 16 ? 59.740 -3.117 278.034 1.00 7.42 13 SER D N 1
ATOM 3990 C CA . SER D 1 16 ? 59.676 -1.783 277.433 1.00 7.05 13 SER D CA 1
ATOM 3991 C C . SER D 1 16 ? 60.968 -0.999 277.725 1.00 7.62 13 SER D C 1
ATOM 3992 O O . SER D 1 16 ? 61.463 -0.248 276.840 1.00 7.89 13 SER D O 1
ATOM 3995 N N . GLN D 1 17 ? 61.530 -1.165 278.938 1.00 7.73 14 GLN D N 1
ATOM 3996 C CA A GLN D 1 17 ? 62.756 -0.471 279.273 0.50 7.90 14 GLN D CA 1
ATOM 3997 C CA B GLN D 1 17 ? 62.753 -0.464 279.266 0.50 7.18 14 GLN D CA 1
ATOM 3998 C C . GLN D 1 17 ? 63.924 -1.000 278.444 1.00 6.90 14 GLN D C 1
ATOM 3999 O O . GLN D 1 17 ? 64.759 -0.244 278.023 1.00 6.78 14 GLN D O 1
ATOM 4010 N N . LYS D 1 18 ? 63.965 -2.298 278.204 1.00 6.88 15 LYS D N 1
ATOM 4011 C CA A LYS D 1 18 ? 65.004 -2.871 277.345 0.50 7.40 15 LYS D CA 1
ATOM 4012 C CA B LYS D 1 18 ? 64.998 -2.868 277.350 0.50 7.56 15 LYS D CA 1
ATOM 4013 C C . LYS D 1 18 ? 64.905 -2.311 275.935 1.00 7.48 15 LYS D C 1
ATOM 4014 O O . LYS D 1 18 ? 65.915 -1.956 275.331 1.00 7.29 15 LYS D O 1
ATOM 4025 N N . LEU D 1 19 ? 63.680 -2.259 275.405 1.00 5.97 16 LEU D N 1
ATOM 4026 C CA . LEU D 1 19 ? 63.452 -1.630 274.108 1.00 6.35 16 LEU D CA 1
ATOM 4027 C C . LEU D 1 19 ? 63.823 -0.146 274.081 1.00 6.73 16 LEU D C 1
ATOM 4028 O O . LEU D 1 19 ? 64.470 0.303 273.148 1.00 5.73 16 LEU D O 1
ATOM 4033 N N . ALA D 1 20 ? 63.449 0.593 275.119 1.00 7.68 17 ALA D N 1
ATOM 4034 C CA . ALA D 1 20 ? 63.837 2.001 275.267 1.00 7.27 17 ALA D CA 1
ATOM 4035 C C . ALA D 1 20 ? 65.339 2.195 275.287 1.00 8.17 17 ALA D C 1
ATOM 4036 O O . ALA D 1 20 ? 65.856 3.129 274.644 1.00 6.80 17 ALA D O 1
ATOM 4038 N N . ASN D 1 21 ? 66.063 1.297 275.951 1.00 7.94 18 ASN D N 1
ATOM 4039 C CA A ASN D 1 21 ? 67.502 1.403 275.949 0.50 8.77 18 ASN D CA 1
ATOM 4040 C CA B ASN D 1 21 ? 67.519 1.339 275.970 0.50 8.01 18 ASN D CA 1
ATOM 4041 C C . ASN D 1 21 ? 68.074 1.236 274.547 1.00 8.14 18 ASN D C 1
ATOM 4042 O O . ASN D 1 21 ? 68.992 1.992 274.146 1.00 9.12 18 ASN D O 1
ATOM 4051 N N . ALA D 1 22 ? 67.539 0.297 273.782 1.00 8.31 19 ALA D N 1
ATOM 4052 C CA . ALA D 1 22 ? 68.036 0.065 272.421 1.00 8.00 19 ALA D CA 1
ATOM 4053 C C . ALA D 1 22 ? 67.662 1.259 271.508 1.00 6.88 19 ALA D C 1
ATOM 4054 O O . ALA D 1 22 ? 68.470 1.707 270.675 1.00 7.27 19 ALA D O 1
ATOM 4056 N N . LEU D 1 23 ? 66.467 1.791 271.690 1.00 6.38 20 LEU D N 1
ATOM 4057 C CA . LEU D 1 23 ? 66.032 2.962 270.951 1.00 6.40 20 LEU D CA 1
ATOM 4058 C C . LEU D 1 23 ? 66.890 4.186 271.302 1.00 7.01 20 LEU D C 1
ATOM 4059 O O . LEU D 1 23 ? 67.138 5.013 270.412 1.00 7.07 20 LEU D O 1
ATOM 4064 N N . ASN D 1 24 ? 67.338 4.323 272.552 1.00 6.45 21 ASN D N 1
ATOM 4065 C CA . ASN D 1 24 ? 68.213 5.427 272.924 1.00 5.78 21 ASN D CA 1
ATOM 4066 C C . ASN D 1 24 ? 69.567 5.302 272.247 1.00 6.75 21 ASN D C 1
ATOM 4067 O O . ASN D 1 24 ? 70.122 6.288 271.787 1.00 6.71 21 ASN D O 1
ATOM 4072 N N . ASN D 1 25 ? 70.088 4.091 272.142 1.00 7.19 22 ASN D N 1
ATOM 4073 C CA . ASN D 1 25 ? 71.356 3.903 271.407 1.00 7.65 22 ASN D CA 1
ATOM 4074 C C . ASN D 1 25 ? 71.182 4.256 269.911 1.00 7.85 22 ASN D C 1
ATOM 4075 O O . ASN D 1 25 ? 72.082 4.781 269.242 1.00 8.52 22 ASN D O 1
ATOM 4080 N N . LEU D 1 26 ? 70.029 3.893 269.367 1.00 7.30 23 LEU D N 1
ATOM 4081 C CA . LEU D 1 26 ? 69.669 4.290 267.993 1.00 6.67 23 LEU D CA 1
ATOM 4082 C C . LEU D 1 26 ? 69.624 5.818 267.858 1.00 6.65 23 LEU D C 1
ATOM 4083 O O . LEU D 1 26 ? 70.153 6.385 266.891 1.00 7.44 23 LEU D O 1
ATOM 4088 N N . LEU D 1 27 ? 68.937 6.471 268.792 1.00 6.68 24 LEU D N 1
ATOM 4089 C CA . LEU D 1 27 ? 68.833 7.943 268.809 1.00 6.15 24 LEU D CA 1
ATOM 4090 C C . LEU D 1 27 ? 70.214 8.601 268.830 1.00 6.47 24 LEU D C 1
ATOM 4091 O O . LEU D 1 27 ? 70.443 9.579 268.112 1.00 4.91 24 LEU D O 1
ATOM 4096 N N . ALA D 1 28 ? 71.125 8.044 269.636 1.00 6.33 25 ALA D N 1
ATOM 4097 C CA . ALA D 1 28 ? 72.519 8.565 269.721 1.00 5.70 25 ALA D CA 1
ATOM 4098 C C . ALA D 1 28 ? 73.155 8.504 268.348 1.00 7.35 25 ALA D C 1
ATOM 4099 O O . ALA D 1 28 ? 73.782 9.471 267.906 1.00 5.73 25 ALA D O 1
ATOM 4101 N N . ASN D 1 29 ? 72.989 7.372 267.661 1.00 5.93 26 ASN D N 1
ATOM 4102 C CA . ASN D 1 29 ? 73.554 7.226 266.310 1.00 7.24 26 ASN D CA 1
ATOM 4103 C C . ASN D 1 29 ? 72.916 8.231 265.349 1.00 7.52 26 ASN D C 1
ATOM 4104 O O . ASN D 1 29 ? 73.605 8.855 264.567 1.00 6.52 26 ASN D O 1
ATOM 4109 N N . TYR D 1 30 ? 71.578 8.356 265.364 1.00 5.77 27 TYR D N 1
ATOM 4110 C CA . TYR D 1 30 ? 70.909 9.349 264.515 1.00 6.45 27 TYR D CA 1
ATOM 4111 C C . TYR D 1 30 ? 71.478 10.737 264.727 1.00 5.87 27 TYR D C 1
ATOM 4112 O O . TYR D 1 30 ? 71.644 11.473 263.784 1.00 7.11 27 TYR D O 1
ATOM 4121 N N . GLN D 1 31 ? 71.683 11.127 265.977 1.00 5.87 28 GLN D N 1
ATOM 4122 C CA . GLN D 1 31 ? 72.092 12.488 266.287 1.00 5.24 28 GLN D CA 1
ATOM 4123 C C . GLN D 1 31 ? 73.495 12.809 265.765 1.00 5.86 28 GLN D C 1
ATOM 4124 O O . GLN D 1 31 ? 73.727 13.854 265.184 1.00 6.77 28 GLN D O 1
ATOM 4130 N N . VAL D 1 32 ? 74.441 11.893 265.930 1.00 5.95 29 VAL D N 1
ATOM 4131 C CA . VAL D 1 32 ? 75.778 12.107 265.373 1.00 6.23 29 VAL D CA 1
ATOM 4132 C C . VAL D 1 32 ? 75.717 12.098 263.854 1.00 6.13 29 VAL D C 1
ATOM 4133 O O . VAL D 1 32 ? 76.378 12.924 263.175 1.00 6.74 29 VAL D O 1
ATOM 4137 N N . PHE D 1 33 ? 74.905 11.191 263.314 1.00 7.56 30 PHE D N 1
ATOM 4138 C CA . PHE D 1 33 ? 74.756 11.103 261.868 1.00 7.08 30 PHE D CA 1
ATOM 4139 C C . PHE D 1 33 ? 74.168 12.384 261.282 1.00 7.48 30 PHE D C 1
ATOM 4140 O O . PHE D 1 33 ? 74.661 12.893 260.255 1.00 7.58 30 PHE D O 1
ATOM 4148 N N . TYR D 1 34 ? 73.128 12.905 261.917 1.00 6.48 31 TYR D N 1
ATOM 4149 C CA . TYR D 1 34 ? 72.521 14.161 261.547 1.00 7.01 31 TYR D CA 1
ATOM 4150 C C . TYR D 1 34 ? 73.563 15.294 261.531 1.00 6.58 31 TYR D C 1
ATOM 4151 O O . TYR D 1 34 ? 73.600 16.120 260.614 1.00 6.22 31 TYR D O 1
ATOM 4168 N N . ASN D 1 36 ? 76.840 15.060 261.295 1.00 7.30 33 ASN D N 1
ATOM 4169 C CA . ASN D 1 36 ? 77.726 14.803 260.158 1.00 5.89 33 ASN D CA 1
ATOM 4170 C C . ASN D 1 36 ? 77.105 15.287 258.836 1.00 7.03 33 ASN D C 1
ATOM 4171 O O . ASN D 1 36 ? 77.777 15.899 257.998 1.00 7.39 33 ASN D O 1
ATOM 4176 N N . THR D 1 37 ? 75.822 14.982 258.636 1.00 6.73 34 THR D N 1
ATOM 4177 C CA . THR D 1 37 ? 75.152 15.332 257.400 1.00 6.05 34 THR D CA 1
ATOM 4178 C C . THR D 1 37 ? 74.980 16.842 257.263 1.00 7.30 34 THR D C 1
ATOM 4179 O O . THR D 1 37 ? 75.059 17.361 256.150 1.00 7.40 34 THR D O 1
ATOM 4183 N N . ARG D 1 38 ? 74.741 17.544 258.374 1.00 8.02 35 ARG D N 1
ATOM 4184 C CA . ARG D 1 38 ? 74.735 18.996 258.375 1.00 8.49 35 ARG D CA 1
ATOM 4185 C C . ARG D 1 38 ? 76.059 19.544 257.913 1.00 9.15 35 ARG D C 1
ATOM 4186 O O . ARG D 1 38 ? 76.122 20.490 257.117 1.00 8.95 35 ARG D O 1
ATOM 4194 N N . GLY D 1 39 ? 77.130 18.969 258.423 1.00 7.69 36 GLY D N 1
ATOM 4195 C CA . GLY D 1 39 ? 78.457 19.266 257.961 1.00 7.58 36 GLY D CA 1
ATOM 4196 C C . GLY D 1 39 ? 78.672 19.015 256.460 1.00 8.11 36 GLY D C 1
ATOM 4197 O O . GLY D 1 39 ? 79.281 19.808 255.756 1.00 8.71 36 GLY D O 1
ATOM 4198 N N . TYR D 1 40 ? 78.201 17.885 255.963 1.00 7.87 37 TYR D N 1
ATOM 4199 C CA . TYR D 1 40 ? 78.309 17.610 254.534 1.00 7.93 37 TYR D CA 1
ATOM 4200 C C . TYR D 1 40 ? 77.630 18.728 253.735 1.00 7.58 37 TYR D C 1
ATOM 4201 O O . TYR D 1 40 ? 78.129 19.164 252.670 1.00 10.03 37 TYR D O 1
ATOM 4210 N N . HIS D 1 41 ? 76.465 19.195 254.200 1.00 8.71 38 HIS D N 1
ATOM 4211 C CA . HIS D 1 41 ? 75.670 20.274 253.556 1.00 8.56 38 HIS D CA 1
ATOM 4212 C C . HIS D 1 41 ? 76.469 21.564 253.525 1.00 8.92 38 HIS D C 1
ATOM 4213 O O . HIS D 1 41 ? 76.545 22.236 252.508 1.00 8.44 38 HIS D O 1
ATOM 4220 N N . TRP D 1 42 ? 77.021 21.921 254.669 1.00 8.15 39 TRP D N 1
ATOM 4221 C CA . TRP D 1 42 ? 77.723 23.181 254.803 1.00 8.66 39 TRP D CA 1
ATOM 4222 C C . TRP D 1 42 ? 79.030 23.191 254.011 1.00 8.66 39 TRP D C 1
ATOM 4223 O O . TRP D 1 42 ? 79.379 24.210 253.390 1.00 8.78 39 TRP D O 1
ATOM 4234 N N . ASN D 1 43 ? 79.735 22.064 254.009 1.00 8.32 40 ASN D N 1
ATOM 4235 C CA . ASN D 1 43 ? 81.133 22.036 253.547 1.00 8.96 40 ASN D CA 1
ATOM 4236 C C . ASN D 1 43 ? 81.397 21.571 252.096 1.00 8.22 40 ASN D C 1
ATOM 4237 O O . ASN D 1 43 ? 82.512 21.587 251.632 1.00 8.31 40 ASN D O 1
ATOM 4242 N N . ILE D 1 44 ? 80.361 21.116 251.415 1.00 7.24 41 ILE D N 1
ATOM 4243 C CA . ILE D 1 44 ? 80.523 20.691 250.022 1.00 6.58 41 ILE D CA 1
ATOM 4244 C C . ILE D 1 44 ? 81.105 21.827 249.177 1.00 7.02 41 ILE D C 1
ATOM 4245 O O . ILE D 1 44 ? 80.743 22.983 249.344 1.00 6.17 41 ILE D O 1
ATOM 4250 N N . GLN D 1 45 ? 82.019 21.455 248.273 1.00 7.04 42 GLN D N 1
ATOM 4251 C CA . GLN D 1 45 ? 82.538 22.369 247.289 1.00 7.44 42 GLN D CA 1
ATOM 4252 C C . GLN D 1 45 ? 82.752 21.671 245.966 1.00 7.49 42 GLN D C 1
ATOM 4253 O O . GLN D 1 45 ? 82.664 20.429 245.897 1.00 7.69 42 GLN D O 1
ATOM 4259 N N . GLY D 1 46 ? 82.954 22.481 244.936 1.00 7.01 43 GLY D N 1
ATOM 4260 C CA . GLY D 1 46 ? 83.100 22.014 243.560 1.00 8.04 43 GLY D CA 1
ATOM 4261 C C . GLY D 1 46 ? 81.772 21.949 242.840 1.00 8.30 43 GLY D C 1
ATOM 4262 O O . GLY D 1 46 ? 80.759 22.409 243.338 1.00 9.09 43 GLY D O 1
ATOM 4263 N N . LYS D 1 47 ? 81.762 21.344 241.657 1.00 8.17 44 LYS D N 1
ATOM 4264 C CA . LYS D 1 47 ? 80.616 21.486 240.765 1.00 9.35 44 LYS D CA 1
ATOM 4265 C C . LYS D 1 47 ? 79.367 20.756 241.231 1.00 9.77 44 LYS D C 1
ATOM 4266 O O . LYS D 1 47 ? 78.282 20.996 240.686 1.00 11.33 44 LYS D O 1
ATOM 4272 N N . GLU D 1 48 ? 79.513 19.909 242.254 1.00 9.65 45 GLU D N 1
ATOM 4273 C CA A GLU D 1 48 ? 78.346 19.260 242.862 0.50 10.22 45 GLU D CA 1
ATOM 4274 C CA B GLU D 1 48 ? 78.402 19.235 242.930 0.50 9.73 45 GLU D CA 1
ATOM 4275 C C . GLU D 1 48 ? 77.673 20.152 243.898 1.00 9.73 45 GLU D C 1
ATOM 4276 O O . GLU D 1 48 ? 76.686 19.764 244.502 1.00 9.31 45 GLU D O 1
ATOM 4287 N N . PHE D 1 49 ? 78.161 21.382 244.077 1.00 9.06 46 PHE D N 1
ATOM 4288 C CA . PHE D 1 49 ? 77.701 22.192 245.168 1.00 8.50 46 PHE D CA 1
ATOM 4289 C C . PHE D 1 49 ? 76.190 22.391 245.233 1.00 9.43 46 PHE D C 1
ATOM 4290 O O . PHE D 1 49 ? 75.605 22.152 246.275 1.00 10.01 46 PHE D O 1
ATOM 4298 N N . PHE D 1 50 ? 75.573 22.883 244.181 1.00 8.79 47 PHE D N 1
ATOM 4299 C CA . PHE D 1 50 ? 74.128 23.135 244.273 1.00 10.22 47 PHE D CA 1
ATOM 4300 C C . PHE D 1 50 ? 73.326 21.878 244.442 1.00 9.87 47 PHE D C 1
ATOM 4301 O O . PHE D 1 50 ? 72.425 21.824 245.306 1.00 10.15 47 PHE D O 1
ATOM 4309 N N . GLU D 1 51 ? 73.676 20.844 243.687 1.00 9.08 48 GLU D N 1
ATOM 4310 C CA . GLU D 1 51 ? 72.904 19.614 243.731 1.00 8.98 48 GLU D CA 1
ATOM 4311 C C . GLU D 1 51 ? 72.981 18.931 245.110 1.00 7.67 48 GLU D C 1
ATOM 4312 O O . GLU D 1 51 ? 71.972 18.493 245.673 1.00 7.43 48 GLU D O 1
ATOM 4318 N N . LEU D 1 52 ? 74.201 18.813 245.616 1.00 8.44 49 LEU D N 1
ATOM 4319 C CA . LEU D 1 52 ? 74.420 18.166 246.917 1.00 6.67 49 LEU D CA 1
ATOM 4320 C C . LEU D 1 52 ? 74.132 19.044 248.123 1.00 7.84 49 LEU D C 1
ATOM 4321 O O . LEU D 1 52 ? 73.758 18.506 249.140 1.00 7.91 49 LEU D O 1
ATOM 4326 N N . HIS D 1 53 ? 74.265 20.373 248.023 1.00 8.11 50 HIS D N 1
ATOM 4327 C CA . HIS D 1 53 ? 73.854 21.265 249.126 1.00 9.65 50 HIS D CA 1
ATOM 4328 C C . HIS D 1 53 ? 72.358 21.022 249.333 1.00 10.12 50 HIS D C 1
ATOM 4329 O O . HIS D 1 53 ? 71.906 20.799 250.455 1.00 10.87 50 HIS D O 1
ATOM 4336 N N . ALA D 1 54 ? 71.599 20.930 248.245 1.00 9.02 51 ALA D N 1
ATOM 4337 C CA . ALA D 1 54 ? 70.186 20.597 248.315 1.00 9.33 51 ALA D CA 1
ATOM 4338 C C . ALA D 1 54 ? 69.881 19.160 248.802 1.00 8.97 51 ALA D C 1
ATOM 4339 O O . ALA D 1 54 ? 69.020 18.975 249.678 1.00 9.75 51 ALA D O 1
ATOM 4341 N N . LYS D 1 55 ? 70.575 18.168 248.250 1.00 8.80 52 LYS D N 1
ATOM 4342 C CA . LYS D 1 55 ? 70.314 16.773 248.571 1.00 7.69 52 LYS D CA 1
ATOM 4343 C C . LYS D 1 55 ? 70.635 16.467 250.050 1.00 7.36 52 LYS D C 1
ATOM 4344 O O . LYS D 1 55 ? 69.866 15.821 250.782 1.00 7.81 52 LYS D O 1
ATOM 4350 N N . PHE D 1 56 ? 71.765 16.966 250.507 1.00 7.09 53 PHE D N 1
ATOM 4351 C CA . PHE D 1 56 ? 72.106 16.832 251.944 1.00 6.71 53 PHE D CA 1
ATOM 4352 C C . PHE D 1 56 ? 71.107 17.518 252.882 1.00 7.22 53 PHE D C 1
ATOM 4353 O O . PHE D 1 56 ? 70.786 16.958 253.938 1.00 7.84 53 PHE D O 1
ATOM 4361 N N . GLU D 1 57 ? 70.558 18.668 252.495 1.00 7.22 54 GLU D N 1
ATOM 4362 C CA . GLU D 1 57 ? 69.481 19.298 253.257 1.00 6.46 54 GLU D CA 1
ATOM 4363 C C . GLU D 1 57 ? 68.222 18.437 253.325 1.00 7.27 54 GLU D C 1
ATOM 4364 O O . GLU D 1 57 ? 67.641 18.243 254.419 1.00 8.96 54 GLU D O 1
ATOM 4370 N N . GLU D 1 58 ? 67.817 17.880 252.182 1.00 6.75 55 GLU D N 1
ATOM 4371 C CA . GLU D 1 58 ? 66.710 16.910 252.165 1.00 6.72 55 GLU D CA 1
ATOM 4372 C C . GLU D 1 58 ? 66.946 15.757 253.157 1.00 7.12 55 GLU D C 1
ATOM 4373 O O . GLU D 1 58 ? 66.053 15.409 253.922 1.00 7.21 55 GLU D O 1
ATOM 4379 N N . ILE D 1 59 ? 68.151 15.214 253.137 1.00 6.68 56 ILE D N 1
ATOM 4380 C CA . ILE D 1 59 ? 68.498 14.047 253.937 1.00 7.19 56 ILE D CA 1
ATOM 4381 C C . ILE D 1 59 ? 68.487 14.420 255.426 1.00 7.78 56 ILE D C 1
ATOM 4382 O O . ILE D 1 59 ? 67.839 13.718 256.240 1.00 8.36 56 ILE D O 1
ATOM 4387 N N . TYR D 1 60 ? 69.131 15.519 255.809 1.00 7.76 57 TYR D N 1
ATOM 4388 C CA . TYR D 1 60 ? 69.173 15.824 257.254 1.00 7.28 57 TYR D CA 1
ATOM 4389 C C . TYR D 1 60 ? 67.779 16.264 257.769 1.00 8.20 57 TYR D C 1
ATOM 4390 O O . TYR D 1 60 ? 67.478 16.056 258.926 1.00 8.79 57 TYR D O 1
ATOM 4399 N N . THR D 1 61 ? 66.963 16.868 256.910 1.00 8.64 58 THR D N 1
ATOM 4400 C CA . THR D 1 61 ? 65.625 17.279 257.249 1.00 9.43 58 THR D CA 1
ATOM 4401 C C . THR D 1 61 ? 64.801 16.026 257.595 1.00 9.45 58 THR D C 1
ATOM 4402 O O . THR D 1 61 ? 64.068 16.005 258.597 1.00 10.51 58 THR D O 1
ATOM 4406 N N . ASP D 1 62 ? 64.956 14.984 256.794 1.00 10.31 59 ASP D N 1
ATOM 4407 C CA . ASP D 1 62 ? 64.271 13.722 257.066 1.00 10.39 59 ASP D CA 1
ATOM 4408 C C . ASP D 1 62 ? 64.800 13.071 258.351 1.00 10.31 59 ASP D C 1
ATOM 4409 O O . ASP D 1 62 ? 64.014 12.491 259.130 1.00 12.85 59 ASP D O 1
ATOM 4414 N N . LEU D 1 63 ? 66.118 13.132 258.599 1.00 10.15 60 LEU D N 1
ATOM 4415 C CA . LEU D 1 63 ? 66.673 12.576 259.829 1.00 9.28 60 LEU D CA 1
ATOM 4416 C C . LEU D 1 63 ? 66.123 13.266 261.067 1.00 9.80 60 LEU D C 1
ATOM 4417 O O . LEU D 1 63 ? 65.835 12.638 262.091 1.00 10.32 60 LEU D O 1
ATOM 4422 N N . GLN D 1 64 ? 65.939 14.570 260.950 1.00 8.20 61 GLN D N 1
ATOM 4423 C CA . GLN D 1 64 ? 65.468 15.367 262.053 1.00 10.43 61 GLN D CA 1
ATOM 4424 C C . GLN D 1 64 ? 64.064 14.925 262.461 1.00 9.65 61 GLN D C 1
ATOM 4425 O O . GLN D 1 64 ? 63.782 14.848 263.674 1.00 10.36 61 GLN D O 1
ATOM 4431 N N . LEU D 1 65 ? 63.222 14.662 261.462 1.00 8.77 62 LEU D N 1
ATOM 4432 C CA . LEU D 1 65 ? 61.853 14.196 261.692 1.00 9.04 62 LEU D CA 1
ATOM 4433 C C . LEU D 1 65 ? 61.907 12.839 262.431 1.00 9.41 62 LEU D C 1
ATOM 4434 O O . LEU D 1 65 ? 61.156 12.642 263.375 1.00 10.09 62 LEU D O 1
ATOM 4439 N N . LYS D 1 66 ? 62.796 11.936 262.013 1.00 7.04 63 LYS D N 1
ATOM 4440 C CA . LYS D 1 66 ? 62.965 10.620 262.693 1.00 5.80 63 LYS D CA 1
ATOM 4441 C C . LYS D 1 66 ? 63.496 10.748 264.116 1.00 6.27 63 LYS D C 1
ATOM 4442 O O . LYS D 1 66 ? 63.083 9.980 265.005 1.00 6.76 63 LYS D O 1
ATOM 4448 N N . ILE D 1 67 ? 64.371 11.712 264.368 1.00 5.10 64 ILE D N 1
ATOM 4449 C CA . ILE D 1 67 ? 64.904 11.955 265.697 1.00 5.23 64 ILE D CA 1
ATOM 4450 C C . ILE D 1 67 ? 63.725 12.352 266.652 1.00 6.28 64 ILE D C 1
ATOM 4451 O O . ILE D 1 67 ? 63.641 11.852 267.766 1.00 6.96 64 ILE D O 1
ATOM 4456 N N A ASP D 1 68 ? 62.852 13.217 266.138 0.50 6.52 65 ASP D N 1
ATOM 4457 N N B ASP D 1 68 ? 62.834 13.205 266.206 0.50 6.44 65 ASP D N 1
ATOM 4458 C CA A ASP D 1 68 ? 61.649 13.705 266.846 0.50 6.48 65 ASP D CA 1
ATOM 4459 C CA B ASP D 1 68 ? 61.754 13.617 267.097 0.50 6.34 65 ASP D CA 1
ATOM 4460 C C A ASP D 1 68 ? 60.818 12.483 267.259 0.50 6.03 65 ASP D C 1
ATOM 4461 C C B ASP D 1 68 ? 60.792 12.442 267.313 0.50 5.92 65 ASP D C 1
ATOM 4462 O O A ASP D 1 68 ? 60.491 12.277 268.443 0.50 5.77 65 ASP D O 1
ATOM 4463 O O B ASP D 1 68 ? 60.330 12.232 268.439 0.50 5.70 65 ASP D O 1
ATOM 4472 N N . GLU D 1 69 ? 60.516 11.658 266.271 1.00 5.39 66 GLU D N 1
ATOM 4473 C CA A GLU D 1 69 ? 59.649 10.472 266.483 0.50 5.42 66 GLU D CA 1
ATOM 4474 C CA B GLU D 1 69 ? 59.610 10.496 266.445 0.50 5.05 66 GLU D CA 1
ATOM 4475 C C . GLU D 1 69 ? 60.275 9.439 267.366 1.00 5.95 66 GLU D C 1
ATOM 4476 O O . GLU D 1 69 ? 59.597 8.768 268.157 1.00 5.16 66 GLU D O 1
ATOM 4487 N N . LEU D 1 70 ? 61.588 9.259 267.247 1.00 6.54 67 LEU D N 1
ATOM 4488 C CA . LEU D 1 70 ? 62.256 8.307 268.110 1.00 7.74 67 LEU D CA 1
ATOM 4489 C C . LEU D 1 70 ? 62.216 8.733 269.534 1.00 7.91 67 LEU D C 1
ATOM 4490 O O . LEU D 1 70 ? 61.918 7.926 270.401 1.00 8.20 67 LEU D O 1
ATOM 4495 N N . ALA D 1 71 ? 62.525 10.009 269.810 1.00 8.62 68 ALA D N 1
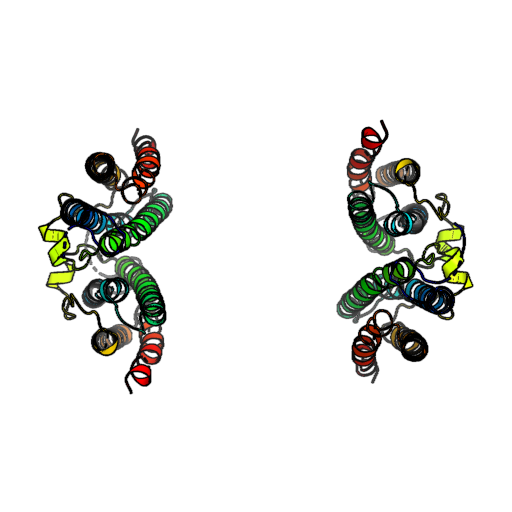ATOM 4496 C CA . ALA D 1 71 ? 62.502 10.494 271.167 1.00 8.83 68 ALA D CA 1
ATOM 4497 C C . ALA D 1 71 ? 61.110 10.323 271.774 1.00 8.43 68 ALA D C 1
ATOM 4498 O O . ALA D 1 71 ? 60.982 9.947 272.921 1.00 8.43 68 ALA D O 1
ATOM 4500 N N . GLU D 1 72 ? 60.111 10.648 270.997 1.00 7.41 69 GLU D N 1
ATOM 4501 C CA . GLU D 1 72 ? 58.710 10.474 271.443 1.00 9.56 69 GLU D CA 1
ATOM 4502 C C . GLU D 1 72 ? 58.296 9.037 271.633 1.00 7.98 69 GLU D C 1
ATOM 4503 O O . GLU D 1 72 ? 57.509 8.778 272.548 1.00 5.91 69 GLU D O 1
ATOM 4509 N N . ARG D 1 73 ? 58.836 8.108 270.840 1.00 7.12 70 ARG D N 1
ATOM 4510 C CA . ARG D 1 73 ? 58.591 6.691 271.103 1.00 6.58 70 ARG D CA 1
ATOM 4511 C C . ARG D 1 73 ? 59.167 6.265 272.452 1.00 6.80 70 ARG D C 1
ATOM 4512 O O . ARG D 1 73 ? 58.503 5.543 273.189 1.00 6.68 70 ARG D O 1
ATOM 4520 N N . ILE D 1 74 ? 60.354 6.772 272.785 1.00 6.13 71 ILE D N 1
ATOM 4521 C CA . ILE D 1 74 ? 61.027 6.443 274.031 1.00 7.38 71 ILE D CA 1
ATOM 4522 C C . ILE D 1 74 ? 60.176 6.972 275.167 1.00 6.67 71 ILE D C 1
ATOM 4523 O O . ILE D 1 74 ? 59.893 6.260 276.131 1.00 8.19 71 ILE D O 1
ATOM 4528 N N . LEU D 1 75 ? 59.695 8.203 275.046 1.00 6.97 72 LEU D N 1
ATOM 4529 C CA . LEU D 1 75 ? 58.777 8.778 276.044 1.00 7.43 72 LEU D CA 1
ATOM 4530 C C . LEU D 1 75 ? 57.455 7.973 276.190 1.00 7.19 72 LEU D C 1
ATOM 4531 O O . LEU D 1 75 ? 56.916 7.831 277.281 1.00 8.06 72 LEU D O 1
ATOM 4536 N N . THR D 1 76 ? 56.933 7.490 275.065 1.00 5.60 73 THR D N 1
ATOM 4537 C CA . THR D 1 76 ? 55.723 6.702 274.994 1.00 5.86 73 THR D CA 1
ATOM 4538 C C . THR D 1 76 ? 55.857 5.369 275.760 1.00 5.85 73 THR D C 1
ATOM 4539 O O . THR D 1 76 ? 54.883 4.864 276.301 1.00 6.21 73 THR D O 1
ATOM 4543 N N . LEU D 1 77 ? 57.082 4.851 275.813 1.00 6.60 74 LEU D N 1
ATOM 4544 C CA . LEU D 1 77 ? 57.429 3.642 276.565 1.00 7.22 74 LEU D CA 1
ATOM 4545 C C . LEU D 1 77 ? 57.730 3.965 278.035 1.00 8.40 74 LEU D C 1
ATOM 4546 O O . LEU D 1 77 ? 58.123 3.075 278.799 1.00 10.56 74 LEU D O 1
ATOM 4551 N N . SER D 1 78 ? 57.482 5.212 278.433 1.00 9.01 75 SER D N 1
ATOM 4552 C CA . SER D 1 78 ? 57.729 5.695 279.807 1.00 9.35 75 SER D CA 1
ATOM 4553 C C . SER D 1 78 ? 59.215 5.665 280.166 1.00 9.75 75 SER D C 1
ATOM 4554 O O . SER D 1 78 ? 59.587 5.308 281.294 1.00 11.12 75 SER D O 1
ATOM 4557 N N . ALA D 1 79 ? 60.052 5.978 279.186 1.00 9.38 76 ALA D N 1
ATOM 4558 C CA . ALA D 1 79 ? 61.498 5.995 279.349 1.00 10.17 76 ALA D CA 1
ATOM 4559 C C . ALA D 1 79 ? 62.044 7.392 279.066 1.00 10.49 76 ALA D C 1
ATOM 4560 O O . ALA D 1 79 ? 61.343 8.256 278.580 1.00 10.39 76 ALA D O 1
ATOM 4562 N N . ARG D 1 80 ? 63.292 7.626 279.467 1.00 11.54 77 ARG D N 1
ATOM 4563 C CA . ARG D 1 80 ? 63.917 8.920 279.341 1.00 11.18 77 ARG D CA 1
ATOM 4564 C C . ARG D 1 80 ? 64.731 8.932 278.060 1.00 10.77 77 ARG D C 1
ATOM 4565 O O . ARG D 1 80 ? 65.687 8.187 277.969 1.00 12.87 77 ARG D O 1
ATOM 4573 N N . PRO D 1 81 ? 64.379 9.791 277.107 1.00 9.49 78 PRO D N 1
ATOM 4574 C CA . PRO D 1 81 ? 65.195 9.922 275.912 1.00 9.66 78 PRO D CA 1
ATOM 4575 C C . PRO D 1 81 ? 66.486 10.673 276.211 1.00 9.31 78 PRO D C 1
ATOM 4576 O O . PRO D 1 81 ? 66.456 11.711 276.862 1.00 9.38 78 PRO D O 1
ATOM 4588 N N . HIS D 1 83 ? 69.159 13.328 275.731 1.00 8.24 80 HIS D N 1
ATOM 4589 C CA . HIS D 1 83 ? 68.939 14.684 275.232 1.00 7.20 80 HIS D CA 1
ATOM 4590 C C . HIS D 1 83 ? 70.103 15.634 275.491 1.00 8.33 80 HIS D C 1
ATOM 4591 O O . HIS D 1 83 ? 69.944 16.803 275.802 1.00 8.37 80 HIS D O 1
ATOM 4598 N N . SER D 1 84 ? 71.323 15.118 275.335 1.00 8.20 81 SER D N 1
ATOM 4599 C CA . SER D 1 84 ? 72.514 15.966 275.451 1.00 7.27 81 SER D CA 1
ATOM 4600 C C . SER D 1 84 ? 73.557 15.440 274.493 1.00 7.85 81 SER D C 1
ATOM 4601 O O . SER D 1 84 ? 73.642 14.213 274.279 1.00 8.36 81 SER D O 1
ATOM 4604 N N . PHE D 1 85 ? 74.332 16.367 273.902 1.00 7.49 82 PHE D N 1
ATOM 4605 C CA . PHE D 1 85 ? 75.466 16.012 273.063 1.00 8.40 82 PHE D CA 1
ATOM 4606 C C . PHE D 1 85 ? 76.410 15.063 273.800 1.00 8.80 82 PHE D C 1
ATOM 4607 O O . PHE D 1 85 ? 76.897 14.097 273.232 1.00 8.73 82 PHE D O 1
ATOM 4615 N N . SER D 1 86 ? 76.697 15.335 275.069 1.00 9.00 83 SER D N 1
ATOM 4616 C CA . SER D 1 86 ? 77.663 14.485 275.755 1.00 9.12 83 SER D CA 1
ATOM 4617 C C . SER D 1 86 ? 77.138 13.063 275.910 1.00 8.99 83 SER D C 1
ATOM 4618 O O . SER D 1 86 ? 77.894 12.097 275.762 1.00 9.14 83 SER D O 1
ATOM 4621 N N . GLY D 1 87 ? 75.858 12.944 276.174 1.00 9.14 84 GLY D N 1
ATOM 4622 C CA . GLY D 1 87 ? 75.230 11.614 276.219 1.00 9.23 84 GLY D CA 1
ATOM 4623 C C . GLY D 1 87 ? 75.292 10.901 274.889 1.00 9.23 84 GLY D C 1
ATOM 4624 O O . GLY D 1 87 ? 75.674 9.739 274.817 1.00 8.84 84 GLY D O 1
ATOM 4625 N N . TYR D 1 88 ? 74.999 11.616 273.808 1.00 8.06 85 TYR D N 1
ATOM 4626 C CA . TYR D 1 88 ? 75.014 10.975 272.491 1.00 8.53 85 TYR D CA 1
ATOM 4627 C C . TYR D 1 88 ? 76.409 10.505 272.116 1.00 7.61 85 TYR D C 1
ATOM 4628 O O . TYR D 1 88 ? 76.585 9.433 271.559 1.00 7.38 85 TYR D O 1
ATOM 4637 N N . LEU D 1 89 ? 77.416 11.309 272.423 1.00 8.07 86 LEU D N 1
ATOM 4638 C CA . LEU D 1 89 ? 78.792 10.982 272.055 1.00 8.61 86 LEU D CA 1
ATOM 4639 C C . LEU D 1 89 ? 79.228 9.773 272.849 1.00 8.72 86 LEU D C 1
ATOM 4640 O O . LEU D 1 89 ? 80.038 8.987 272.394 1.00 9.41 86 LEU D O 1
ATOM 4645 N N . LYS D 1 90 ? 78.742 9.615 274.062 1.00 10.15 87 LYS D N 1
ATOM 4646 C CA . LYS D 1 90 ? 79.124 8.420 274.797 1.00 11.44 87 LYS D CA 1
ATOM 4647 C C . LYS D 1 90 ? 78.513 7.152 274.243 1.00 11.06 87 LYS D C 1
ATOM 4648 O O . LYS D 1 90 ? 79.143 6.081 274.274 1.00 11.07 87 LYS D O 1
ATOM 4654 N N . ALA D 1 91 ? 77.292 7.237 273.747 1.00 9.58 88 ALA D N 1
ATOM 4655 C CA . ALA D 1 91 ? 76.536 6.059 273.371 1.00 8.93 88 ALA D CA 1
ATOM 4656 C C . ALA D 1 91 ? 76.674 5.703 271.896 1.00 9.98 88 ALA D C 1
ATOM 4657 O O . ALA D 1 91 ? 76.400 4.562 271.534 1.00 10.87 88 ALA D O 1
ATOM 4659 N N . ALA D 1 92 ? 76.972 6.673 271.026 1.00 9.51 89 ALA D N 1
ATOM 4660 C CA . ALA D 1 92 ? 76.931 6.450 269.555 1.00 9.89 89 ALA D CA 1
ATOM 4661 C C . ALA D 1 92 ? 78.016 5.541 269.095 1.00 9.68 89 ALA D C 1
ATOM 4662 O O . ALA D 1 92 ? 79.149 5.607 269.641 1.00 10.97 89 ALA D O 1
ATOM 4664 N N . GLN D 1 93 ? 77.698 4.679 268.125 1.00 9.11 90 GLN D N 1
ATOM 4665 C CA . GLN D 1 93 ? 78.700 3.898 267.377 1.00 10.18 90 GLN D CA 1
ATOM 4666 C C . GLN D 1 93 ? 79.182 4.685 266.176 1.00 9.44 90 GLN D C 1
ATOM 4667 O O . GLN D 1 93 ? 80.362 4.629 265.801 1.00 8.66 90 GLN D O 1
ATOM 4673 N N . ILE D 1 94 ? 78.278 5.440 265.553 1.00 9.41 91 ILE D N 1
ATOM 4674 C CA . ILE D 1 94 ? 78.643 6.278 264.423 1.00 8.48 91 ILE D CA 1
ATOM 4675 C C . ILE D 1 94 ? 79.576 7.362 264.950 1.00 9.54 91 ILE D C 1
ATOM 4676 O O . ILE D 1 94 ? 79.272 8.021 265.986 1.00 10.13 91 ILE D O 1
ATOM 4681 N N . LYS D 1 95 ? 80.713 7.525 264.271 1.00 9.42 92 LYS D N 1
ATOM 4682 C CA . LYS D 1 95 ? 81.708 8.518 264.696 1.00 10.22 92 LYS D CA 1
ATOM 4683 C C . L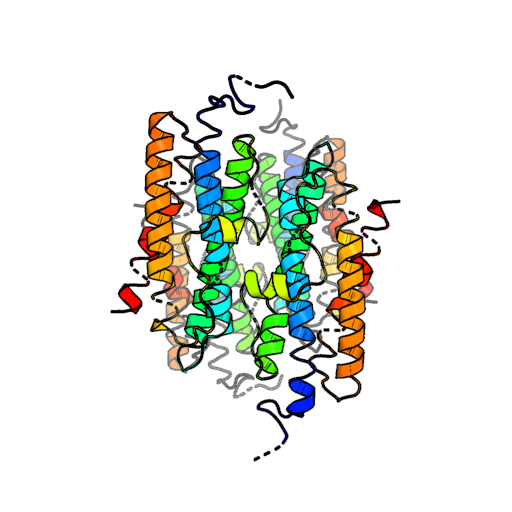YS D 1 95 ? 81.490 9.885 264.076 1.00 10.27 92 LYS D C 1
ATOM 4684 O O . LYS D 1 95 ? 80.926 10.002 263.010 1.00 10.08 92 LYS D O 1
ATOM 4690 N N . GLU D 1 96 ? 81.989 10.919 264.754 1.00 10.83 93 GLU D N 1
ATOM 4691 C CA . GLU D 1 96 ? 81.983 12.260 264.149 1.00 9.81 93 GLU D CA 1
ATOM 4692 C C . GLU D 1 96 ? 82.834 12.289 262.879 1.00 9.63 93 GLU D C 1
ATOM 4693 O O . GLU D 1 96 ? 83.940 11.713 262.837 1.00 10.97 93 GLU D O 1
ATOM 4699 N N . HIS D 1 97 ? 82.316 12.917 261.834 1.00 9.77 94 HIS D N 1
ATOM 4700 C CA . HIS D 1 97 ? 82.971 12.915 260.519 1.00 9.83 94 HIS D CA 1
ATOM 4701 C C . HIS D 1 97 ? 82.949 14.361 260.110 1.00 10.21 94 HIS D C 1
ATOM 4702 O O . HIS D 1 97 ? 81.920 14.919 259.818 1.00 11.35 94 HIS D O 1
ATOM 4709 N N . THR D 1 98 ? 84.109 14.990 260.197 1.00 9.00 95 THR D N 1
ATOM 4710 C CA . THR D 1 98 ? 84.254 16.399 259.948 1.00 8.79 95 THR D CA 1
ATOM 4711 C C . THR D 1 98 ? 85.134 16.654 258.718 1.00 8.59 95 THR D C 1
ATOM 4712 O O . THR D 1 98 ? 85.927 15.780 258.308 1.00 8.34 95 THR D O 1
ATOM 4716 N N . ASP D 1 99 ? 84.957 17.844 258.129 1.00 8.55 96 ASP D N 1
ATOM 4717 C CA . ASP D 1 99 ? 85.778 18.309 257.000 1.00 8.86 96 ASP D CA 1
ATOM 4718 C C . ASP D 1 99 ? 85.693 17.387 255.786 1.00 9.56 96 ASP D C 1
ATOM 4719 O O . ASP D 1 99 ? 86.693 17.138 255.078 1.00 10.91 96 ASP D O 1
ATOM 4724 N N . SER D 1 100 ? 84.487 16.883 255.569 1.00 9.63 97 SER D N 1
ATOM 4725 C CA . SER D 1 100 ? 84.122 16.184 254.334 1.00 9.98 97 SER D CA 1
ATOM 4726 C C . SER D 1 100 ? 83.597 17.225 253.346 1.00 9.90 97 SER D C 1
ATOM 4727 O O . SER D 1 100 ? 82.477 17.750 253.513 1.00 10.47 97 SER D O 1
ATOM 4730 N N . ILE D 1 101 ? 84.409 17.525 252.322 1.00 9.46 98 ILE D N 1
ATOM 4731 C CA . ILE D 1 101 ? 84.103 18.618 251.367 1.00 9.35 98 ILE D CA 1
ATOM 4732 C C . ILE D 1 101 ? 83.851 18.168 249.914 1.00 10.91 98 ILE D C 1
ATOM 4733 O O . ILE D 1 101 ? 83.674 19.008 248.989 1.00 11.03 98 ILE D O 1
ATOM 4738 N N . ASP D 1 102 ? 83.907 16.859 249.663 1.00 10.32 99 ASP D N 1
ATOM 4739 C CA . ASP D 1 102 ? 83.650 16.351 248.331 1.00 12.10 99 ASP D CA 1
ATOM 4740 C C . ASP D 1 102 ? 82.504 15.391 248.310 1.00 11.26 99 ASP D C 1
ATOM 4741 O O . ASP D 1 102 ? 82.224 14.707 249.302 1.00 10.39 99 ASP D O 1
ATOM 4746 N N . GLY D 1 103 ? 81.789 15.391 247.192 1.00 11.19 100 GLY D N 1
ATOM 4747 C CA . GLY D 1 103 ? 80.615 14.548 247.029 1.00 10.72 100 GLY D CA 1
ATOM 4748 C C . GLY D 1 103 ? 80.813 13.096 247.369 1.00 10.55 100 GLY D C 1
ATOM 4749 O O . GLY D 1 103 ? 80.048 12.530 248.168 1.00 10.71 100 GLY D O 1
ATOM 4750 N N . ARG D 1 104 ? 81.838 12.468 246.812 1.00 10.02 101 ARG D N 1
ATOM 4751 C CA . ARG D 1 104 ? 82.004 11.034 247.046 1.00 9.72 101 ARG D CA 1
ATOM 4752 C C . ARG D 1 104 ? 82.238 10.720 248.521 1.00 8.81 101 ARG D C 1
ATOM 4753 O O . ARG D 1 104 ? 81.622 9.811 249.070 1.00 8.78 101 ARG D O 1
ATOM 4761 N N . SER D 1 105 ? 83.081 11.503 249.208 1.00 8.49 102 SER D N 1
ATOM 4762 C CA A SER D 1 105 ? 83.367 11.258 250.624 0.50 9.24 102 SER D CA 1
ATOM 4763 C CA B SER D 1 105 ? 83.345 11.210 250.621 0.50 8.83 102 SER D CA 1
ATOM 4764 C C . SER D 1 105 ? 82.085 11.361 251.449 1.00 8.69 102 SER D C 1
ATOM 4765 O O . SER D 1 105 ? 81.812 10.521 252.329 1.00 9.72 102 SER D O 1
ATOM 4770 N N . SER D 1 106 ? 81.313 12.420 251.192 1.00 8.06 103 SER D N 1
ATOM 4771 C CA . SER D 1 106 ? 80.114 12.675 251.952 1.00 7.98 103 SER D CA 1
ATOM 4772 C C . SER D 1 106 ? 79.044 11.646 251.648 1.00 7.72 103 SER D C 1
ATOM 4773 O O . SER D 1 106 ? 78.392 11.085 252.532 1.00 7.83 103 SER D O 1
ATOM 4784 N N . GLN D 1 108 ? 79.510 8.618 250.477 1.00 8.82 105 GLN D N 1
ATOM 4785 C CA . GLN D 1 108 ? 79.901 7.313 251.059 1.00 9.19 105 GLN D CA 1
ATOM 4786 C C . GLN D 1 108 ? 79.701 7.314 252.574 1.00 9.29 105 GLN D C 1
ATOM 4787 O O . GLN D 1 108 ? 79.324 6.281 253.161 1.00 9.97 105 GLN D O 1
ATOM 4793 N N . GLY D 1 109 ? 79.912 8.455 253.215 1.00 9.02 106 GLY D N 1
ATOM 4794 C CA . GLY D 1 109 ? 79.618 8.583 254.626 1.00 9.07 106 GLY D CA 1
ATOM 4795 C C . GLY D 1 109 ? 78.167 8.319 254.940 1.00 8.49 106 GLY D C 1
ATOM 4796 O O . GLY D 1 109 ? 77.854 7.607 255.908 1.00 7.94 106 GLY D O 1
ATOM 4797 N N . LEU D 1 110 ? 77.270 8.814 254.081 1.00 8.75 107 LEU D N 1
ATOM 4798 C CA . LEU D 1 110 ? 75.843 8.527 254.248 1.00 6.85 107 LEU D CA 1
ATOM 4799 C C . LEU D 1 110 ? 75.542 7.027 254.061 1.00 8.21 107 LEU D C 1
ATOM 4800 O O . LEU D 1 110 ? 74.805 6.478 254.874 1.00 9.68 107 LEU D O 1
ATOM 4805 N N . VAL D 1 111 ? 76.114 6.371 253.042 1.00 8.15 108 VAL D N 1
ATOM 4806 C CA . VAL D 1 111 ? 75.866 4.960 252.858 1.00 8.83 108 VAL D CA 1
ATOM 4807 C C . VAL D 1 111 ? 76.333 4.219 254.124 1.00 8.66 108 VAL D C 1
ATOM 4808 O O . VAL D 1 111 ? 75.639 3.320 254.646 1.00 8.79 108 VAL D O 1
ATOM 4812 N N . ASP D 1 112 ? 77.520 4.586 254.611 1.00 8.60 109 ASP D N 1
ATOM 4813 C CA . ASP D 1 112 ? 78.061 3.838 255.746 1.00 8.24 109 ASP D CA 1
ATOM 4814 C C . ASP D 1 112 ? 77.196 4.035 256.995 1.00 7.95 109 ASP D C 1
ATOM 4815 O O . ASP D 1 112 ? 77.001 3.103 257.776 1.00 8.83 109 ASP D O 1
ATOM 4820 N N . GLY D 1 113 ? 76.703 5.252 257.207 1.00 7.03 110 GLY D N 1
ATOM 4821 C CA . GLY D 1 113 ? 75.863 5.568 258.372 1.00 7.61 110 GLY D CA 1
ATOM 4822 C C . GLY D 1 113 ? 74.522 4.863 258.309 1.00 7.99 110 GLY D C 1
ATOM 4823 O O . GLY D 1 113 ? 74.094 4.245 259.285 1.00 7.60 110 GLY D O 1
ATOM 4824 N N . PHE D 1 114 ? 73.851 4.946 257.151 1.00 8.60 111 PHE D N 1
ATOM 4825 C CA . PHE D 1 114 ? 72.584 4.287 256.964 1.00 8.07 111 PHE D CA 1
ATOM 4826 C C . PHE D 1 114 ? 72.724 2.782 257.113 1.00 8.68 111 PHE D C 1
ATOM 4827 O O . PHE D 1 114 ? 71.791 2.127 257.565 1.00 9.24 111 PHE D O 1
ATOM 4835 N N . SER D 1 115 ? 73.857 2.217 256.713 1.00 9.07 112 SER D N 1
ATOM 4836 C CA . SER D 1 115 ? 74.076 0.803 256.885 1.00 9.32 112 SER D CA 1
ATOM 4837 C C . SER D 1 115 ? 74.053 0.400 258.350 1.00 7.91 112 SER D C 1
ATOM 4838 O O . SER D 1 115 ? 73.448 -0.618 258.701 1.00 7.81 112 SER D O 1
ATOM 4841 N N . ILE D 1 116 ? 74.652 1.223 259.206 1.00 7.43 113 ILE D N 1
ATOM 4842 C CA . ILE D 1 116 ? 74.637 1.001 260.669 1.00 7.34 113 ILE D CA 1
ATOM 4843 C C . ILE D 1 116 ? 73.209 1.137 261.188 1.00 6.90 113 ILE D C 1
ATOM 4844 O O . ILE D 1 116 ? 72.709 0.267 261.941 1.00 6.99 113 ILE D O 1
ATOM 4849 N N . LEU D 1 117 ? 72.520 2.178 260.738 1.00 5.20 114 LEU D N 1
ATOM 4850 C CA . LEU D 1 117 ? 71.141 2.433 261.193 1.00 6.03 114 LEU D CA 1
ATOM 4851 C C . LEU D 1 117 ? 70.200 1.297 260.808 1.00 6.99 114 LEU D C 1
ATOM 4852 O O . LEU D 1 117 ? 69.403 0.819 261.618 1.00 7.46 114 LEU D O 1
ATOM 4857 N N . LEU D 1 118 ? 70.342 0.814 259.589 1.00 6.34 115 LEU D N 1
ATOM 4858 C CA . LEU D 1 118 ? 69.511 -0.300 259.131 1.00 6.41 115 LEU D CA 1
ATOM 4859 C C . LEU D 1 118 ? 69.725 -1.539 259.998 1.00 7.96 115 LEU D C 1
ATOM 4860 O O . LEU D 1 118 ? 68.745 -2.182 260.402 1.00 7.21 115 LEU D O 1
ATOM 4865 N N . HIS D 1 119 ? 70.996 -1.858 260.272 1.00 8.98 116 HIS D N 1
ATOM 4866 C CA . HIS D 1 119 ? 71.285 -3.056 261.069 1.00 9.94 116 HIS D CA 1
ATOM 4867 C C . HIS D 1 119 ? 70.665 -2.937 262.463 1.00 9.37 116 HIS D C 1
ATOM 4868 O O . HIS D 1 119 ? 70.033 -3.892 262.969 1.00 8.45 116 HIS D O 1
ATOM 4875 N N . GLN D 1 120 ? 70.836 -1.769 263.068 1.00 8.02 117 GLN D N 1
ATOM 4876 C CA . GLN D 1 120 ? 70.348 -1.515 264.380 1.00 8.47 117 GLN D CA 1
ATOM 4877 C C . GLN D 1 120 ? 68.828 -1.556 264.428 1.00 7.73 117 GLN D C 1
ATOM 4878 O O . GLN D 1 120 ? 68.235 -2.115 265.359 1.00 8.11 117 GLN D O 1
ATOM 4884 N N . GLN D 1 121 ? 68.187 -0.998 263.415 1.00 7.56 118 GLN D N 1
ATOM 4885 C CA . GLN D 1 121 ? 66.739 -0.982 263.369 1.00 7.24 118 GLN D CA 1
ATOM 4886 C C . GLN D 1 121 ? 66.163 -2.365 263.176 1.00 7.11 118 GLN D C 1
ATOM 4887 O O . GLN D 1 121 ? 65.108 -2.687 263.738 1.00 7.98 118 GLN D O 1
ATOM 4893 N N . ARG D 1 122 ? 66.819 -3.185 262.359 1.00 6.56 119 ARG D N 1
ATOM 4894 C CA . ARG D 1 122 ? 66.394 -4.560 262.218 1.00 7.09 119 ARG D CA 1
ATOM 4895 C C . ARG D 1 122 ? 66.495 -5.315 263.562 1.00 7.07 119 ARG D C 1
ATOM 4896 O O . ARG D 1 122 ? 65.631 -6.134 263.877 1.00 6.64 119 ARG D O 1
ATOM 4904 N N . ASP D 1 123 ? 67.531 -5.049 264.339 1.00 6.81 120 ASP D N 1
ATOM 4905 C CA . ASP D 1 123 ? 67.671 -5.737 265.641 1.00 8.84 120 ASP D CA 1
ATOM 4906 C C . ASP D 1 123 ? 66.541 -5.310 266.571 1.00 8.43 120 ASP D C 1
ATOM 4907 O O . ASP D 1 123 ? 65.956 -6.118 267.280 1.00 8.24 120 ASP D O 1
ATOM 4912 N N . ILE D 1 124 ? 66.213 -4.040 266.577 1.00 7.41 121 ILE D N 1
ATOM 4913 C CA . ILE D 1 124 ? 65.121 -3.566 267.421 1.00 7.61 121 ILE D CA 1
ATOM 4914 C C . ILE D 1 124 ? 63.795 -4.115 266.952 1.00 7.13 121 ILE D C 1
ATOM 4915 O O . ILE D 1 124 ? 62.910 -4.465 267.753 1.00 8.58 121 ILE D O 1
ATOM 4920 N N . LEU D 1 125 ? 63.593 -4.147 265.636 1.00 7.06 122 LEU D N 1
ATOM 4921 C CA A LEU D 1 125 ? 62.359 -4.727 265.093 0.50 7.28 122 LEU D CA 1
ATOM 4922 C CA B LEU D 1 125 ? 62.364 -4.708 265.100 0.50 7.10 122 LEU D CA 1
ATOM 4923 C C . LEU D 1 125 ? 62.181 -6.147 265.615 1.00 6.70 122 LEU D C 1
ATOM 4924 O O . LEU D 1 125 ? 61.067 -6.539 266.045 1.00 8.07 122 LEU D O 1
ATOM 4933 N N . GLU D 1 126 ? 63.260 -6.951 265.561 1.00 6.76 123 GLU D N 1
ATOM 4934 C CA . GLU D 1 126 ? 63.175 -8.352 265.954 1.00 7.41 123 GLU D CA 1
ATOM 4935 C C . GLU D 1 126 ? 62.843 -8.476 267.442 1.00 8.41 123 GLU D C 1
ATOM 4936 O O . GLU D 1 126 ? 61.930 -9.250 267.821 1.00 8.49 123 GLU D O 1
ATOM 4942 N N . LEU D 1 127 ? 63.515 -7.658 268.256 1.00 8.09 124 LEU D N 1
ATOM 4943 C CA . LEU D 1 127 ? 63.238 -7.637 269.708 1.00 7.40 124 LEU D CA 1
ATOM 4944 C C . LEU D 1 127 ? 61.802 -7.243 270.001 1.00 8.00 124 LEU D C 1
ATOM 4945 O O . LEU D 1 127 ? 61.128 -7.861 270.839 1.00 9.09 124 LEU D O 1
ATOM 4950 N N . ALA D 1 128 ? 61.318 -6.208 269.330 1.00 7.01 125 ALA D N 1
ATOM 4951 C CA . ALA D 1 128 ? 59.954 -5.701 269.539 1.00 7.84 125 ALA D CA 1
ATOM 4952 C C . ALA D 1 128 ? 58.935 -6.798 269.170 1.00 10.05 125 ALA D C 1
ATOM 4953 O O . ALA D 1 128 ? 57.986 -6.992 269.897 1.00 9.95 125 ALA D O 1
ATOM 4955 N N . GLY D 1 129 ? 59.225 -7.548 268.101 1.00 10.81 126 GLY D N 1
ATOM 4956 C CA . GLY D 1 129 ? 58.358 -8.644 267.670 1.00 12.11 126 GLY D CA 1
ATOM 4957 C C . GLY D 1 129 ? 58.266 -9.760 268.710 1.00 13.10 126 GLY D C 1
ATOM 4958 O O . GLY D 1 129 ? 57.202 -10.356 268.868 1.00 14.05 126 GLY D O 1
ATOM 4959 N N . GLU D 1 130 ? 59.361 -10.018 269.401 1.00 12.81 127 GLU D N 1
ATOM 4960 C CA . GLU D 1 130 ? 59.455 -11.049 270.458 1.00 13.10 127 GLU D CA 1
ATOM 4961 C C . GLU D 1 130 ? 58.426 -10.834 271.567 1.00 12.13 127 GLU D C 1
ATOM 4962 O O . GLU D 1 130 ? 57.898 -11.809 272.145 1.00 12.00 127 GLU D O 1
ATOM 4968 N N . THR D 1 131 ? 58.164 -9.568 271.897 1.00 12.18 128 THR D N 1
ATOM 4969 C CA . THR D 1 131 ? 57.242 -9.298 272.969 1.00 13.51 128 THR D CA 1
ATOM 4970 C C . THR D 1 131 ? 55.974 -8.585 272.546 1.00 12.47 128 THR D C 1
ATOM 4971 O O . THR D 1 131 ? 55.184 -8.192 273.388 1.00 14.72 128 THR D O 1
ATOM 4975 N N . GLY D 1 132 ? 55.752 -8.428 271.257 1.00 11.75 129 GLY D N 1
ATOM 4976 C CA . GLY D 1 132 ? 54.491 -7.878 270.795 1.00 11.18 129 GLY D CA 1
ATOM 4977 C C . GLY D 1 132 ? 54.375 -6.380 270.881 1.00 10.20 129 GLY D C 1
ATOM 4978 O O . GLY D 1 132 ? 53.273 -5.865 270.900 1.00 10.96 129 GLY D O 1
ATOM 4979 N N . ASP D 1 133 ? 55.514 -5.686 270.907 1.00 9.24 130 ASP D N 1
ATOM 4980 C CA . ASP D 1 133 ? 55.500 -4.218 270.925 1.00 6.74 130 ASP D CA 1
ATOM 4981 C C . ASP D 1 133 ? 55.318 -3.741 269.471 1.00 6.24 130 ASP D C 1
ATOM 4982 O O . ASP D 1 133 ? 56.253 -3.343 268.783 1.00 7.35 130 ASP D O 1
ATOM 4987 N N . GLU D 1 134 ? 54.077 -3.775 269.036 1.00 7.67 131 GLU D N 1
ATOM 4988 C CA . GLU D 1 134 ? 53.708 -3.360 267.668 1.00 7.55 131 GLU D CA 1
ATOM 4989 C C . GLU D 1 134 ? 54.020 -1.880 267.363 1.00 6.88 131 GLU D C 1
ATOM 4990 O O . GLU D 1 134 ? 54.406 -1.568 266.254 1.00 7.47 131 GLU D O 1
ATOM 4996 N N . GLY D 1 135 ? 53.783 -0.989 268.299 1.00 6.88 132 GLY D N 1
ATOM 4997 C CA . GLY D 1 135 ? 54.117 0.401 268.046 1.00 7.28 132 GLY D CA 1
ATOM 4998 C C . GLY D 1 135 ? 55.587 0.644 267.757 1.00 6.70 132 GLY D C 1
ATOM 4999 O O . GLY D 1 135 ? 55.948 1.460 266.896 1.00 7.99 132 GLY D O 1
ATOM 5000 N N . THR D 1 136 ? 56.481 -0.067 268.448 1.00 5.88 133 THR D N 1
ATOM 5001 C CA . THR D 1 136 ? 57.892 0.092 268.175 1.00 6.39 133 THR D CA 1
ATOM 5002 C C . THR D 1 136 ? 58.240 -0.584 266.848 1.00 6.79 133 THR D C 1
ATOM 5003 O O . THR D 1 136 ? 59.026 -0.101 266.066 1.00 7.21 133 THR D O 1
ATOM 5007 N N . SER D 1 137 ? 57.707 -1.793 266.657 1.00 6.07 134 SER D N 1
ATOM 5008 C CA A SER D 1 137 ? 57.902 -2.527 265.412 0.50 6.32 134 SER D CA 1
ATOM 5009 C CA B SER D 1 137 ? 57.918 -2.531 265.419 0.50 6.86 134 SER D CA 1
ATOM 5010 C C . SER D 1 137 ? 57.526 -1.703 264.207 1.00 5.52 134 SER D C 1
ATOM 5011 O O . SER D 1 137 ? 58.278 -1.651 263.210 1.00 6.27 134 SER D O 1
ATOM 5016 N N . ALA D 1 138 ? 56.347 -1.074 264.277 1.00 5.90 135 ALA D N 1
ATOM 5017 C CA . ALA D 1 138 ? 55.827 -0.313 263.137 1.00 6.30 135 ALA D CA 1
ATOM 5018 C C . ALA D 1 138 ? 56.736 0.866 262.792 1.00 7.06 135 ALA D C 1
ATOM 5019 O O . ALA D 1 138 ? 56.952 1.162 261.613 1.00 7.41 135 ALA D O 1
ATOM 5021 N N . LEU D 1 139 ? 57.304 1.522 263.823 1.00 6.19 136 LEU D N 1
ATOM 5022 C CA . LEU D 1 139 ? 58.256 2.608 263.624 1.00 6.70 136 LEU D CA 1
ATOM 5023 C C . LEU D 1 139 ? 59.491 2.113 262.928 1.00 6.87 136 LEU D C 1
ATOM 5024 O O . LEU D 1 139 ? 59.948 2.714 261.931 1.00 6.89 136 LEU D O 1
ATOM 5037 N N . SER D 1 141 ? 59.780 -0.546 261.022 1.00 7.32 138 SER D N 1
ATOM 5038 C CA . SER D 1 141 ? 59.381 -0.939 259.655 1.00 7.28 138 SER D CA 1
ATOM 5039 C C . SER D 1 141 ? 59.399 0.284 258.726 1.00 7.22 138 SER D C 1
ATOM 5040 O O . SER D 1 141 ? 59.977 0.236 257.659 1.00 6.09 138 SER D O 1
ATOM 5043 N N . ASP D 1 142 ? 58.807 1.387 259.175 1.00 6.84 139 ASP D N 1
ATOM 5044 C CA . ASP D 1 142 ? 58.817 2.638 258.375 1.00 6.85 139 ASP D CA 1
ATOM 5045 C C . ASP D 1 142 ? 60.261 3.093 258.095 1.00 7.26 139 ASP D C 1
ATOM 5046 O O . ASP D 1 142 ? 60.611 3.485 256.956 1.00 7.78 139 ASP D O 1
ATOM 5051 N N . TYR D 1 143 ? 61.085 3.122 259.132 1.00 6.18 140 TYR D N 1
ATOM 5052 C CA . TYR D 1 143 ? 62.444 3.649 258.954 1.00 7.08 140 TYR D CA 1
ATOM 5053 C C . TYR D 1 143 ? 63.276 2.763 258.005 1.00 7.79 140 TYR D C 1
ATOM 5054 O O . TYR D 1 143 ? 63.976 3.252 257.112 1.00 7.26 140 TYR D O 1
ATOM 5063 N N . ILE D 1 144 ? 63.160 1.453 258.173 1.00 7.16 141 ILE D N 1
ATOM 5064 C CA . ILE D 1 144 ? 63.882 0.493 257.328 1.00 6.47 141 ILE D CA 1
ATOM 5065 C C . ILE D 1 144 ? 63.489 0.632 255.861 1.00 6.78 141 ILE D C 1
ATOM 5066 O O . ILE D 1 144 ? 64.362 0.748 254.992 1.00 7.53 141 ILE D O 1
ATOM 5071 N N . ARG D 1 145 ? 62.184 0.661 255.570 1.00 5.57 142 ARG D N 1
ATOM 5072 C CA . ARG D 1 145 ? 61.702 0.675 254.189 1.00 5.73 142 ARG D CA 1
ATOM 5073 C C . ARG D 1 145 ? 62.163 1.958 253.470 1.00 6.61 142 ARG D C 1
ATOM 5074 O O . ARG D 1 145 ? 62.579 1.922 252.286 1.00 6.99 142 ARG D O 1
ATOM 5082 N N . GLU D 1 146 ? 62.178 3.072 254.191 1.00 7.34 143 GLU D N 1
ATOM 5083 C CA . GLU D 1 146 ? 62.565 4.330 253.597 1.00 6.64 143 GLU D CA 1
ATOM 5084 C C . GLU D 1 146 ? 64.066 4.415 253.380 1.00 6.70 143 GLU D C 1
ATOM 5085 O O . GLU D 1 146 ? 64.525 4.911 252.334 1.00 6.01 143 GLU D O 1
ATOM 5091 N N . GLN D 1 147 ? 64.839 3.890 254.335 1.00 6.06 144 GLN D N 1
ATOM 5092 C CA . GLN D 1 147 ? 66.290 3.992 254.269 1.00 5.85 144 GLN D CA 1
ATOM 5093 C C . GLN D 1 147 ? 66.894 2.973 253.329 1.00 6.86 144 GLN D C 1
ATOM 5094 O O . GLN D 1 147 ? 67.935 3.239 252.714 1.00 7.91 144 GLN D O 1
ATOM 5100 N N . GLU D 1 148 ? 66.246 1.816 253.152 1.00 7.43 145 GLU D N 1
ATOM 5101 C CA . GLU D 1 148 ? 66.689 0.888 252.127 1.00 6.80 145 GLU D CA 1
ATOM 5102 C C . GLU D 1 148 ? 66.595 1.584 250.752 1.00 6.56 145 GLU D C 1
ATOM 5103 O O . GLU D 1 148 ? 67.563 1.498 249.958 1.00 5.53 145 GLU D O 1
ATOM 5109 N N . LYS D 1 149 ? 65.481 2.261 250.484 1.00 6.37 146 LYS D N 1
ATOM 5110 C CA . LYS D 1 149 ? 65.283 2.946 249.202 1.00 6.57 146 LYS D CA 1
ATOM 5111 C C . LYS D 1 149 ? 66.393 3.989 249.036 1.00 6.93 146 LYS D C 1
ATOM 5112 O O . LYS D 1 149 ? 67.041 4.074 247.997 1.00 6.04 146 LYS D O 1
ATOM 5118 N N . LEU D 1 150 ? 66.615 4.768 250.084 1.00 6.59 147 LEU D N 1
ATOM 5119 C CA . LEU D 1 150 ? 67.671 5.767 250.040 1.00 5.93 147 LEU D CA 1
ATOM 5120 C C . LEU D 1 150 ? 69.033 5.201 249.738 1.00 6.81 147 LEU D C 1
ATOM 5121 O O . LEU D 1 150 ? 69.788 5.771 248.917 1.00 7.23 147 LEU D O 1
ATOM 5126 N N . VAL D 1 151 ? 69.377 4.099 250.402 1.00 6.01 148 VAL D N 1
ATOM 5127 C CA . VAL D 1 151 ? 70.668 3.457 250.159 1.00 7.79 148 VAL D CA 1
ATOM 5128 C C . VAL D 1 151 ? 70.816 3.031 248.716 1.00 7.70 148 VAL D C 1
ATOM 5129 O O . VAL D 1 151 ? 71.906 3.214 248.129 1.00 8.74 148 VAL D O 1
ATOM 5133 N N . TRP D 1 152 ? 69.753 2.510 248.099 1.00 8.31 149 TRP D N 1
ATOM 5134 C CA . TRP D 1 152 ? 69.802 2.204 246.696 1.00 8.65 149 TRP D CA 1
ATOM 5135 C C . TRP D 1 152 ? 70.197 3.453 245.892 1.00 8.34 149 TRP D C 1
ATOM 5136 O O . TRP D 1 152 ? 71.090 3.401 245.037 1.00 8.83 149 TRP D O 1
ATOM 5155 N N . LEU D 1 154 ? 71.639 6.361 246.860 1.00 8.77 151 LEU D N 1
ATOM 5156 C CA . LEU D 1 154 ? 72.991 6.865 247.159 1.00 8.60 151 LEU D CA 1
ATOM 5157 C C . LEU D 1 154 ? 74.043 6.002 246.464 1.00 8.88 151 LEU D C 1
ATOM 5158 O O . LEU D 1 154 ? 75.025 6.527 245.916 1.00 9.51 151 LEU D O 1
ATOM 5163 N N . ASN D 1 155 ? 73.893 4.676 246.540 1.00 8.60 152 ASN D N 1
ATOM 5164 C CA A ASN D 1 155 ? 74.802 3.753 245.879 0.50 7.85 152 ASN D CA 1
ATOM 5165 C CA B ASN D 1 155 ? 74.808 3.787 245.887 0.50 8.04 152 ASN D CA 1
ATOM 5166 C C . ASN D 1 155 ? 74.789 3.912 244.344 1.00 8.74 152 ASN D C 1
ATOM 5167 O O . ASN D 1 155 ? 75.831 3.752 243.696 1.00 8.49 152 ASN D O 1
ATOM 5176 N N . ALA D 1 156 ? 73.628 4.193 243.785 1.00 7.59 153 ALA D N 1
ATOM 5177 C CA . ALA D 1 156 ? 73.495 4.422 242.343 1.00 8.90 153 ALA D CA 1
ATOM 5178 C C . ALA D 1 156 ? 74.330 5.635 241.920 1.00 8.54 153 ALA D C 1
ATOM 5179 O O . ALA D 1 156 ? 75.084 5.570 240.925 1.00 6.98 153 ALA D O 1
ATOM 5181 N N . TRP D 1 157 ? 74.242 6.705 242.702 1.00 8.21 154 TRP D N 1
ATOM 5182 C CA . TRP D 1 157 ? 75.004 7.919 242.438 1.00 8.30 154 TRP D CA 1
ATOM 5183 C C . TRP D 1 157 ? 76.497 7.625 242.442 1.00 8.32 154 TRP D C 1
ATOM 5184 O O . TRP D 1 157 ? 77.230 8.180 241.634 1.00 8.65 154 TRP D O 1
ATOM 5195 N N . LEU D 1 158 ? 76.934 6.759 243.385 1.00 8.25 155 LEU D N 1
ATOM 5196 C CA . LEU D 1 158 ? 78.340 6.397 243.580 1.00 8.88 155 LEU D CA 1
ATOM 5197 C C . LEU D 1 158 ? 78.921 5.459 242.536 1.00 9.63 155 LEU D C 1
ATOM 5198 O O . LEU D 1 158 ? 80.129 5.281 242.490 1.00 8.15 155 LEU D O 1
ATOM 5203 N N . LYS D 1 159 ? 78.085 4.862 241.689 1.00 10.35 156 LYS D N 1
ATOM 5204 C CA . LYS D 1 159 ? 78.566 3.937 240.657 1.00 12.62 156 LYS D CA 1
ATOM 5205 C C . LYS D 1 159 ? 79.356 4.631 239.553 1.00 13.93 156 LYS D C 1
ATOM 5206 O O . LYS D 1 159 ? 80.125 3.940 238.882 1.00 16.07 156 LYS D O 1
#

Organism: Vibrio cholerae serotype O1 (strain ATCC 39315 / El Tor Inaba N16961) (NCBI:txid243277)

InterPro domains:
  IPR002177 DNA-binding protein Dps [PIRSF005900] (2-156)
  IPR002177 DNA-binding protein Dps [PR01346] (38-54)
  IPR002177 DNA-binding protein Dps [PR01346] (62-78)
  IPR002177 DNA-binding protein Dps [PR01346] (133-151)
  IPR002177 DNA-binding protein Dps [PTHR42932] (3-156)
  IPR002177 DNA-binding protein Dps [cd01043] (27-155)
  IPR008331 Ferritin/DPS domain [PF00210] (18-155)
  IPR009078 Ferritin-like superfamily [SSF47240] (2-155)
  IPR012347 Ferritin-like [G3DSA:1.20.1260.10] (1-156)
  IPR023188 DNA-binding protein Dps, conserved site [PS00818] (38-54)